Protein AF-0000000078686717 (afdb_homodimer)

Structure (mmCIF, N/CA/C/O backbone):
data_AF-0000000078686717-model_v1
#
loop_
_entity.id
_entity.type
_entity.pdbx_description
1 polymer 'Potassium channel, subfamily K, member 5b'
#
loop_
_atom_site.group_PDB
_atom_site.id
_atom_site.type_symbol
_atom_site.label_atom_id
_atom_site.label_alt_id
_atom_site.label_comp_id
_atom_site.label_asym_id
_atom_site.label_entity_id
_atom_site.label_seq_id
_atom_site.pdbx_PDB_ins_code
_atom_site.Cartn_x
_atom_site.Cartn_y
_atom_site.Cartn_z
_atom_site.occupancy
_atom_site.B_iso_or_equiv
_atom_site.auth_seq_id
_atom_site.auth_comp_id
_atom_site.auth_asym_id
_atom_site.auth_atom_id
_atom_site.pdbx_PDB_model_num
ATOM 1 N N . MET A 1 1 ? 22.938 21.297 20.406 1 32.66 1 MET A N 1
ATOM 2 C CA . MET A 1 1 ? 21.609 20.781 20.031 1 32.66 1 MET A CA 1
ATOM 3 C C . MET A 1 1 ? 21.719 19.75 18.922 1 32.66 1 MET A C 1
ATOM 5 O O . MET A 1 1 ? 22.156 20.078 17.812 1 32.66 1 MET A O 1
ATOM 9 N N . ALA A 1 2 ? 22.172 18.688 19.188 1 45.38 2 ALA A N 1
ATOM 10 C CA . ALA A 1 2 ? 22.5 17.625 18.25 1 45.38 2 ALA A CA 1
ATOM 11 C C . ALA A 1 2 ? 21.438 17.5 17.156 1 45.38 2 ALA A C 1
ATOM 13 O O . ALA A 1 2 ? 20.234 17.625 17.438 1 45.38 2 ALA A O 1
ATOM 14 N N . GLU A 1 3 ? 21.734 17.578 15.773 1 66.31 3 GLU A N 1
ATOM 15 C CA . GLU A 1 3 ? 20.875 17.797 14.609 1 66.31 3 GLU A CA 1
ATOM 16 C C . GLU A 1 3 ? 19.844 16.688 14.461 1 66.31 3 GLU A C 1
ATOM 18 O O . GLU A 1 3 ? 20.172 15.508 14.5 1 66.31 3 GLU A O 1
ATOM 23 N N . LYS A 1 4 ? 18.562 16.828 14.938 1 78.38 4 LYS A N 1
ATOM 24 C CA . LYS A 1 4 ? 17.375 15.984 14.883 1 78.38 4 LYS A CA 1
ATOM 25 C C . LYS A 1 4 ? 17.359 15.133 13.617 1 78.38 4 LYS A C 1
ATOM 27 O O . LYS A 1 4 ? 17 13.961 13.656 1 78.38 4 LYS A O 1
ATOM 32 N N . GLY A 1 5 ? 18 15.609 12.555 1 81.19 5 GLY A N 1
ATOM 33 C CA . GLY A 1 5 ? 17.984 14.914 11.273 1 81.19 5 GLY A CA 1
ATOM 34 C C . GLY A 1 5 ? 18.844 13.664 11.258 1 81.19 5 GLY A C 1
ATOM 35 O O . GLY A 1 5 ? 18.328 12.562 11.062 1 81.19 5 GLY A O 1
ATOM 36 N N . PRO A 1 6 ? 20.031 13.82 11.562 1 86.56 6 PRO A N 1
ATOM 37 C CA . PRO A 1 6 ? 20.922 12.656 11.57 1 86.56 6 PRO A CA 1
ATOM 38 C C . PRO A 1 6 ? 20.531 11.633 12.633 1 86.56 6 PRO A C 1
ATOM 40 O O . PRO A 1 6 ? 20.703 10.43 12.422 1 86.56 6 PRO A O 1
ATOM 43 N N . PHE A 1 7 ? 20.078 12.086 13.719 1 89.88 7 PHE A N 1
ATOM 44 C CA . PHE A 1 7 ? 19.656 11.172 14.766 1 89.88 7 PHE A CA 1
ATOM 45 C C . PHE A 1 7 ? 18.469 10.336 14.297 1 89.88 7 PHE A C 1
ATOM 47 O O . PHE A 1 7 ? 18.453 9.109 14.453 1 89.88 7 PHE A O 1
ATOM 54 N N . LEU A 1 8 ? 17.453 11.016 13.742 1 91.56 8 LEU A N 1
ATOM 55 C CA . LEU A 1 8 ? 16.281 10.305 13.25 1 91.56 8 LEU A CA 1
ATOM 56 C C . LEU A 1 8 ? 16.656 9.328 12.141 1 91.56 8 LEU A C 1
ATOM 58 O O . LEU A 1 8 ? 16.094 8.234 12.047 1 91.56 8 LEU A O 1
ATOM 62 N N . THR A 1 9 ? 17.609 9.703 11.367 1 93.31 9 THR A N 1
ATOM 63 C CA . THR A 1 9 ? 18.078 8.82 10.305 1 93.31 9 THR A CA 1
ATOM 64 C C . THR A 1 9 ? 18.734 7.574 10.898 1 93.31 9 THR A C 1
ATOM 66 O O . THR A 1 9 ? 18.484 6.457 10.438 1 93.31 9 THR A O 1
ATOM 69 N N . SER A 1 10 ? 19.562 7.766 11.898 1 94.12 10 SER A N 1
ATOM 70 C CA . SER A 1 10 ? 20.188 6.629 12.562 1 94.12 10 SER A CA 1
ATOM 71 C C . SER A 1 10 ? 19.141 5.73 13.219 1 94.12 10 SER A C 1
ATOM 73 O O . SER A 1 10 ? 19.281 4.504 13.203 1 94.12 10 SER A O 1
ATOM 75 N N . CYS A 1 11 ? 18.125 6.316 13.758 1 94.19 11 CYS A N 1
ATOM 76 C CA . CYS A 1 11 ? 17.047 5.566 14.391 1 94.19 11 CYS A CA 1
ATOM 77 C C . CYS A 1 11 ? 16.297 4.719 13.359 1 94.19 11 CYS A C 1
ATOM 79 O O . CYS A 1 11 ? 15.992 3.553 13.625 1 94.19 11 CYS A O 1
ATOM 81 N N . ILE A 1 12 ? 16.078 5.281 12.242 1 95.19 12 ILE A N 1
ATOM 82 C CA . ILE A 1 12 ? 15.352 4.559 11.203 1 95.19 12 ILE A CA 1
ATOM 83 C C . ILE A 1 12 ? 16.203 3.4 10.688 1 95.19 12 ILE A C 1
ATOM 85 O O . ILE A 1 12 ? 15.695 2.301 10.461 1 95.19 12 ILE A O 1
ATOM 89 N N . ILE A 1 13 ? 17.484 3.641 10.5 1 95.94 13 ILE A N 1
ATOM 90 C CA . ILE A 1 13 ? 18.375 2.59 10.023 1 95.94 13 ILE A CA 1
ATOM 91 C C . ILE A 1 13 ? 18.422 1.447 11.039 1 95.94 13 ILE A C 1
ATOM 93 O O . ILE A 1 13 ? 18.328 0.275 10.664 1 95.94 13 ILE A O 1
ATOM 97 N N . PHE A 1 14 ? 18.5 1.791 12.266 1 97 14 PHE A N 1
ATOM 98 C CA . PHE A 1 14 ? 18.5 0.792 13.328 1 97 14 PHE A CA 1
ATOM 99 C C . PHE A 1 14 ? 17.172 0.047 13.367 1 97 14 PHE A C 1
ATOM 101 O O . PHE A 1 14 ? 17.141 -1.18 13.477 1 97 14 PHE A O 1
ATOM 108 N N . TYR A 1 15 ? 16.109 0.783 13.281 1 97.88 15 TYR A N 1
ATOM 109 C CA . TYR A 1 15 ? 14.773 0.196 13.312 1 97.88 15 TYR A CA 1
ATOM 110 C C . TYR A 1 15 ? 14.57 -0.755 12.141 1 97.88 15 TYR A C 1
ATOM 112 O O . TYR A 1 15 ? 14.008 -1.839 12.305 1 97.88 15 TYR A O 1
ATOM 120 N N . LEU A 1 16 ? 15.062 -0.366 10.969 1 98 16 LEU A N 1
ATOM 121 C CA . LEU A 1 16 ? 14.977 -1.223 9.789 1 98 16 LEU A CA 1
ATOM 122 C C . LEU A 1 16 ? 15.797 -2.494 9.984 1 98 16 LEU A C 1
ATOM 124 O O . LEU A 1 16 ? 15.367 -3.58 9.586 1 98 16 LEU A O 1
ATOM 128 N N . SER A 1 17 ? 16.938 -2.365 10.586 1 98.06 17 SER A N 1
ATOM 129 C CA . SER A 1 17 ? 17.797 -3.518 10.82 1 98.06 17 SER A CA 1
ATOM 130 C C . SER A 1 17 ? 17.156 -4.508 11.789 1 98.06 17 SER A C 1
ATOM 132 O O . SER A 1 17 ? 17.219 -5.719 11.57 1 98.06 17 SER A O 1
ATOM 134 N N . ILE A 1 18 ? 16.5 -3.988 12.75 1 98.25 18 ILE A N 1
ATOM 135 C CA . ILE A 1 18 ? 15.812 -4.848 13.711 1 98.25 18 ILE A CA 1
ATOM 136 C C . ILE A 1 18 ? 14.656 -5.566 13.016 1 98.25 18 ILE A C 1
ATOM 138 O O . ILE A 1 18 ? 14.469 -6.77 13.203 1 98.25 18 ILE A O 1
ATOM 142 N N . GLY A 1 19 ? 13.883 -4.812 12.258 1 98.56 19 GLY A N 1
ATOM 143 C CA . GLY A 1 19 ? 12.789 -5.426 11.523 1 98.56 19 GLY A CA 1
ATOM 144 C C . GLY A 1 19 ? 13.242 -6.52 10.578 1 98.56 19 GLY A C 1
ATOM 145 O O . GLY A 1 19 ? 12.664 -7.605 10.547 1 98.56 19 GLY A O 1
ATOM 146 N N . ALA A 1 20 ? 14.328 -6.211 9.852 1 98.31 20 ALA A N 1
ATOM 147 C CA . ALA A 1 20 ? 14.859 -7.184 8.898 1 98.31 20 ALA A CA 1
ATOM 148 C C . ALA A 1 20 ? 15.297 -8.461 9.609 1 98.31 20 ALA A C 1
ATOM 150 O O . ALA A 1 20 ? 15 -9.57 9.156 1 98.31 20 ALA A O 1
ATOM 151 N N . ALA A 1 21 ? 15.953 -8.312 10.727 1 98.38 21 ALA A N 1
ATOM 152 C CA . ALA A 1 21 ? 16.469 -9.461 11.477 1 98.38 21 ALA A CA 1
ATOM 153 C C . ALA A 1 21 ? 15.32 -10.32 12.008 1 98.38 21 ALA A C 1
ATOM 155 O O . ALA A 1 21 ? 15.344 -11.547 11.859 1 98.38 21 ALA A O 1
ATOM 156 N N . ILE A 1 22 ? 14.32 -9.711 12.539 1 98.56 22 ILE A N 1
ATOM 157 C CA . ILE A 1 22 ? 13.234 -10.453 13.172 1 98.56 22 ILE A CA 1
ATOM 158 C C . ILE A 1 22 ? 12.367 -11.109 12.102 1 98.56 22 ILE A C 1
ATOM 160 O O . ILE A 1 22 ? 11.945 -12.258 12.258 1 98.56 22 ILE A O 1
ATOM 164 N N . PHE A 1 23 ? 12.102 -10.453 11.008 1 98.38 23 PHE A N 1
ATOM 165 C CA . PHE A 1 23 ? 11.32 -11.055 9.938 1 98.38 23 PHE A CA 1
ATOM 166 C C . PHE A 1 23 ? 12.078 -12.227 9.312 1 98.38 23 PHE A C 1
ATOM 168 O O . PHE A 1 23 ? 11.469 -13.234 8.938 1 98.38 23 PHE A O 1
ATOM 175 N N . GLN A 1 24 ? 13.414 -12.008 9.195 1 97.81 24 GLN A N 1
ATOM 176 C CA . GLN A 1 24 ? 14.211 -13.117 8.688 1 97.81 24 GLN A CA 1
ATOM 177 C C . GLN A 1 24 ? 14.094 -14.336 9.602 1 97.81 24 GLN A C 1
ATOM 179 O O . GLN A 1 24 ? 13.938 -15.461 9.133 1 97.81 24 GLN A O 1
ATOM 184 N N . ILE A 1 25 ? 14.133 -14.172 10.875 1 97.31 25 ILE A N 1
ATOM 185 C CA . ILE A 1 25 ? 14.07 -15.242 11.859 1 97.31 25 ILE A CA 1
ATOM 186 C C . ILE A 1 25 ? 12.703 -15.93 11.789 1 97.31 25 ILE A C 1
ATOM 188 O O . ILE A 1 25 ? 12.617 -17.156 11.805 1 97.31 25 ILE A O 1
ATOM 192 N N . PHE A 1 26 ? 11.602 -15.195 11.617 1 97.62 26 PHE A N 1
ATOM 193 C CA . PHE A 1 26 ? 10.258 -15.742 11.656 1 97.62 26 PHE A CA 1
ATOM 194 C C . PHE A 1 26 ? 9.914 -16.422 10.336 1 97.62 26 PHE A C 1
ATOM 196 O O . PHE A 1 26 ? 9.203 -17.438 10.32 1 97.62 26 PHE A O 1
ATOM 203 N N . GLU A 1 27 ? 10.438 -15.859 9.188 1 97.88 27 GLU A N 1
ATOM 204 C CA . GLU A 1 27 ? 9.82 -16.234 7.922 1 97.88 27 GLU A CA 1
ATOM 205 C C . GLU A 1 27 ? 10.773 -17.047 7.059 1 97.88 27 GLU A C 1
ATOM 207 O O . GLU A 1 27 ? 10.336 -17.781 6.164 1 97.88 27 GLU A O 1
ATOM 212 N N . GLN A 1 28 ? 12.062 -17.016 7.297 1 96.38 28 GLN A N 1
ATOM 213 C CA . GLN A 1 28 ? 13.016 -17.656 6.406 1 96.38 28 GLN A CA 1
ATOM 214 C C . GLN A 1 28 ? 12.898 -19.172 6.48 1 96.38 28 GLN A C 1
ATOM 216 O O . GLN A 1 28 ? 12.812 -19.844 5.453 1 96.38 28 GLN A O 1
ATOM 221 N N . GLN A 1 29 ? 12.891 -19.719 7.699 1 96.06 29 GLN A N 1
ATOM 222 C CA . GLN A 1 29 ? 12.867 -21.172 7.867 1 96.06 29 GLN A CA 1
ATOM 223 C C . GLN A 1 29 ? 11.562 -21.766 7.348 1 96.06 29 GLN A C 1
ATOM 225 O O . GLN A 1 29 ? 11.578 -22.734 6.582 1 96.06 29 GLN A O 1
ATOM 230 N N . PRO A 1 30 ? 10.43 -21.188 7.711 1 96.12 30 PRO A N 1
ATOM 231 C CA . PRO A 1 30 ? 9.18 -21.719 7.156 1 96.12 30 PRO A CA 1
ATOM 232 C C . PRO A 1 30 ? 9.141 -21.656 5.629 1 96.12 30 PRO A C 1
ATOM 234 O O . PRO A 1 30 ? 8.594 -22.562 4.988 1 96.12 30 PRO A O 1
ATOM 237 N N . TRP A 1 31 ? 9.633 -20.625 5.066 1 94.81 31 TRP A N 1
ATOM 238 C CA . TRP A 1 31 ? 9.688 -20.531 3.609 1 94.81 31 TRP A CA 1
ATOM 239 C C . TRP A 1 31 ? 10.57 -21.625 3.023 1 94.81 31 TRP A C 1
ATOM 241 O O . TRP A 1 31 ? 10.211 -22.25 2.021 1 94.81 31 TRP A O 1
ATOM 251 N N . GLN A 1 32 ? 11.727 -21.891 3.646 1 94.56 32 GLN A N 1
ATOM 252 C CA . GLN A 1 32 ? 12.625 -22.953 3.189 1 94.56 32 GLN A CA 1
ATOM 253 C C . GLN A 1 32 ? 11.953 -24.312 3.283 1 94.56 32 GLN A C 1
ATOM 255 O O . GLN A 1 32 ? 12.117 -25.156 2.393 1 94.56 32 GLN A O 1
ATOM 260 N N . THR A 1 33 ? 11.234 -24.5 4.336 1 95.69 33 THR A N 1
ATOM 261 C CA . THR A 1 33 ? 10.508 -25.766 4.504 1 95.69 33 THR A CA 1
ATOM 262 C C . THR A 1 33 ? 9.445 -25.922 3.422 1 95.69 33 THR A C 1
ATOM 264 O O . THR A 1 33 ? 9.281 -27.016 2.873 1 95.69 33 THR A O 1
ATOM 267 N N . ALA A 1 34 ? 8.758 -24.844 3.135 1 94.88 34 ALA A N 1
ATOM 268 C CA . ALA A 1 34 ? 7.746 -24.875 2.08 1 94.88 34 ALA A CA 1
ATOM 269 C C . ALA A 1 34 ? 8.383 -25.156 0.721 1 94.88 34 ALA A C 1
ATOM 271 O O . ALA A 1 34 ? 7.812 -25.875 -0.1 1 94.88 34 ALA A O 1
ATOM 272 N N . ARG A 1 35 ? 9.484 -24.609 0.48 1 93.62 35 ARG A N 1
ATOM 273 C CA . ARG A 1 35 ? 10.203 -24.828 -0.771 1 93.62 35 ARG A CA 1
ATOM 274 C C . ARG A 1 35 ? 10.633 -26.281 -0.913 1 93.62 35 ARG A C 1
ATOM 276 O O . ARG A 1 35 ? 10.477 -26.875 -1.982 1 93.62 35 ARG A O 1
ATOM 283 N N . GLU A 1 36 ? 11.172 -26.844 0.152 1 94.44 36 GLU A N 1
ATOM 284 C CA . GLU A 1 36 ? 11.578 -28.25 0.134 1 94.44 36 GLU A CA 1
ATOM 285 C C . GLU A 1 36 ? 10.375 -29.156 -0.088 1 94.44 36 GLU A C 1
ATOM 287 O O . GLU A 1 36 ? 10.469 -30.141 -0.826 1 94.44 36 GLU A O 1
ATOM 292 N N . LYS A 1 37 ? 9.336 -28.812 0.58 1 95.75 37 LYS A N 1
ATOM 293 C CA . LYS A 1 37 ? 8.109 -29.578 0.377 1 95.75 37 LYS A CA 1
ATOM 294 C C . LYS A 1 37 ? 7.664 -29.531 -1.082 1 95.75 37 LYS A C 1
ATOM 296 O O . LYS A 1 37 ? 7.266 -30.547 -1.65 1 95.75 37 LYS A O 1
ATOM 301 N N . TYR A 1 38 ? 7.719 -28.375 -1.714 1 94.88 38 TYR A N 1
ATOM 302 C CA . TYR A 1 38 ? 7.336 -28.203 -3.109 1 94.88 38 TYR A CA 1
ATOM 303 C C . TYR A 1 38 ? 8.234 -29.016 -4.027 1 94.88 38 TYR A C 1
ATOM 305 O O . TYR A 1 38 ? 7.762 -29.656 -4.969 1 94.88 38 TYR A O 1
ATOM 313 N N . ASP A 1 39 ? 9.531 -29.031 -3.768 1 93.44 39 ASP A N 1
ATOM 314 C CA . ASP A 1 39 ? 10.477 -29.828 -4.551 1 93.44 39 ASP A CA 1
ATOM 315 C C . ASP A 1 39 ? 10.18 -31.312 -4.441 1 93.44 39 ASP A C 1
ATOM 317 O O . ASP A 1 39 ? 10.227 -32.031 -5.441 1 93.44 39 ASP A O 1
ATOM 321 N N . THR A 1 40 ? 9.875 -31.703 -3.236 1 95.69 40 THR A N 1
ATOM 322 C CA . THR A 1 40 ? 9.531 -33.125 -3.021 1 95.69 40 THR A CA 1
ATOM 323 C C . THR A 1 40 ? 8.242 -33.469 -3.752 1 95.69 40 THR A C 1
ATOM 325 O O . THR A 1 40 ? 8.133 -34.562 -4.328 1 95.69 40 THR A O 1
ATOM 328 N N . GLN A 1 41 ? 7.309 -32.562 -3.705 1 95.75 41 GLN A N 1
ATOM 329 C CA . GLN A 1 41 ? 6.043 -32.812 -4.395 1 95.75 41 GLN A CA 1
ATOM 330 C C . GLN A 1 41 ? 6.25 -32.906 -5.906 1 95.75 41 GLN A C 1
ATOM 332 O O . GLN A 1 41 ? 5.617 -33.719 -6.578 1 95.75 41 GLN A O 1
ATOM 337 N N . LYS A 1 42 ? 7.098 -32.062 -6.445 1 94.5 42 LYS A N 1
ATOM 338 C CA . LYS A 1 42 ? 7.422 -32.125 -7.871 1 94.5 42 LYS A CA 1
ATOM 339 C C . LYS A 1 42 ? 7.996 -33.5 -8.242 1 94.5 42 LYS A C 1
ATOM 341 O O . LYS A 1 42 ? 7.621 -34.062 -9.258 1 94.5 42 LYS A O 1
ATOM 346 N N . GLU A 1 43 ? 8.891 -33.938 -7.379 1 94.75 43 GLU A N 1
ATOM 347 C CA . GLU A 1 43 ? 9.492 -35.25 -7.609 1 94.75 43 GLU A CA 1
ATOM 348 C C . GLU A 1 43 ? 8.438 -36.375 -7.535 1 94.75 43 GLU A C 1
ATOM 350 O O . GLU A 1 43 ? 8.461 -37.312 -8.336 1 94.75 43 GLU A O 1
ATOM 355 N N . ASN A 1 44 ? 7.531 -36.25 -6.582 1 95.69 44 ASN A N 1
ATOM 356 C CA . ASN A 1 44 ? 6.473 -37.25 -6.426 1 95.69 44 ASN A CA 1
ATOM 357 C C . ASN A 1 44 ? 5.531 -37.25 -7.629 1 95.69 44 ASN A C 1
ATOM 359 O O . ASN A 1 44 ? 5.02 -38.281 -8.016 1 95.69 44 ASN A O 1
ATOM 363 N N . ILE A 1 45 ? 5.273 -36.094 -8.18 1 95.12 45 ILE A N 1
ATOM 364 C CA . ILE A 1 45 ? 4.398 -35.969 -9.344 1 95.12 45 ILE A CA 1
ATOM 365 C C . ILE A 1 45 ? 5.027 -36.688 -10.531 1 95.12 45 ILE A C 1
ATOM 367 O O . ILE A 1 45 ? 4.352 -37.469 -11.242 1 95.12 45 ILE A O 1
ATOM 371 N N . VAL A 1 46 ? 6.289 -36.5 -10.766 1 94.31 46 VAL A N 1
ATOM 372 C CA . VAL A 1 46 ? 6.984 -37.125 -11.875 1 94.31 46 VAL A CA 1
ATOM 373 C C . VAL A 1 46 ? 7.008 -38.656 -11.672 1 94.31 46 VAL A C 1
ATOM 375 O O . VAL A 1 46 ? 6.902 -39.406 -12.625 1 94.31 46 VAL A O 1
ATOM 378 N N . LYS A 1 47 ? 7.098 -39.094 -10.422 1 94.44 47 LYS A N 1
ATOM 379 C CA . LYS A 1 47 ? 7.098 -40.531 -10.102 1 94.44 47 LYS A CA 1
ATOM 380 C C . LYS A 1 47 ? 5.711 -41.125 -10.289 1 94.44 47 LYS A C 1
ATOM 382 O O . LYS A 1 47 ? 5.578 -42.281 -10.727 1 94.44 47 LYS A O 1
ATOM 387 N N . LYS A 1 48 ? 4.746 -40.344 -9.922 1 93.44 48 LYS A N 1
ATOM 388 C CA . LYS A 1 48 ? 3.369 -40.812 -9.992 1 93.44 48 LYS A CA 1
ATOM 389 C C . LYS A 1 48 ? 2.893 -40.906 -11.438 1 93.44 48 LYS A C 1
ATOM 391 O O . LYS A 1 48 ? 2.203 -41.844 -11.82 1 93.44 48 LYS A O 1
ATOM 396 N N . PHE A 1 49 ? 3.254 -39.875 -12.195 1 93.44 49 PHE A N 1
ATOM 397 C CA . PHE A 1 49 ? 2.867 -39.844 -13.602 1 93.44 49 PHE A CA 1
ATOM 398 C C . PHE A 1 49 ? 4.07 -40.094 -14.5 1 93.44 49 PHE A C 1
ATOM 400 O O . PHE A 1 49 ? 4.727 -39.188 -14.961 1 93.44 49 PHE A O 1
ATOM 407 N N . LYS A 1 50 ? 4.297 -41.312 -14.938 1 88.81 50 LYS A N 1
ATOM 408 C CA . LYS A 1 50 ? 5.504 -41.781 -15.609 1 88.81 50 LYS A CA 1
ATOM 409 C C . LYS A 1 50 ? 5.621 -41.219 -17.016 1 88.81 50 LYS A C 1
ATOM 411 O O . LYS A 1 50 ? 6.715 -41.156 -17.578 1 88.81 50 LYS A O 1
ATOM 416 N N . CYS A 1 51 ? 4.52 -40.719 -17.5 1 90.38 51 CYS A N 1
ATOM 417 C CA . CYS A 1 51 ? 4.559 -40.156 -18.828 1 90.38 51 CYS A CA 1
ATOM 418 C C . CYS A 1 51 ? 5.148 -38.75 -18.797 1 90.38 51 CYS A C 1
ATOM 420 O O . CYS A 1 51 ? 5.492 -38.188 -19.844 1 90.38 51 CYS A O 1
ATOM 422 N N . LEU A 1 52 ? 5.234 -38.219 -17.594 1 92.12 52 LEU A N 1
ATOM 423 C CA . LEU A 1 52 ? 5.746 -36.875 -17.438 1 92.12 52 LEU A CA 1
ATOM 424 C C . LEU A 1 52 ? 7.227 -36.875 -17.078 1 92.12 52 LEU A C 1
ATOM 426 O O . LEU A 1 52 ? 7.625 -37.531 -16.094 1 92.12 52 LEU A O 1
ATOM 430 N N . THR A 1 53 ? 8.008 -36.281 -17.906 1 92.81 53 THR A N 1
ATOM 431 C CA . THR A 1 53 ? 9.391 -36.031 -17.531 1 92.81 53 THR A CA 1
ATOM 432 C C . THR A 1 53 ? 9.516 -34.719 -16.719 1 92.81 53 THR A C 1
ATOM 434 O O . THR A 1 53 ? 8.547 -33.969 -16.609 1 92.81 53 THR A O 1
ATOM 437 N N . LYS A 1 54 ? 10.703 -34.5 -16.188 1 93.12 54 LYS A N 1
ATOM 438 C CA . LYS A 1 54 ? 10.953 -33.281 -15.453 1 93.12 54 LYS A CA 1
ATOM 439 C C . LYS A 1 54 ? 10.773 -32.062 -16.359 1 93.12 54 LYS A C 1
ATOM 441 O O . LYS A 1 54 ? 10.234 -31.031 -15.93 1 93.12 54 LYS A O 1
ATOM 446 N N . GLU A 1 55 ? 11.188 -32.156 -17.562 1 93.44 55 GLU A N 1
ATOM 447 C CA . GLU A 1 55 ? 11.047 -31.078 -18.531 1 93.44 55 GLU A CA 1
ATOM 448 C C . GLU A 1 55 ? 9.586 -30.828 -18.875 1 93.44 55 GLU A C 1
ATOM 450 O O . GLU A 1 55 ? 9.18 -29.688 -19.078 1 93.44 55 GLU A O 1
ATOM 455 N N . ASP A 1 56 ? 8.828 -31.906 -18.938 1 94.25 56 ASP A N 1
ATOM 456 C CA . ASP A 1 56 ? 7.402 -31.781 -19.234 1 94.25 56 ASP A CA 1
ATOM 457 C C . ASP A 1 56 ? 6.676 -31.062 -18.094 1 94.25 56 ASP A C 1
ATOM 459 O O . ASP A 1 56 ? 5.82 -30.203 -18.344 1 94.25 56 ASP A O 1
ATOM 463 N N . LEU A 1 57 ? 7.02 -31.469 -16.875 1 94.5 57 LEU A N 1
ATOM 464 C CA . LEU A 1 57 ? 6.43 -30.797 -15.719 1 94.5 57 LEU A CA 1
ATOM 465 C C . LEU A 1 57 ? 6.781 -29.312 -15.711 1 94.5 57 LEU A C 1
ATOM 467 O O . LEU A 1 57 ? 5.926 -28.469 -15.43 1 94.5 57 LEU A O 1
ATOM 471 N N . ASP A 1 58 ? 8.031 -28.969 -16.031 1 93.44 58 ASP A N 1
ATOM 472 C CA . ASP A 1 58 ? 8.453 -27.578 -16.109 1 93.44 58 ASP A CA 1
ATOM 473 C C . ASP A 1 58 ? 7.641 -26.812 -17.141 1 93.44 58 ASP A C 1
ATOM 475 O O . ASP A 1 58 ? 7.336 -25.625 -16.953 1 93.44 58 ASP A O 1
ATOM 479 N N . GLU A 1 59 ? 7.32 -27.422 -18.203 1 93.69 59 GLU A N 1
ATOM 480 C CA . GLU A 1 59 ? 6.5 -26.781 -19.234 1 93.69 59 GLU A CA 1
ATOM 481 C C . GLU A 1 59 ? 5.102 -26.469 -18.719 1 93.69 59 GLU A C 1
ATOM 483 O O . GLU A 1 59 ? 4.547 -25.406 -19 1 93.69 59 GLU A O 1
ATOM 488 N N . ILE A 1 60 ? 4.555 -27.438 -18.016 1 94.56 60 ILE A N 1
ATOM 489 C CA . ILE A 1 60 ? 3.242 -27.234 -17.406 1 94.56 60 ILE A CA 1
ATOM 490 C C . ILE A 1 60 ? 3.307 -26.078 -16.422 1 94.56 60 ILE A C 1
ATOM 492 O O . ILE A 1 60 ? 2.449 -25.188 -16.438 1 94.56 60 ILE A O 1
ATOM 496 N N . LEU A 1 61 ? 4.379 -26.062 -15.609 1 94.81 61 LEU A N 1
ATOM 497 C CA . LEU A 1 61 ? 4.543 -25.016 -14.602 1 94.81 61 LEU A CA 1
ATOM 498 C C . LEU A 1 61 ? 4.746 -23.656 -15.258 1 94.81 61 LEU A C 1
ATOM 500 O O . LEU A 1 61 ? 4.285 -22.641 -14.734 1 94.81 61 LEU A O 1
ATOM 504 N N . GLU A 1 62 ? 5.402 -23.562 -16.344 1 94.12 62 GLU A N 1
ATOM 505 C CA . GLU A 1 62 ? 5.598 -22.328 -17.078 1 94.12 62 GLU A CA 1
ATOM 506 C C . GLU A 1 62 ? 4.27 -21.781 -17.609 1 94.12 62 GLU A C 1
ATOM 508 O O . GLU A 1 62 ? 4.035 -20.578 -17.594 1 94.12 62 GLU A O 1
ATOM 513 N N . THR A 1 63 ? 3.408 -22.688 -18.094 1 94.69 63 THR A N 1
ATOM 514 C CA . THR A 1 63 ? 2.084 -22.297 -18.562 1 94.69 63 THR A CA 1
ATOM 515 C C . THR A 1 63 ? 1.264 -21.703 -17.438 1 94.69 63 THR A C 1
ATOM 517 O O . THR A 1 63 ? 0.602 -20.672 -17.625 1 94.69 63 THR A O 1
ATOM 520 N N . VAL A 1 64 ? 1.418 -22.328 -16.234 1 94.44 64 VAL A N 1
ATOM 521 C CA . VAL A 1 64 ? 0.699 -21.844 -15.062 1 94.44 64 VAL A CA 1
ATOM 522 C C . VAL A 1 64 ? 1.26 -20.484 -14.633 1 94.44 64 VAL A C 1
ATOM 524 O O . VAL A 1 64 ? 0.503 -19.578 -14.297 1 94.44 64 VAL A O 1
ATOM 527 N N . TRP A 1 65 ? 2.537 -20.344 -14.664 1 93.06 65 TRP A N 1
ATOM 528 C CA . TRP A 1 65 ? 3.201 -19.094 -14.289 1 93.06 65 TRP A CA 1
ATOM 529 C C . TRP A 1 65 ? 2.77 -17.953 -15.203 1 93.06 65 TRP A C 1
ATOM 531 O O . TRP A 1 65 ? 2.512 -16.844 -14.727 1 93.06 65 TRP A O 1
ATOM 541 N N . GLU A 1 66 ? 2.658 -18.188 -16.484 1 93.12 66 GLU A N 1
ATOM 542 C CA . GLU A 1 66 ? 2.25 -17.172 -17.438 1 93.12 66 GLU A CA 1
ATOM 543 C C . GLU A 1 66 ? 0.806 -16.734 -17.203 1 93.12 66 GLU A C 1
ATOM 545 O O . GLU A 1 66 ? 0.499 -15.547 -17.234 1 93.12 66 GLU A O 1
ATOM 550 N N . ALA A 1 67 ? -0.054 -17.719 -16.984 1 93.06 67 ALA A N 1
ATOM 551 C CA . ALA A 1 67 ? -1.454 -17.406 -16.703 1 93.06 67 ALA A CA 1
ATOM 552 C C . ALA A 1 67 ? -1.599 -16.609 -15.414 1 93.06 67 ALA A C 1
ATOM 554 O O . ALA A 1 67 ? -2.338 -15.617 -15.359 1 93.06 67 ALA A O 1
ATOM 555 N N . ALA A 1 68 ? -0.859 -17.047 -14.406 1 91.19 68 ALA A N 1
ATOM 556 C CA . ALA A 1 68 ? -0.881 -16.328 -13.125 1 91.19 68 ALA A CA 1
ATOM 557 C C . ALA A 1 68 ? -0.387 -14.898 -13.281 1 91.19 68 ALA A C 1
ATOM 559 O O . ALA A 1 68 ? -0.9 -13.984 -12.625 1 91.19 68 ALA A O 1
ATOM 560 N N . GLY A 1 69 ? 0.572 -14.68 -14.117 1 89.94 69 GLY A N 1
ATOM 561 C CA . GLY A 1 69 ? 1.107 -13.352 -14.375 1 89.94 69 GLY A CA 1
ATOM 562 C C . GLY A 1 69 ? 0.089 -12.406 -14.992 1 89.94 69 GLY A C 1
ATOM 563 O O . GLY A 1 69 ? 0.191 -11.188 -14.828 1 89.94 69 GLY A O 1
ATOM 564 N N . GLN A 1 70 ? -0.931 -13.008 -15.641 1 90.81 70 GLN A N 1
ATOM 565 C CA . GLN A 1 70 ? -1.984 -12.195 -16.25 1 90.81 70 GLN A CA 1
ATOM 566 C C . GLN A 1 70 ? -3.168 -12.039 -15.297 1 90.81 70 GLN A C 1
ATOM 568 O O . GLN A 1 70 ? -4.199 -11.469 -15.672 1 90.81 70 GLN A O 1
ATOM 573 N N . GLY A 1 71 ? -2.994 -12.57 -14.133 1 88.69 71 GLY A N 1
ATOM 574 C CA . GLY A 1 71 ? -4.031 -12.414 -13.125 1 88.69 71 GLY A CA 1
ATOM 575 C C . GLY A 1 71 ? -5.055 -13.531 -13.148 1 88.69 71 GLY A C 1
ATOM 576 O O . GLY A 1 71 ? -6.102 -13.438 -12.5 1 88.69 71 GLY A O 1
ATOM 577 N N . VAL A 1 72 ? -4.84 -14.531 -13.93 1 91.06 72 VAL A N 1
ATOM 578 C CA . VAL A 1 72 ? -5.754 -15.672 -13.992 1 91.06 72 VAL A CA 1
ATOM 579 C C . VAL A 1 72 ? -5.465 -16.625 -12.836 1 91.06 72 VAL A C 1
ATOM 581 O O . VAL A 1 72 ? -4.312 -16.984 -12.594 1 91.06 72 VAL A O 1
ATOM 584 N N . PRO A 1 73 ? -6.488 -16.938 -12.055 1 88.75 73 PRO A N 1
ATOM 585 C CA . PRO A 1 73 ? -6.266 -17.875 -10.953 1 88.75 73 PRO A CA 1
ATOM 586 C C . PRO A 1 73 ? -5.746 -19.234 -11.43 1 88.75 73 PRO A C 1
ATOM 588 O O . PRO A 1 73 ? -6.129 -19.703 -12.508 1 88.75 73 PRO A O 1
ATOM 591 N N . ILE A 1 74 ? -4.918 -19.797 -10.57 1 88 74 ILE A N 1
ATOM 592 C CA . ILE A 1 74 ? -4.285 -21.062 -10.906 1 88 74 ILE A CA 1
ATOM 593 C C . ILE A 1 74 ? -5.336 -22.172 -10.922 1 88 74 ILE A C 1
ATOM 595 O O . ILE A 1 74 ? -5.391 -22.984 -11.859 1 88 74 ILE A O 1
ATOM 599 N N . THR A 1 75 ? -6.051 -22.125 -9.727 1 84.44 75 THR A N 1
ATOM 600 C CA . THR A 1 75 ? -7.066 -23.172 -9.602 1 84.44 75 THR A CA 1
ATOM 601 C C . THR A 1 75 ? -8.469 -22.562 -9.664 1 84.44 75 THR A C 1
ATOM 603 O O . THR A 1 75 ? -8.641 -21.359 -9.477 1 84.44 75 THR A O 1
ATOM 606 N N . GLY A 1 76 ? -9.461 -23.422 -9.922 1 69.94 76 GLY A N 1
ATOM 607 C CA . GLY A 1 76 ? -10.859 -23.062 -9.734 1 69.94 76 GLY A CA 1
ATOM 608 C C . GLY A 1 76 ? -11.602 -22.859 -11.047 1 69.94 76 GLY A C 1
ATOM 609 O O . GLY A 1 76 ? -10.992 -22.516 -12.062 1 69.94 76 GLY A O 1
ATOM 610 N N . ASP A 1 77 ? -12.617 -23.562 -11.148 1 60.97 77 ASP A N 1
ATOM 611 C CA . ASP A 1 77 ? -13.539 -23.438 -12.266 1 60.97 77 ASP A CA 1
ATOM 612 C C . ASP A 1 77 ? -14.352 -22.141 -12.156 1 60.97 77 ASP A C 1
ATOM 614 O O . ASP A 1 77 ? -15.18 -21.844 -13.023 1 60.97 77 ASP A O 1
ATOM 618 N N . THR A 1 78 ? -13.984 -21.5 -10.938 1 61.5 78 THR A N 1
ATOM 619 C CA . THR A 1 78 ? -14.945 -20.406 -10.773 1 61.5 78 THR A CA 1
ATOM 620 C C . THR A 1 78 ? -14.539 -19.188 -11.609 1 61.5 78 THR A C 1
ATOM 622 O O . THR A 1 78 ? -13.352 -18.906 -11.758 1 61.5 78 THR A O 1
ATOM 625 N N . HIS A 1 79 ? -15.375 -18.797 -12.531 1 63.81 79 HIS A N 1
ATOM 626 C CA . HIS A 1 79 ? -15.312 -17.781 -13.578 1 63.81 79 HIS A CA 1
ATOM 627 C C . HIS A 1 79 ? -15.578 -16.391 -13.023 1 63.81 79 HIS A C 1
ATOM 629 O O . HIS A 1 79 ? -16.125 -15.523 -13.719 1 63.81 79 HIS A O 1
ATOM 635 N N . ARG A 1 80 ? -15.188 -16.266 -11.789 1 80.06 80 ARG A N 1
ATOM 636 C CA . ARG A 1 80 ? -15.516 -14.914 -11.352 1 80.06 80 ARG A CA 1
ATOM 637 C C . ARG A 1 80 ? -14.5 -13.906 -11.875 1 80.06 80 ARG A C 1
ATOM 639 O O . ARG A 1 80 ? -13.289 -14.141 -11.789 1 80.06 80 ARG A O 1
ATOM 646 N N . ASP A 1 81 ? -15.039 -12.93 -12.414 1 89.12 81 ASP A N 1
ATOM 647 C CA . ASP A 1 81 ? -14.32 -11.859 -13.102 1 89.12 81 ASP A CA 1
ATOM 648 C C . ASP A 1 81 ? -13.781 -10.836 -12.109 1 89.12 81 ASP A C 1
ATOM 650 O O . ASP A 1 81 ? -14.547 -10.18 -11.398 1 89.12 81 ASP A O 1
ATOM 654 N N . PRO A 1 82 ? -12.422 -10.781 -12.023 1 92.12 82 PRO A N 1
ATOM 655 C CA . PRO A 1 82 ? -11.844 -9.797 -11.094 1 92.12 82 PRO A CA 1
ATOM 656 C C . PRO A 1 82 ? -12.086 -8.359 -11.539 1 92.12 82 PRO A C 1
ATOM 658 O O . PRO A 1 82 ? -11.836 -7.418 -10.781 1 92.12 82 PRO A O 1
ATOM 661 N N . TRP A 1 83 ? -12.617 -8.219 -12.781 1 94.81 83 TRP A N 1
ATOM 662 C CA . TRP A 1 83 ? -12.812 -6.875 -13.305 1 94.81 83 TRP A CA 1
ATOM 663 C C . TRP A 1 83 ? -14.289 -6.598 -13.555 1 94.81 83 TRP A C 1
ATOM 665 O O . TRP A 1 83 ? -14.641 -5.734 -14.359 1 94.81 83 TRP A O 1
ATOM 675 N N . ASP A 1 84 ? -15.109 -7.355 -12.82 1 93.62 84 ASP A N 1
ATOM 676 C CA . ASP A 1 84 ? -16.516 -6.957 -12.867 1 93.62 84 ASP A CA 1
ATOM 677 C C . ASP A 1 84 ? -16.719 -5.605 -12.188 1 93.62 84 ASP A C 1
ATOM 679 O O . ASP A 1 84 ? -15.773 -5.023 -11.648 1 93.62 84 ASP A O 1
ATOM 683 N N . TRP A 1 85 ? -17.922 -5.098 -12.227 1 94.25 85 TRP A N 1
ATOM 684 C CA . TRP A 1 85 ? -18.188 -3.736 -11.773 1 94.25 85 TRP A CA 1
ATOM 685 C C . TRP A 1 85 ? -17.797 -3.566 -10.312 1 94.25 85 TRP A C 1
ATOM 687 O O . TRP A 1 85 ? -17.047 -2.66 -9.969 1 94.25 85 TRP A O 1
ATOM 697 N N . ALA A 1 86 ? -18.266 -4.438 -9.398 1 93.62 86 ALA A N 1
ATOM 698 C CA . ALA A 1 86 ? -18.016 -4.328 -7.965 1 93.62 86 ALA A CA 1
ATOM 699 C C . ALA A 1 86 ? -16.516 -4.414 -7.664 1 93.62 86 ALA A C 1
ATOM 701 O O . ALA A 1 86 ? -15.992 -3.625 -6.875 1 93.62 86 ALA A O 1
ATOM 702 N N . ASN A 1 87 ? -15.859 -5.32 -8.352 1 94.81 87 ASN A N 1
ATOM 703 C CA . ASN A 1 87 ? -14.422 -5.488 -8.141 1 94.81 87 ASN A CA 1
ATOM 704 C C . ASN A 1 87 ? -13.633 -4.312 -8.703 1 94.81 87 ASN A C 1
ATOM 706 O O . ASN A 1 87 ? -12.602 -3.924 -8.141 1 94.81 87 ASN A O 1
ATOM 710 N N . SER A 1 88 ? -14.109 -3.76 -9.82 1 96.94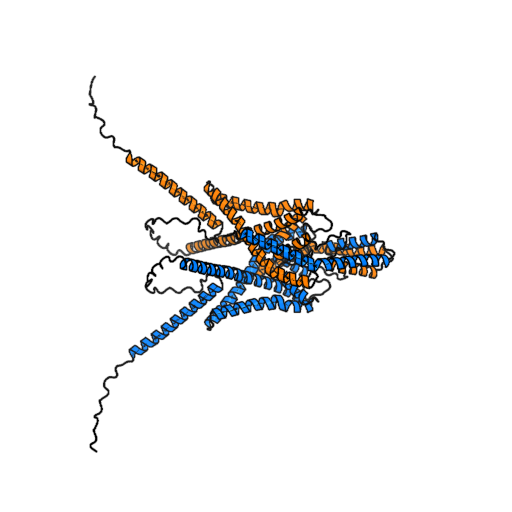 88 SER A N 1
ATOM 711 C CA . SER A 1 88 ? -13.445 -2.6 -10.406 1 96.94 88 SER A CA 1
ATOM 712 C C . SER A 1 88 ? -13.562 -1.381 -9.5 1 96.94 88 SER A C 1
ATOM 714 O O . SER A 1 88 ? -12.641 -0.562 -9.43 1 96.94 88 SER A O 1
ATOM 716 N N . VAL A 1 89 ? -14.672 -1.282 -8.828 1 96.56 89 VAL A N 1
ATOM 717 C CA . VAL A 1 89 ? -14.844 -0.185 -7.879 1 96.56 89 VAL A CA 1
ATOM 718 C C . VAL A 1 89 ? -13.875 -0.349 -6.711 1 96.56 89 VAL A C 1
ATOM 720 O O . VAL A 1 89 ? -13.25 0.621 -6.273 1 96.56 89 VAL A O 1
ATOM 723 N N . VAL A 1 90 ? -13.781 -1.557 -6.215 1 95.75 90 VAL A N 1
ATOM 724 C CA . VAL A 1 90 ? -12.852 -1.839 -5.133 1 95.75 90 VAL A CA 1
ATOM 725 C C . VAL A 1 90 ? -11.43 -1.502 -5.578 1 95.75 90 VAL A C 1
ATOM 727 O O . VAL A 1 90 ? -10.672 -0.869 -4.836 1 95.75 90 VAL A O 1
ATOM 730 N N . PHE A 1 91 ? -11.109 -1.845 -6.844 1 97.5 91 PHE A N 1
ATOM 731 C CA . PHE A 1 91 ? -9.781 -1.569 -7.387 1 97.5 91 PHE A CA 1
ATOM 732 C C . PHE A 1 91 ? -9.539 -0.069 -7.473 1 97.5 91 PHE A C 1
ATOM 734 O O . PHE A 1 91 ? -8.484 0.417 -7.059 1 97.5 91 PHE A O 1
ATOM 741 N N . ALA A 1 92 ? -10.453 0.607 -7.949 1 98.31 92 ALA A N 1
ATOM 742 C CA . ALA A 1 92 ? -10.344 2.061 -8.047 1 98.31 92 ALA A CA 1
ATOM 743 C C . ALA A 1 92 ? -10.164 2.691 -6.672 1 98.31 92 ALA A C 1
ATOM 745 O O . ALA A 1 92 ? -9.367 3.619 -6.508 1 98.31 92 ALA A O 1
ATOM 746 N N . SER A 1 93 ? -10.844 2.17 -5.727 1 97.75 93 SER A N 1
ATOM 747 C CA . SER A 1 93 ? -10.766 2.674 -4.359 1 97.75 93 SER A CA 1
ATOM 748 C C . SER A 1 93 ? -9.383 2.455 -3.768 1 97.75 93 SER A C 1
ATOM 750 O O . SER A 1 93 ? -8.875 3.303 -3.029 1 97.75 93 SER A O 1
ATOM 752 N N . THR A 1 94 ? -8.719 1.361 -4.059 1 97.44 94 THR A N 1
ATOM 753 C CA . THR A 1 94 ? -7.41 1.07 -3.484 1 97.44 94 THR A CA 1
ATOM 754 C C . THR A 1 94 ? -6.352 2.025 -4.031 1 97.44 94 THR A C 1
ATOM 756 O O . THR A 1 94 ? -5.355 2.305 -3.361 1 97.44 94 THR A O 1
ATOM 759 N N . ILE A 1 95 ? -6.598 2.586 -5.223 1 98.38 95 ILE A N 1
ATOM 760 C CA . ILE A 1 95 ? -5.668 3.543 -5.812 1 98.38 95 ILE A CA 1
ATOM 761 C C . ILE A 1 95 ? -5.77 4.879 -5.082 1 98.38 95 ILE A C 1
ATOM 763 O O . ILE A 1 95 ? -4.762 5.414 -4.613 1 98.38 95 ILE A O 1
ATOM 767 N N . VAL A 1 96 ? -6.984 5.355 -4.926 1 97.81 96 VAL A N 1
ATOM 768 C CA . VAL A 1 96 ? -7.152 6.711 -4.41 1 97.81 96 VAL A CA 1
ATOM 769 C C . VAL A 1 96 ? -6.852 6.734 -2.912 1 97.81 96 VAL A C 1
ATOM 771 O O . VAL A 1 96 ? -6.43 7.758 -2.371 1 97.81 96 VAL A O 1
ATOM 774 N N . THR A 1 97 ? -7.008 5.562 -2.205 1 97.56 97 THR A N 1
ATOM 775 C CA . THR A 1 97 ? -6.699 5.473 -0.783 1 97.56 97 THR A CA 1
ATOM 776 C C . THR A 1 97 ? -5.238 5.086 -0.57 1 97.56 97 THR A C 1
ATOM 778 O O . THR A 1 97 ? -4.766 5.031 0.567 1 97.56 97 THR A O 1
ATOM 781 N N . THR A 1 98 ? -4.496 4.746 -1.634 1 97.62 98 THR A N 1
ATOM 782 C CA . THR A 1 98 ? -3.098 4.336 -1.669 1 97.62 98 THR A CA 1
ATOM 783 C C . THR A 1 98 ? -2.891 3.051 -0.875 1 97.62 98 THR A C 1
ATOM 785 O O . THR A 1 98 ? -1.793 2.795 -0.374 1 97.62 98 THR A O 1
ATOM 788 N N . ILE A 1 99 ? -3.969 2.268 -0.616 1 98 99 ILE A N 1
ATOM 789 C CA . ILE A 1 99 ? -3.84 0.96 0.017 1 98 99 ILE A CA 1
ATOM 790 C C . ILE A 1 99 ? -3.119 -0.001 -0.926 1 98 99 ILE A C 1
ATOM 792 O O . ILE A 1 99 ? -2.18 -0.69 -0.521 1 98 99 ILE A O 1
ATOM 796 N N . GLY A 1 100 ? -3.578 -0.081 -2.209 1 97.62 100 GLY A N 1
ATOM 797 C CA . GLY A 1 100 ? -2.871 -0.817 -3.244 1 97.62 100 GLY A CA 1
ATOM 798 C C . GLY A 1 100 ? -2.691 -2.287 -2.916 1 97.62 100 GLY A C 1
ATOM 799 O O . GLY A 1 100 ? -1.574 -2.805 -2.955 1 97.62 100 GLY A O 1
ATOM 800 N N . PHE A 1 101 ? -3.688 -3.068 -2.719 1 96.19 101 PHE A N 1
ATOM 801 C CA . PHE A 1 101 ? -3.6 -4.465 -2.318 1 96.19 101 PHE A CA 1
ATOM 802 C C . PHE A 1 101 ? -2.711 -5.25 -3.277 1 96.19 101 PHE A C 1
ATOM 804 O O . PHE A 1 101 ? -1.96 -6.133 -2.857 1 96.19 101 PHE A O 1
ATOM 811 N N . GLY A 1 102 ? -2.867 -5.016 -4.609 1 94 102 GLY A N 1
ATOM 812 C CA . GLY A 1 102 ? -2.014 -5.668 -5.594 1 94 102 GLY A CA 1
ATOM 813 C C . GLY A 1 102 ? -2.504 -7.047 -5.988 1 94 102 GLY A C 1
ATOM 814 O O . GLY A 1 102 ? -1.844 -7.75 -6.758 1 94 102 GLY A O 1
ATOM 815 N N . ASN A 1 103 ? -3.639 -7.523 -5.363 1 91.44 103 ASN A N 1
ATOM 816 C CA . ASN A 1 103 ? -4.238 -8.773 -5.816 1 91.44 103 ASN A CA 1
ATOM 817 C C . ASN A 1 103 ? -4.66 -8.695 -7.281 1 91.44 103 ASN A C 1
ATOM 819 O O . ASN A 1 103 ? -4.695 -9.711 -7.977 1 91.44 103 ASN A O 1
ATOM 823 N N . VAL A 1 104 ? -5.027 -7.566 -7.68 1 92.5 104 VAL A N 1
ATOM 824 C CA . VAL A 1 104 ? -5.266 -7.238 -9.086 1 92.5 104 VAL A CA 1
ATOM 825 C C . VAL A 1 104 ? -4.48 -5.984 -9.461 1 92.5 104 VAL A C 1
ATOM 827 O O . VAL A 1 104 ? -4.273 -5.098 -8.625 1 92.5 104 VAL A O 1
ATOM 830 N N . ALA A 1 105 ? -3.951 -5.992 -10.625 1 96.06 105 ALA A N 1
ATOM 831 C CA . ALA A 1 105 ? -3.213 -4.84 -11.141 1 96.06 105 ALA A CA 1
ATOM 832 C C . ALA A 1 105 ? -3.389 -4.711 -12.656 1 96.06 105 ALA A C 1
ATOM 834 O O . ALA A 1 105 ? -3.672 -5.695 -13.336 1 96.06 105 ALA A O 1
ATOM 835 N N . PRO A 1 106 ? -3.268 -3.514 -13.156 1 97 106 PRO A N 1
ATOM 836 C CA . PRO A 1 106 ? -3.377 -3.346 -14.609 1 97 106 PRO A CA 1
ATOM 837 C C . PRO A 1 106 ? -2.283 -4.09 -15.375 1 97 106 PRO A C 1
ATOM 839 O O . PRO A 1 106 ? -1.109 -4.027 -15 1 97 106 PRO A O 1
ATOM 842 N N . LYS A 1 107 ? -2.758 -4.777 -16.406 1 96.38 107 LYS A N 1
ATOM 843 C CA . LYS A 1 107 ? -1.814 -5.543 -17.219 1 96.38 107 LYS A CA 1
ATOM 844 C C . LYS A 1 107 ? -1.666 -4.938 -18.609 1 96.38 107 LYS A C 1
ATOM 846 O O . LYS A 1 107 ? -0.679 -5.195 -19.297 1 96.38 107 LYS A O 1
ATOM 851 N N . THR A 1 108 ? -2.602 -4.086 -19 1 97.12 108 THR A N 1
ATOM 852 C CA . THR A 1 108 ? -2.578 -3.451 -20.312 1 97.12 108 THR A CA 1
ATOM 853 C C . THR A 1 108 ? -1.828 -2.123 -20.25 1 97.12 108 THR A C 1
ATOM 855 O O . THR A 1 108 ? -1.727 -1.503 -19.188 1 97.12 108 THR A O 1
ATOM 858 N N . GLU A 1 109 ? -1.255 -1.69 -21.422 1 97.38 109 GLU A N 1
ATOM 859 C CA . GLU A 1 109 ? -0.579 -0.399 -21.5 1 97.38 109 GLU A CA 1
ATOM 860 C C . GLU A 1 109 ? -1.541 0.746 -21.203 1 97.38 109 GLU A C 1
ATOM 862 O O . GLU A 1 109 ? -1.195 1.68 -20.469 1 97.38 109 GLU A O 1
ATOM 867 N N . GLY A 1 110 ? -2.717 0.601 -21.781 1 97.75 110 GLY A N 1
ATOM 868 C CA . GLY A 1 110 ? -3.727 1.615 -21.516 1 97.75 110 GLY A CA 1
ATOM 869 C C . GLY A 1 110 ? -4.137 1.687 -20.047 1 97.75 110 GLY A C 1
ATOM 870 O O . GLY A 1 110 ? -4.305 2.775 -19.5 1 97.75 110 GLY A O 1
ATOM 871 N N . GLY A 1 111 ? -4.309 0.51 -19.422 1 98.25 111 GLY A N 1
ATOM 872 C CA . GLY A 1 111 ? -4.648 0.471 -18.016 1 98.25 111 GLY A CA 1
ATOM 873 C C . GLY A 1 111 ? -3.586 1.091 -17.125 1 98.25 111 GLY A C 1
ATOM 874 O O . GLY A 1 111 ? -3.904 1.795 -16.172 1 98.25 111 GLY A O 1
ATOM 875 N N . ARG A 1 112 ? -2.299 0.892 -17.438 1 98.38 112 ARG A N 1
ATOM 876 C CA . ARG A 1 112 ? -1.193 1.431 -16.656 1 98.38 112 ARG A CA 1
ATOM 877 C C . ARG A 1 112 ? -1.106 2.947 -16.797 1 98.38 112 ARG A C 1
ATOM 879 O O . ARG A 1 112 ? -0.892 3.658 -15.812 1 98.38 112 ARG A O 1
ATOM 886 N N . VAL A 1 113 ? -1.278 3.449 -18.031 1 98.38 113 VAL A N 1
ATOM 887 C CA . VAL A 1 113 ? -1.262 4.891 -18.25 1 98.38 113 VAL A CA 1
ATOM 888 C C . VAL A 1 113 ? -2.434 5.543 -17.516 1 98.38 113 VAL A C 1
ATOM 890 O O . VAL A 1 113 ? -2.262 6.555 -16.844 1 98.38 113 VAL A O 1
ATOM 893 N N . PHE A 1 114 ? -3.578 4.922 -17.688 1 98.56 114 PHE A N 1
ATOM 894 C CA . PHE A 1 114 ? -4.75 5.465 -17.016 1 98.56 114 PHE A CA 1
ATOM 895 C C . PHE A 1 114 ? -4.574 5.43 -15.5 1 98.56 114 PHE A C 1
ATOM 897 O O . PHE A 1 114 ? -5.02 6.336 -14.797 1 98.56 114 PHE A O 1
ATOM 904 N N . CYS A 1 115 ? -3.984 4.367 -14.953 1 98.56 115 CYS A N 1
ATOM 905 C CA . CYS A 1 115 ? -3.738 4.242 -13.523 1 98.56 115 CYS A CA 1
ATOM 906 C C . CYS A 1 115 ? -2.91 5.414 -13.008 1 98.56 115 CYS A C 1
ATOM 908 O O . CYS A 1 115 ? -3.203 5.969 -11.945 1 98.56 115 CYS A O 1
ATOM 910 N N . ILE A 1 116 ? -1.896 5.816 -13.766 1 97.88 116 ILE A N 1
ATOM 911 C CA . ILE A 1 116 ? -1.037 6.938 -13.398 1 97.88 116 ILE A CA 1
ATOM 912 C C . ILE A 1 116 ? -1.858 8.227 -13.359 1 97.88 116 ILE A C 1
ATOM 914 O O . ILE A 1 116 ? -1.837 8.953 -12.359 1 97.88 116 ILE A O 1
ATOM 918 N N . LEU A 1 117 ? -2.633 8.477 -14.391 1 98.06 117 LEU A N 1
ATOM 919 C CA . LEU A 1 117 ? -3.441 9.688 -14.477 1 98.06 117 LEU A CA 1
ATOM 920 C C . LEU A 1 117 ? -4.527 9.695 -13.406 1 98.06 117 LEU A C 1
ATOM 922 O O . LEU A 1 117 ? -4.781 10.727 -12.781 1 98.06 117 LEU A O 1
ATOM 926 N N . TYR A 1 118 ? -5.137 8.547 -13.281 1 98.25 118 TYR A N 1
ATOM 927 C CA . TYR A 1 118 ? -6.203 8.391 -12.297 1 98.25 118 TYR A CA 1
ATOM 928 C C . TYR A 1 118 ? -5.684 8.648 -10.883 1 98.25 118 TYR A C 1
ATOM 930 O O . TYR A 1 118 ? -6.34 9.32 -10.086 1 98.25 118 TYR A O 1
ATOM 938 N N . GLY A 1 119 ? -4.473 8.109 -10.555 1 97.69 119 GLY A N 1
ATOM 939 C CA . GLY A 1 119 ? -3.865 8.328 -9.25 1 97.69 119 GLY A CA 1
ATOM 940 C C . GLY A 1 119 ? -3.434 9.758 -9.023 1 97.69 119 GLY A C 1
ATOM 941 O O . GLY A 1 119 ? -3.572 10.289 -7.918 1 97.69 119 GLY A O 1
ATOM 942 N N . LEU A 1 120 ? -2.928 10.406 -10.047 1 94.94 120 LEU A N 1
ATOM 943 C CA . LEU A 1 120 ? -2.432 11.773 -9.953 1 94.94 120 LEU A CA 1
ATOM 944 C C . LEU A 1 120 ? -3.529 12.719 -9.484 1 94.94 120 LEU A C 1
ATOM 946 O O . LEU A 1 120 ? -3.277 13.617 -8.672 1 94.94 120 LEU A O 1
ATOM 950 N N . CYS A 1 121 ? -4.711 12.469 -9.875 1 94.5 121 CYS A N 1
ATOM 951 C CA . CYS A 1 121 ? -5.824 13.344 -9.531 1 94.5 121 CYS A CA 1
ATOM 952 C C . CYS A 1 121 ? -6.602 12.797 -8.344 1 94.5 121 CYS A C 1
ATOM 954 O O . CYS A 1 121 ? -7.035 13.555 -7.469 1 94.5 121 CYS A O 1
ATOM 956 N N . GLY A 1 122 ? -6.734 11.539 -8.328 1 97 122 GLY A N 1
ATOM 957 C CA . GLY A 1 122 ? -7.609 10.906 -7.352 1 97 122 GLY A CA 1
ATOM 958 C C . GLY A 1 122 ? -7.027 10.898 -5.953 1 97 122 GLY A C 1
ATOM 959 O O . GLY A 1 122 ? -7.754 11.062 -4.969 1 97 122 GLY A O 1
ATOM 960 N N . ILE A 1 123 ? -5.715 10.734 -5.789 1 95.25 123 ILE A N 1
ATOM 961 C CA . ILE A 1 123 ? -5.086 10.586 -4.48 1 95.25 123 ILE A CA 1
ATOM 962 C C . ILE A 1 123 ? -5.199 11.898 -3.709 1 95.25 123 ILE A C 1
ATOM 964 O O . ILE A 1 123 ? -5.699 11.922 -2.582 1 95.25 123 ILE A O 1
ATOM 968 N N . PRO A 1 124 ? -4.832 13.07 -4.312 1 91.62 124 PRO A N 1
ATOM 969 C CA . PRO A 1 124 ? -5.031 14.328 -3.586 1 91.62 124 PRO A CA 1
ATOM 970 C C . PRO A 1 124 ? -6.5 14.594 -3.26 1 91.62 124 PRO A C 1
ATOM 972 O O . PRO A 1 124 ? -6.812 15.094 -2.176 1 91.62 124 PRO A O 1
ATOM 975 N N . LEU A 1 125 ? -7.328 14.25 -4.172 1 92.62 125 LEU A N 1
ATOM 976 C CA . LEU A 1 125 ? -8.758 14.438 -3.945 1 92.62 125 LEU A CA 1
ATOM 977 C C . LEU A 1 125 ? -9.227 13.617 -2.748 1 92.62 125 LEU A C 1
ATOM 979 O O . LEU A 1 125 ? -9.977 14.117 -1.904 1 92.62 125 LEU A O 1
ATOM 983 N N . CYS A 1 126 ? -8.82 12.422 -2.695 1 94.44 126 CYS A N 1
ATOM 984 C CA . CYS A 1 126 ? -9.227 11.547 -1.602 1 94.44 126 CYS A CA 1
ATOM 985 C C . CYS A 1 126 ? -8.641 12.023 -0.275 1 94.44 126 CYS A C 1
ATOM 987 O O . CYS A 1 126 ? -9.312 11.953 0.759 1 94.44 126 CYS A O 1
ATOM 989 N N . LEU A 1 127 ? -7.457 12.5 -0.312 1 90.25 127 LEU A N 1
ATOM 990 C CA . LEU A 1 127 ? -6.82 12.992 0.903 1 90.25 127 LEU A CA 1
ATOM 991 C C . LEU A 1 127 ? -7.586 14.18 1.475 1 90.25 127 LEU A C 1
ATOM 993 O O . LEU A 1 127 ? -7.809 14.258 2.686 1 90.25 127 LEU A O 1
ATOM 997 N N . VAL A 1 128 ? -7.945 15.07 0.611 1 88.56 128 VAL A N 1
ATOM 998 C CA . VAL A 1 128 ? -8.727 16.219 1.041 1 88.56 128 VAL A CA 1
ATOM 999 C C . VAL A 1 128 ? -10.078 15.766 1.583 1 88.56 128 VAL A C 1
ATOM 1001 O O . VAL A 1 128 ? -10.531 16.25 2.621 1 88.56 128 VAL A O 1
ATOM 1004 N N . TRP A 1 129 ? -10.609 14.859 0.893 1 92.31 129 TRP A N 1
ATOM 1005 C CA . TRP A 1 129 ? -11.914 14.344 1.305 1 92.31 129 TRP A CA 1
ATOM 1006 C C . TRP A 1 129 ? -11.828 13.672 2.67 1 92.31 129 TRP A C 1
ATOM 1008 O O . TRP A 1 129 ? -12.68 13.898 3.535 1 92.31 129 TRP A O 1
ATOM 1018 N N . ILE A 1 130 ? -10.852 12.867 2.889 1 92.31 130 ILE A N 1
ATOM 1019 C CA . ILE A 1 130 ? -10.68 12.164 4.152 1 92.31 130 ILE A CA 1
ATOM 1020 C C . ILE A 1 130 ? -10.438 13.164 5.277 1 92.31 130 ILE A C 1
ATOM 1022 O O . ILE A 1 130 ? -10.953 13 6.387 1 92.31 130 ILE A O 1
ATOM 1026 N N . SER A 1 131 ? -9.688 14.148 4.984 1 84.38 131 SER A N 1
ATOM 1027 C CA . SER A 1 131 ? -9.438 15.195 5.969 1 84.38 131 SER A CA 1
ATOM 1028 C C . SER A 1 131 ? -10.719 15.93 6.344 1 84.38 131 SER A C 1
ATOM 1030 O O . SER A 1 131 ? -10.945 16.234 7.516 1 84.38 131 SER A O 1
ATOM 1032 N N . GLU A 1 132 ? -11.477 16.219 5.332 1 86.69 132 GLU A N 1
ATOM 1033 C CA . GLU A 1 132 ? -12.75 16.875 5.578 1 86.69 132 GLU A CA 1
ATOM 1034 C C . GLU A 1 132 ? -13.688 15.977 6.387 1 86.69 132 GLU A C 1
ATOM 1036 O O . GLU A 1 132 ? -14.422 16.453 7.246 1 86.69 132 GLU A O 1
ATOM 1041 N N . LEU A 1 133 ? -13.703 14.773 6.082 1 88.06 133 LEU A N 1
ATOM 1042 C CA . LEU A 1 133 ? -14.516 13.82 6.836 1 88.06 133 LEU A CA 1
ATOM 1043 C C . LEU A 1 133 ? -14.062 13.758 8.289 1 88.06 133 LEU A C 1
ATOM 1045 O O . LEU A 1 133 ? -14.898 13.695 9.203 1 88.06 133 LEU A O 1
ATOM 1049 N N . GLY A 1 134 ? -12.82 13.758 8.508 1 84 134 GLY A N 1
ATOM 1050 C CA . GLY A 1 134 ? -12.297 13.805 9.859 1 84 134 GLY A CA 1
ATOM 1051 C C . GLY A 1 134 ? -12.703 15.055 10.617 1 84 134 GLY A C 1
ATOM 1052 O O . GLY A 1 134 ? -13.109 14.977 11.773 1 84 134 GLY A O 1
ATOM 1053 N N . SER A 1 135 ? -12.625 16.156 9.945 1 80.38 135 SER A N 1
ATOM 1054 C CA . SER A 1 135 ? -13 17.422 10.555 1 80.38 135 SER A CA 1
ATOM 1055 C C . SER A 1 135 ? -14.484 17.469 10.898 1 80.38 135 SER A C 1
ATOM 1057 O O . SER A 1 135 ? -14.883 18.047 11.906 1 80.38 135 SER A O 1
ATOM 1059 N N . PHE A 1 136 ? -15.188 16.875 10.055 1 83.12 136 PHE A N 1
ATOM 1060 C CA . PHE A 1 136 ? -16.625 16.781 10.281 1 83.12 136 PHE A CA 1
ATOM 1061 C C . PHE A 1 136 ? -16.906 16.047 11.594 1 83.12 136 PHE A C 1
ATOM 1063 O O . PHE A 1 136 ? -17.703 16.516 12.414 1 83.12 136 PHE A O 1
ATOM 1070 N N . PHE A 1 137 ? -16.297 14.922 11.766 1 82.38 137 PHE A N 1
ATOM 1071 C CA . PHE A 1 137 ? -16.484 14.148 12.984 1 82.38 137 PHE A CA 1
ATOM 1072 C C . PHE A 1 137 ? -15.875 14.859 14.18 1 82.38 137 PHE A C 1
ATOM 1074 O O . PHE A 1 137 ? -16.406 14.797 15.289 1 82.38 137 PHE A O 1
ATOM 1081 N N . GLY A 1 138 ? -14.789 15.484 13.977 1 81.06 138 GLY A N 1
ATOM 1082 C CA . GLY A 1 138 ? -14.164 16.25 15.039 1 81.06 138 GLY A CA 1
ATOM 1083 C C . GLY A 1 138 ? -15.031 17.391 15.547 1 81.06 138 GLY A C 1
ATOM 1084 O O . GLY A 1 138 ? -15.141 17.594 16.75 1 81.06 138 GLY A O 1
ATOM 1085 N N . ASN A 1 139 ? -15.57 18.047 14.633 1 81.62 139 ASN A N 1
ATOM 1086 C CA . ASN A 1 139 ? -16.453 19.156 14.992 1 81.62 139 ASN A CA 1
ATOM 1087 C C . ASN A 1 139 ? -17.672 18.688 15.758 1 81.62 139 ASN A C 1
ATOM 1089 O O . ASN A 1 139 ? -18.125 19.359 16.688 1 81.62 139 ASN A O 1
ATOM 1093 N N . ARG A 1 140 ? -18.141 17.609 15.375 1 82.81 140 ARG A N 1
ATOM 1094 C CA . ARG A 1 140 ? -19.281 17.047 16.094 1 82.81 140 ARG A CA 1
ATOM 1095 C C . ARG A 1 140 ? -18.891 16.656 17.516 1 82.81 140 ARG A C 1
ATOM 1097 O O . ARG A 1 140 ? -19.688 16.828 18.438 1 82.81 140 ARG A O 1
ATOM 1104 N N . ALA A 1 141 ? -17.734 16.094 17.609 1 81.88 141 ALA A N 1
ATOM 1105 C CA . ALA A 1 141 ? -17.234 15.75 18.938 1 81.88 141 ALA A CA 1
ATOM 1106 C C . ALA A 1 141 ? -17.047 17 19.797 1 81.88 141 ALA A C 1
ATOM 1108 O O . ALA A 1 141 ? -17.328 16.969 21 1 81.88 141 ALA A O 1
ATOM 1109 N N . LYS A 1 142 ? -16.656 18.062 19.203 1 80.31 142 LYS A N 1
ATOM 1110 C CA . LYS A 1 142 ? -16.484 19.344 19.906 1 80.31 142 LYS A CA 1
ATOM 1111 C C . LYS A 1 142 ? -17.828 19.875 20.391 1 80.31 142 LYS A C 1
ATOM 1113 O O . LYS A 1 142 ? -17.938 20.375 21.516 1 80.31 142 LYS A O 1
ATOM 1118 N N . ARG A 1 143 ? -18.766 19.75 19.547 1 83.12 143 ARG A N 1
ATOM 1119 C CA . ARG A 1 143 ? -20.094 20.219 19.906 1 83.12 143 ARG A CA 1
ATOM 1120 C C . ARG A 1 143 ? -20.656 19.422 21.078 1 83.12 143 ARG A C 1
ATOM 1122 O O . ARG A 1 143 ? -21.266 20 21.984 1 83.12 143 ARG A O 1
ATOM 1129 N N . LEU A 1 144 ? -20.516 18.188 20.984 1 83.94 144 LEU A N 1
ATOM 1130 C CA . LEU A 1 144 ? -20.984 17.328 22.078 1 83.94 144 LEU A CA 1
ATOM 1131 C C . LEU A 1 144 ? -20.25 17.656 23.375 1 83.94 144 LEU A C 1
ATOM 1133 O O . LEU A 1 144 ? -20.859 17.656 24.438 1 83.94 144 LEU A O 1
ATOM 1137 N N . SER A 1 145 ? -18.984 17.922 23.25 1 83.88 145 SER A N 1
ATOM 1138 C CA . SER A 1 145 ? -18.188 18.281 24.422 1 83.88 145 SER A CA 1
ATOM 1139 C C . SER A 1 145 ? -18.672 19.594 25.031 1 83.88 145 SER A C 1
ATOM 1141 O O . SER A 1 145 ? -18.734 19.719 26.266 1 83.88 145 SER A O 1
ATOM 1143 N N . ALA A 1 146 ? -19.031 20.469 24.156 1 81.56 146 ALA A N 1
ATOM 1144 C CA . ALA A 1 146 ? -19.547 21.766 24.609 1 81.56 146 ALA A CA 1
ATOM 1145 C C . ALA A 1 146 ? -20.859 21.594 25.375 1 81.56 146 ALA A C 1
ATOM 1147 O O . ALA A 1 146 ? -21.078 22.25 26.406 1 81.56 146 ALA A O 1
ATOM 1148 N N . VAL A 1 147 ? -21.641 20.719 24.906 1 84.81 147 VAL A N 1
ATOM 1149 C CA . VAL A 1 147 ? -22.922 20.453 25.547 1 84.81 147 VAL A CA 1
ATOM 1150 C C . VAL A 1 147 ? -22.688 19.812 26.906 1 84.81 147 VAL A C 1
ATOM 1152 O O . VAL A 1 147 ? -23.375 20.156 27.891 1 84.81 147 VAL A O 1
ATOM 1155 N N . LEU A 1 148 ? -21.719 18.969 27.031 1 85.06 148 LEU A N 1
ATOM 1156 C CA . LEU A 1 148 ? -21.422 18.281 28.281 1 85.06 148 LEU A CA 1
ATOM 1157 C C . LEU A 1 148 ? -20.844 19.234 29.312 1 85.06 148 LEU A C 1
ATOM 1159 O O . LEU A 1 148 ? -21.125 19.141 30.5 1 85.06 148 LEU A O 1
ATOM 1163 N N . ILE A 1 149 ? -20.078 20.172 28.828 1 83.38 149 ILE A N 1
ATOM 1164 C CA . ILE A 1 149 ? -19.5 21.188 29.703 1 83.38 149 ILE A CA 1
ATOM 1165 C C . ILE A 1 149 ? -20.594 22.125 30.203 1 83.38 149 ILE A C 1
ATOM 1167 O O . ILE A 1 149 ? -20.609 22.516 31.375 1 83.38 149 ILE A O 1
ATOM 1171 N N . ARG A 1 150 ? -21.484 22.375 29.359 1 84.56 150 ARG A N 1
ATOM 1172 C CA . ARG A 1 150 ? -22.609 23.25 29.734 1 84.56 150 ARG A CA 1
ATOM 1173 C C . ARG A 1 150 ? -23.5 22.562 30.766 1 84.56 150 ARG A C 1
ATOM 1175 O O . ARG A 1 150 ? -24.141 23.234 31.578 1 84.56 150 ARG A O 1
ATOM 1182 N N . LYS A 1 151 ? -23.453 21.25 30.766 1 87.5 151 LYS A N 1
ATOM 1183 C CA . LYS A 1 151 ? -24.266 20.484 31.703 1 87.5 151 LYS A CA 1
ATOM 1184 C C . LYS A 1 151 ? -23.547 20.312 33.031 1 87.5 151 LYS A C 1
ATOM 1186 O O . LYS A 1 151 ? -24.047 19.656 33.938 1 87.5 151 LYS A O 1
ATOM 1191 N N . GLY A 1 152 ? -22.328 20.75 33.094 1 82.62 152 GLY A N 1
ATOM 1192 C CA . GLY A 1 152 ? -21.703 20.828 34.406 1 82.62 152 GLY A CA 1
ATOM 1193 C C . GLY A 1 152 ? -20.5 19.922 34.562 1 82.62 152 GLY A C 1
ATOM 1194 O O . GLY A 1 152 ? -19.922 19.812 35.625 1 82.62 152 GLY A O 1
ATOM 1195 N N . LEU A 1 153 ? -20.156 19.266 33.594 1 84.69 153 LEU A N 1
ATOM 1196 C CA . LEU A 1 153 ? -19 18.391 33.688 1 84.69 153 LEU A CA 1
ATOM 1197 C C . LEU A 1 153 ? -17.703 19.203 33.5 1 84.69 153 LEU A C 1
ATOM 1199 O O . LEU A 1 153 ? -17.688 20.203 32.781 1 84.69 153 LEU A O 1
ATOM 1203 N N . SER A 1 154 ? -16.719 18.875 34.219 1 82.69 154 SER A N 1
ATOM 1204 C CA . SER A 1 154 ? -15.445 19.562 34.125 1 82.69 154 SER A CA 1
ATOM 1205 C C . SER A 1 154 ? -14.781 19.344 32.781 1 82.69 154 SER A C 1
ATOM 1207 O O . SER A 1 154 ? -15.016 18.328 32.125 1 82.69 154 SER A O 1
ATOM 1209 N N . VAL A 1 155 ? -14.008 20.297 32.344 1 80.12 155 VAL A N 1
ATOM 1210 C CA . VAL A 1 155 ? -13.32 20.266 31.047 1 80.12 155 VAL A CA 1
ATOM 1211 C C . VAL A 1 155 ? -12.398 19.047 30.984 1 80.12 155 VAL A C 1
ATOM 1213 O O . VAL A 1 155 ? -12.367 18.344 29.969 1 80.12 155 VAL A O 1
ATOM 1216 N N . LYS A 1 156 ? -11.758 18.734 32.094 1 81.88 156 LYS A N 1
ATOM 1217 C CA . LYS A 1 156 ? -10.828 17.609 32.125 1 81.88 156 LYS A CA 1
ATOM 1218 C C . LYS A 1 156 ? -11.555 16.281 31.969 1 81.88 156 LYS A C 1
ATOM 1220 O O . LYS A 1 156 ? -11.094 15.398 31.234 1 81.88 156 LYS A O 1
ATOM 1225 N N . LYS A 1 157 ? -12.656 16.219 32.625 1 84.81 157 LYS A N 1
ATOM 1226 C CA . LYS A 1 157 ? -13.438 14.984 32.531 1 84.81 157 LYS A CA 1
ATOM 1227 C C . LYS A 1 157 ? -14 14.781 31.125 1 84.81 157 LYS A C 1
ATOM 1229 O O . LYS A 1 157 ? -14.016 13.656 30.609 1 84.81 157 LYS A O 1
ATOM 1234 N N . VAL A 1 158 ? -14.43 15.844 30.516 1 84.25 158 VAL A N 1
ATOM 1235 C CA . VAL A 1 158 ? -15 15.773 29.172 1 84.25 158 VAL A CA 1
ATOM 1236 C C . VAL A 1 158 ? -13.906 15.406 28.172 1 84.25 158 VAL A C 1
ATOM 1238 O O . VAL A 1 158 ? -14.125 14.57 27.297 1 84.25 158 VAL A O 1
ATOM 1241 N N . GLN A 1 159 ? -12.766 15.984 28.312 1 80.88 159 GLN A N 1
ATOM 1242 C CA . GLN A 1 159 ? -11.641 15.68 27.422 1 80.88 159 GLN A CA 1
ATOM 1243 C C . GLN A 1 159 ? -11.227 14.219 27.531 1 80.88 159 GLN A C 1
ATOM 1245 O O . GLN A 1 159 ? -11 13.547 26.531 1 80.88 159 GLN A O 1
ATOM 1250 N N . LEU A 1 160 ? -11.156 13.758 28.734 1 84.38 160 LEU A N 1
ATOM 1251 C CA . LEU A 1 160 ? -10.758 12.375 28.969 1 84.38 160 LEU A CA 1
ATOM 1252 C C . LEU A 1 160 ? -11.797 11.406 28.422 1 84.38 160 LEU A C 1
ATOM 1254 O O . LEU A 1 160 ? -11.445 10.398 27.797 1 84.38 160 LEU A O 1
ATOM 1258 N N . THR A 1 161 ? -13 11.766 28.656 1 85.62 161 THR A N 1
ATOM 1259 C CA . THR A 1 161 ? -14.07 10.891 28.219 1 85.62 161 THR A CA 1
ATOM 1260 C C . THR A 1 161 ? -14.156 10.852 26.688 1 85.62 161 THR A C 1
ATOM 1262 O O . THR A 1 161 ? -14.305 9.781 26.094 1 85.62 161 THR A O 1
ATOM 1265 N N . CYS A 1 162 ? -14.031 11.992 26.047 1 83.25 162 CYS A N 1
ATOM 1266 C CA . CYS A 1 162 ? -14.109 12.062 24.594 1 83.25 162 CYS A CA 1
ATOM 1267 C C . CYS A 1 162 ? -12.93 11.344 23.953 1 83.25 162 CYS A C 1
ATOM 1269 O O . CYS A 1 162 ? -13.094 10.641 22.953 1 83.25 162 CYS A O 1
ATOM 1271 N N . THR A 1 163 ? -11.75 11.516 24.547 1 84.12 163 THR A 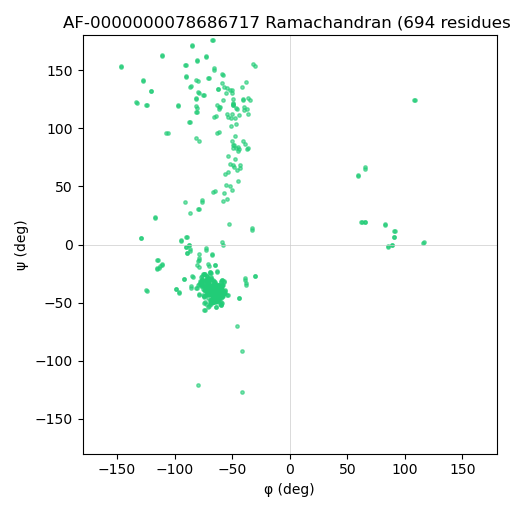N 1
ATOM 1272 C CA . THR A 1 163 ? -10.57 10.836 24.031 1 84.12 163 THR A CA 1
ATOM 1273 C C . THR A 1 163 ? -10.703 9.32 24.188 1 84.12 163 THR A C 1
ATOM 1275 O O . THR A 1 163 ? -10.391 8.562 23.266 1 84.12 163 THR A O 1
ATOM 1278 N N . ALA A 1 164 ? -11.219 8.969 25.328 1 87.88 164 ALA A N 1
ATOM 1279 C CA . ALA A 1 164 ? -11.398 7.547 25.594 1 87.88 164 ALA A CA 1
ATOM 1280 C C . ALA A 1 164 ? -12.414 6.934 24.641 1 87.88 164 ALA A C 1
ATOM 1282 O O . ALA A 1 164 ? -12.195 5.844 24.109 1 87.88 164 ALA A O 1
ATOM 1283 N N . LEU A 1 165 ? -13.484 7.652 24.406 1 88.31 165 LEU A N 1
ATOM 1284 C CA . LEU A 1 165 ? -14.523 7.168 23.5 1 88.31 165 LEU A CA 1
ATOM 1285 C C . LEU A 1 165 ? -14 7.094 22.078 1 88.31 165 LEU A C 1
ATOM 1287 O O . LEU A 1 165 ? -14.32 6.16 21.328 1 88.31 165 LEU A O 1
ATOM 1291 N N . PHE A 1 166 ? -13.219 8.094 21.672 1 88.25 166 PHE A N 1
ATOM 1292 C CA . PHE A 1 166 ? -12.609 8.125 20.344 1 88.25 166 PHE A CA 1
ATOM 1293 C C . PHE A 1 166 ? -11.68 6.934 20.156 1 88.25 166 PHE A C 1
ATOM 1295 O O . PHE A 1 166 ? -11.75 6.246 19.141 1 88.25 166 PHE A O 1
ATOM 1302 N N . LEU A 1 167 ? -10.828 6.648 21.109 1 89.56 167 LEU A N 1
ATOM 1303 C CA . LEU A 1 167 ? -9.875 5.547 21.016 1 89.56 167 LEU A CA 1
ATOM 1304 C C . LEU A 1 167 ? -10.594 4.203 21.062 1 89.56 167 LEU A C 1
ATOM 1306 O O . LEU A 1 167 ? -10.211 3.266 20.359 1 89.56 167 LEU A O 1
ATOM 1310 N N . LEU A 1 168 ? -11.648 4.148 21.891 1 92.38 168 LEU A N 1
ATOM 1311 C CA . LEU A 1 168 ? -12.422 2.918 22 1 92.38 168 LEU A CA 1
ATOM 1312 C C . LEU A 1 168 ? -13.148 2.611 20.703 1 92.38 168 LEU A C 1
ATOM 1314 O O . LEU A 1 168 ? -13.234 1.451 20.297 1 92.38 168 LEU A O 1
ATOM 1318 N N . TRP A 1 169 ? -13.648 3.615 20.047 1 90.94 169 TRP A N 1
ATOM 1319 C CA . TRP A 1 169 ? -14.289 3.443 18.734 1 90.94 169 TRP A CA 1
ATOM 1320 C C . TRP A 1 169 ? -13.305 2.869 17.719 1 90.94 169 TRP A C 1
ATOM 1322 O O . TRP A 1 169 ? -13.617 1.895 17.031 1 90.94 169 TRP A O 1
ATOM 1332 N N . GLY A 1 170 ? -12.125 3.52 17.625 1 92.56 170 GLY A N 1
ATOM 1333 C CA . GLY A 1 170 ? -11.109 3.02 16.719 1 92.56 170 GLY A CA 1
ATOM 1334 C C . GLY A 1 170 ? -10.695 1.589 17 1 92.56 170 GLY A C 1
ATOM 1335 O O . GLY A 1 170 ? -10.594 0.771 16.078 1 92.56 170 GLY A O 1
ATOM 1336 N N . LEU A 1 171 ? -10.539 1.309 18.203 1 93.56 171 LEU A N 1
ATOM 1337 C CA . LEU A 1 171 ? -10.086 -0.02 18.609 1 93.56 171 LEU A CA 1
ATOM 1338 C C . LEU A 1 171 ? -11.172 -1.062 18.344 1 93.56 171 LEU A C 1
ATOM 1340 O O . LEU A 1 171 ? -10.906 -2.088 17.703 1 93.56 171 LEU A O 1
ATOM 1344 N N . LEU A 1 172 ? -12.406 -0.835 18.719 1 96.06 172 LEU A N 1
ATOM 1345 C CA . LEU A 1 172 ? -13.484 -1.821 18.641 1 96.06 172 LEU A CA 1
ATOM 1346 C C . LEU A 1 172 ? -14.016 -1.921 17.219 1 96.06 172 LEU A C 1
ATOM 1348 O O . LEU A 1 172 ? -14.148 -3.02 16.672 1 96.06 172 LEU A O 1
ATOM 1352 N N . VAL A 1 173 ? -14.195 -0.786 16.594 1 95.75 173 VAL A N 1
ATOM 1353 C CA . VAL A 1 173 ? -14.898 -0.766 15.305 1 95.75 173 VAL A CA 1
ATOM 1354 C C . VAL A 1 173 ? -13.922 -1.078 14.18 1 95.75 173 VAL A C 1
ATOM 1356 O O . VAL A 1 173 ? -14.305 -1.67 13.164 1 95.75 173 VAL A O 1
ATOM 1359 N N . HIS A 1 174 ? -12.688 -0.774 14.367 1 96.06 174 HIS A N 1
ATOM 1360 C CA . HIS A 1 174 ? -11.797 -0.919 13.227 1 96.06 174 HIS A CA 1
ATOM 1361 C C . HIS A 1 174 ? -10.758 -2.006 13.469 1 96.06 174 HIS A C 1
ATOM 1363 O O . HIS A 1 174 ? -10.109 -2.475 12.523 1 96.06 174 HIS A O 1
ATOM 1369 N N . LEU A 1 175 ? -10.602 -2.463 14.695 1 95.94 175 LEU A N 1
ATOM 1370 C CA . LEU A 1 175 ? -9.539 -3.441 14.891 1 95.94 175 LEU A CA 1
ATOM 1371 C C . LEU A 1 175 ? -10.086 -4.719 15.516 1 95.94 175 LEU A C 1
ATOM 1373 O O . LEU A 1 175 ? -9.797 -5.824 15.047 1 95.94 175 LEU A O 1
ATOM 1377 N N . VAL A 1 176 ? -11 -4.648 16.469 1 97.31 176 VAL A N 1
ATOM 1378 C CA . VAL A 1 176 ? -11.344 -5.82 17.266 1 97.31 176 VAL A CA 1
ATOM 1379 C C . VAL A 1 176 ? -12.586 -6.5 16.688 1 97.31 176 VAL A C 1
ATOM 1381 O O . VAL A 1 176 ? -12.633 -7.727 16.578 1 97.31 176 VAL A O 1
ATOM 1384 N N . LEU A 1 177 ? -13.594 -5.805 16.266 1 97.94 177 LEU A N 1
ATOM 1385 C CA . LEU A 1 177 ? -14.852 -6.383 15.82 1 97.94 177 LEU A CA 1
ATOM 1386 C C . LEU A 1 177 ? -14.75 -6.879 14.383 1 97.94 177 LEU A C 1
ATOM 1388 O O . LEU A 1 177 ? -15.258 -7.957 14.055 1 97.94 177 LEU A O 1
ATOM 1392 N N . PRO A 1 178 ? -14.047 -6.203 13.508 1 98 178 PRO A N 1
ATOM 1393 C CA . PRO A 1 178 ? -14.023 -6.625 12.102 1 98 178 PRO A CA 1
ATOM 1394 C C . PRO A 1 178 ? -13.477 -8.039 11.914 1 98 178 PRO A C 1
ATOM 1396 O O . PRO A 1 178 ? -14.016 -8.812 11.125 1 98 178 PRO A O 1
ATOM 1399 N N . PRO A 1 179 ? -12.469 -8.492 12.672 1 98.19 179 PRO A N 1
ATOM 1400 C CA . PRO A 1 179 ? -11.969 -9.852 12.5 1 98.19 179 PRO A CA 1
ATOM 1401 C C . PRO A 1 179 ? -13.047 -10.914 12.719 1 98.19 179 PRO A C 1
ATOM 1403 O O . PRO A 1 179 ? -13.008 -11.977 12.094 1 98.19 179 PRO A O 1
ATOM 1406 N N . VAL A 1 180 ? -13.992 -10.617 13.57 1 98.25 180 VAL A N 1
ATOM 1407 C CA . VAL A 1 180 ? -15.102 -11.539 13.797 1 98.25 180 VAL A CA 1
ATOM 1408 C C . VAL A 1 180 ? -15.961 -11.625 12.531 1 98.25 180 VAL A C 1
ATOM 1410 O O . VAL A 1 180 ? -16.359 -12.719 12.125 1 98.25 180 VAL A O 1
ATOM 1413 N N . VAL A 1 181 ? -16.203 -10.523 11.898 1 97.88 181 VAL A N 1
ATOM 1414 C CA . VAL A 1 181 ? -16.969 -10.492 10.656 1 97.88 181 VAL A CA 1
ATOM 1415 C C . VAL A 1 181 ? -16.219 -11.242 9.562 1 97.88 181 VAL A C 1
ATOM 1417 O O . VAL A 1 181 ? -16.797 -12.039 8.82 1 97.88 181 VAL A O 1
ATOM 1420 N N . PHE A 1 182 ? -14.891 -11.062 9.492 1 98.06 182 PHE A N 1
ATOM 1421 C CA . PHE A 1 182 ? -14.086 -11.695 8.445 1 98.06 182 PHE A CA 1
ATOM 1422 C C . PHE A 1 182 ? -14 -13.203 8.672 1 98.06 182 PHE A C 1
ATOM 1424 O O . PHE A 1 182 ? -13.898 -13.977 7.715 1 98.06 182 PHE A O 1
ATOM 1431 N N . MET A 1 183 ? -14.031 -13.641 9.961 1 97.88 183 MET A N 1
ATOM 1432 C CA . MET A 1 183 ? -14.062 -15.07 10.25 1 97.88 183 MET A CA 1
ATOM 1433 C C . MET A 1 183 ? -15.297 -15.719 9.625 1 97.88 183 MET A C 1
ATOM 1435 O O . MET A 1 183 ? -15.195 -16.797 9.031 1 97.88 183 MET A O 1
ATOM 1439 N N . TYR A 1 184 ? -16.406 -15.016 9.648 1 96.69 184 TYR A N 1
ATOM 1440 C CA . TYR A 1 184 ? -17.672 -15.578 9.172 1 96.69 184 TYR A CA 1
ATOM 1441 C C . TYR A 1 184 ? -17.812 -15.398 7.668 1 96.69 184 TYR A C 1
ATOM 1443 O O . TYR A 1 184 ? -18.297 -16.297 6.973 1 96.69 184 TYR A O 1
ATOM 1451 N N . MET A 1 185 ? -17.359 -14.289 7.121 1 97.19 185 MET A N 1
ATOM 1452 C CA . MET A 1 185 ? -17.625 -13.969 5.723 1 97.19 185 MET A CA 1
ATOM 1453 C C . MET A 1 185 ? -16.516 -14.492 4.824 1 97.19 185 MET A C 1
ATOM 1455 O O . MET A 1 185 ? -16.75 -14.844 3.666 1 97.19 185 MET A O 1
ATOM 1459 N N . GLU A 1 186 ? -15.25 -14.594 5.332 1 97.12 186 GLU A N 1
ATOM 1460 C CA . GLU A 1 186 ? -14.102 -14.898 4.492 1 97.12 186 GLU A CA 1
ATOM 1461 C C . GLU A 1 186 ? -13.484 -16.25 4.875 1 97.12 186 GLU A C 1
ATOM 1463 O O . GLU A 1 186 ? -12.688 -16.812 4.113 1 97.12 186 GLU A O 1
ATOM 1468 N N . GLY A 1 187 ? -13.766 -16.734 6.133 1 97.06 187 GLY A N 1
ATOM 1469 C CA . GLY A 1 187 ? -13.164 -17.969 6.598 1 97.06 187 GLY A CA 1
ATOM 1470 C C . GLY A 1 187 ? -11.766 -17.781 7.145 1 97.06 187 GLY A C 1
ATOM 1471 O O . GLY A 1 187 ? -10.977 -18.734 7.176 1 97.06 187 GLY A O 1
ATOM 1472 N N . TRP A 1 188 ? -11.406 -16.547 7.457 1 97.62 188 TRP A N 1
ATOM 1473 C CA . TRP A 1 188 ? -10.094 -16.25 8.023 1 97.62 188 TRP A CA 1
ATOM 1474 C C . TRP A 1 188 ? -10.062 -16.547 9.516 1 97.62 188 TRP A C 1
ATOM 1476 O O . TRP A 1 188 ? -11.109 -16.641 10.156 1 97.62 188 TRP A O 1
ATOM 1486 N N . SER A 1 189 ? -8.883 -16.75 10.086 1 98 189 SER A N 1
ATOM 1487 C CA . SER A 1 189 ? -8.734 -16.766 11.531 1 98 189 SER A CA 1
ATOM 1488 C C . SER A 1 189 ? -8.852 -15.352 12.109 1 98 189 SER A C 1
ATOM 1490 O O . SER A 1 189 ? -8.789 -14.367 11.375 1 98 189 SER A O 1
ATOM 1492 N N . TYR A 1 190 ? -9.109 -15.258 13.406 1 98.19 190 TYR A N 1
ATOM 1493 C CA . TYR A 1 190 ? -9.219 -13.961 14.055 1 98.19 190 TYR A CA 1
ATOM 1494 C C . TYR A 1 190 ? -7.945 -13.141 13.844 1 98.19 190 TYR A C 1
ATOM 1496 O O . TYR A 1 190 ? -8.008 -11.945 13.539 1 98.19 190 TYR A O 1
ATOM 1504 N N . LEU A 1 191 ? -6.773 -13.781 13.938 1 98.12 191 LEU A N 1
ATOM 1505 C CA . LEU A 1 191 ? -5.508 -13.086 13.766 1 98.12 191 LEU A CA 1
ATOM 1506 C C . LEU A 1 191 ? -5.352 -12.586 12.336 1 98.12 191 LEU A C 1
ATOM 1508 O O . LEU A 1 191 ? -4.879 -11.461 12.109 1 98.12 191 LEU A O 1
ATOM 1512 N N . GLU A 1 192 ? -5.754 -13.422 11.391 1 98 192 GLU A N 1
ATOM 1513 C CA . GLU A 1 192 ? -5.68 -13.016 9.992 1 98 192 GLU A CA 1
ATOM 1514 C C . GLU A 1 192 ? -6.562 -11.805 9.719 1 98 192 GLU A C 1
ATOM 1516 O O . GLU A 1 192 ? -6.172 -10.898 8.984 1 98 192 GLU A O 1
ATOM 1521 N N . GLY A 1 193 ? -7.742 -11.852 10.32 1 98.44 193 GLY A N 1
ATOM 1522 C CA . GLY A 1 193 ? -8.617 -10.703 10.195 1 98.44 193 GLY A CA 1
ATOM 1523 C C . GLY A 1 193 ? -8.055 -9.445 10.836 1 98.44 193 GLY A C 1
ATOM 1524 O O . GLY A 1 193 ? -8.172 -8.352 10.281 1 98.44 193 GLY A O 1
ATOM 1525 N N . PHE A 1 194 ? -7.492 -9.617 12.047 1 98.44 194 PHE A N 1
ATOM 1526 C CA . PHE A 1 194 ? -6.863 -8.508 12.75 1 98.44 194 PHE A CA 1
ATOM 1527 C C . PHE A 1 194 ? -5.688 -7.953 11.961 1 98.44 194 PHE A C 1
ATOM 1529 O O . PHE A 1 194 ? -5.531 -6.738 11.836 1 98.44 194 PHE A O 1
ATOM 1536 N N . TYR A 1 195 ? -4.895 -8.883 11.438 1 98.25 195 TYR A N 1
ATOM 1537 C CA . TYR A 1 195 ? -3.762 -8.547 10.586 1 98.25 195 TYR A CA 1
ATOM 1538 C C . TYR A 1 195 ? -4.219 -7.785 9.344 1 98.25 195 TYR A C 1
ATOM 1540 O O . TYR A 1 195 ? -3.693 -6.711 9.047 1 98.25 195 TYR A O 1
ATOM 1548 N N . TYR A 1 196 ? -5.277 -8.203 8.727 1 98.38 196 TYR A N 1
ATOM 1549 C CA . TYR A 1 196 ? -5.855 -7.543 7.559 1 98.38 196 TYR A CA 1
ATOM 1550 C C . TYR A 1 196 ? -6.312 -6.133 7.902 1 98.38 196 TYR A C 1
ATOM 1552 O O . TYR A 1 196 ? -6.07 -5.191 7.145 1 98.38 196 TYR A O 1
ATOM 1560 N N . SER A 1 197 ? -7 -6.004 8.977 1 98.38 197 SER A N 1
ATOM 1561 C CA . SER A 1 197 ? -7.527 -4.707 9.383 1 98.38 197 SER A CA 1
ATOM 1562 C C . SER A 1 197 ? -6.406 -3.695 9.602 1 98.38 197 SER A C 1
ATOM 1564 O O . SER A 1 197 ? -6.477 -2.566 9.117 1 98.38 197 SER A O 1
ATOM 1566 N N . PHE A 1 198 ? -5.387 -4.148 10.289 1 97.69 198 PHE A N 1
ATOM 1567 C CA . PHE A 1 198 ? -4.262 -3.256 10.555 1 97.69 198 PHE A CA 1
ATOM 1568 C C . PHE A 1 198 ? -3.572 -2.855 9.258 1 97.69 198 PHE A C 1
ATOM 1570 O O . PHE A 1 198 ? -3.328 -1.671 9.016 1 97.69 198 PHE A O 1
ATOM 1577 N N . ILE A 1 199 ? -3.268 -3.801 8.391 1 98.31 199 ILE A N 1
ATOM 1578 C CA . ILE A 1 199 ? -2.545 -3.594 7.141 1 98.31 199 ILE A CA 1
ATOM 1579 C C . ILE A 1 199 ? -3.361 -2.693 6.215 1 98.31 199 ILE A C 1
ATOM 1581 O O . ILE A 1 199 ? -2.805 -1.834 5.527 1 98.31 199 ILE A O 1
ATOM 1585 N N . THR A 1 200 ? -4.645 -2.855 6.242 1 98.06 200 THR A N 1
ATOM 1586 C CA . THR A 1 200 ? -5.527 -2.08 5.375 1 98.06 200 THR A CA 1
ATOM 1587 C C . THR A 1 200 ? -5.656 -0.646 5.879 1 98.06 200 THR A C 1
ATOM 1589 O O . THR A 1 200 ? -5.504 0.304 5.109 1 98.06 200 THR A O 1
ATOM 1592 N N . LEU A 1 201 ? -5.828 -0.468 7.156 1 96.94 201 LEU A N 1
ATOM 1593 C CA . LEU A 1 201 ? -6.102 0.857 7.703 1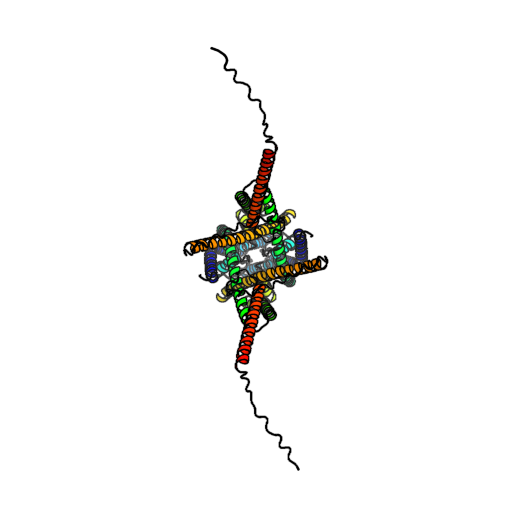 96.94 201 LEU A CA 1
ATOM 1594 C C . LEU A 1 201 ? -4.836 1.707 7.73 1 96.94 201 LEU A C 1
ATOM 1596 O O . LEU A 1 201 ? -4.906 2.936 7.648 1 96.94 201 LEU A O 1
ATOM 1600 N N . THR A 1 202 ? -3.668 1.086 7.789 1 96.38 202 THR A N 1
ATOM 1601 C CA . THR A 1 202 ? -2.414 1.829 7.746 1 96.38 202 THR A CA 1
ATOM 1602 C C . THR A 1 202 ? -1.958 2.043 6.305 1 96.38 202 THR A C 1
ATOM 1604 O O . THR A 1 202 ? -0.877 2.584 6.066 1 96.38 202 THR A O 1
ATOM 1607 N N . THR A 1 203 ? -2.701 1.548 5.312 1 97.19 203 THR A N 1
ATOM 1608 C CA . THR A 1 203 ? -2.512 1.677 3.871 1 97.19 203 THR A CA 1
ATOM 1609 C C . THR A 1 203 ? -1.231 0.975 3.428 1 97.19 203 THR A C 1
ATOM 1611 O O . THR A 1 203 ? -0.646 1.328 2.402 1 97.19 203 THR A O 1
ATOM 1614 N N . VAL A 1 204 ? -0.699 0.028 4.273 1 97.75 204 VAL A N 1
ATOM 1615 C CA . VAL A 1 204 ? 0.403 -0.822 3.834 1 97.75 204 VAL A CA 1
ATOM 1616 C C . VAL A 1 204 ? -0.056 -1.708 2.678 1 97.75 204 VAL A C 1
ATOM 1618 O O . VAL A 1 204 ? 0.573 -1.73 1.617 1 97.75 204 VAL A O 1
ATOM 1621 N N . GLY A 1 205 ? -1.144 -2.449 2.84 1 97.62 205 GLY A N 1
ATOM 1622 C CA . GLY A 1 205 ? -1.868 -3.088 1.752 1 97.62 205 GLY A CA 1
ATOM 1623 C C . GLY A 1 205 ? -1.064 -4.168 1.053 1 97.62 205 GLY A C 1
ATOM 1624 O O . GLY A 1 205 ? -0.876 -4.117 -0.165 1 97.62 205 GLY A O 1
ATOM 1625 N N . PHE A 1 206 ? -0.702 -5.27 1.661 1 97 206 PHE A N 1
ATOM 1626 C CA . PHE A 1 206 ? 0.074 -6.348 1.059 1 97 206 PHE A CA 1
ATOM 1627 C C . PHE A 1 206 ? -0.746 -7.078 0.004 1 97 206 PHE A C 1
ATOM 1629 O O . PHE A 1 206 ? -0.192 -7.633 -0.948 1 97 206 PHE A O 1
ATOM 1636 N N . GLY A 1 207 ? -2.043 -7.18 0.253 1 95.94 207 GLY A N 1
ATOM 1637 C CA . GLY A 1 207 ? -2.926 -7.805 -0.718 1 95.94 207 GLY A CA 1
ATOM 1638 C C . GLY A 1 207 ? -3.043 -9.305 -0.535 1 95.94 207 GLY A C 1
ATOM 1639 O O . GLY A 1 207 ? -3.713 -9.984 -1.318 1 95.94 207 GLY A O 1
ATOM 1640 N N . ASP A 1 208 ? -2.322 -9.914 0.477 1 94.94 208 ASP A N 1
ATOM 1641 C CA . ASP A 1 208 ? -2.455 -11.344 0.742 1 94.94 208 ASP A CA 1
ATOM 1642 C C . ASP A 1 208 ? -3.834 -11.672 1.309 1 94.94 208 ASP A C 1
ATOM 1644 O O . ASP A 1 208 ? -4.344 -12.781 1.119 1 94.94 208 ASP A O 1
ATOM 1648 N N . TYR A 1 209 ? -4.461 -10.727 1.999 1 96.25 209 TYR A N 1
ATOM 1649 C CA . TYR A 1 209 ? -5.855 -10.781 2.424 1 96.25 209 TYR A CA 1
ATOM 1650 C C . TYR A 1 209 ? -6.625 -9.562 1.928 1 96.25 209 TYR A C 1
ATOM 1652 O O . TYR A 1 209 ? -6.219 -8.422 2.166 1 96.25 209 TYR A O 1
ATOM 1660 N N . VAL A 1 210 ? -7.617 -9.82 1.155 1 95.94 210 VAL A N 1
ATOM 1661 C CA . VAL A 1 210 ? -8.484 -8.758 0.665 1 95.94 210 VAL A CA 1
ATOM 1662 C C . VAL A 1 210 ? -9.945 -9.172 0.829 1 95.94 210 VAL A C 1
ATOM 1664 O O . VAL A 1 210 ? -10.367 -10.203 0.31 1 95.94 210 VAL A O 1
ATOM 1667 N N . ALA A 1 211 ? -10.695 -8.414 1.521 1 97 211 ALA A N 1
ATOM 1668 C CA . ALA A 1 211 ? -12.078 -8.75 1.841 1 97 211 ALA A CA 1
ATOM 1669 C C . ALA A 1 211 ? -12.984 -8.547 0.631 1 97 211 ALA A C 1
ATOM 1671 O O . ALA A 1 211 ? -12.922 -7.512 -0.036 1 97 211 ALA A O 1
ATOM 1672 N N . GLY A 1 212 ? -13.789 -9.57 0.279 1 94.25 212 GLY A N 1
ATOM 1673 C CA . GLY A 1 212 ? -14.883 -9.414 -0.661 1 94.25 212 GLY A CA 1
ATOM 1674 C C . GLY A 1 212 ? -14.484 -9.68 -2.1 1 94.25 212 GLY A C 1
ATOM 1675 O O . GLY A 1 212 ? -15.227 -9.359 -3.027 1 94.25 212 GLY A O 1
ATOM 1676 N N . VAL A 1 213 ? -13.281 -10.242 -2.301 1 90.69 213 VAL A N 1
ATOM 1677 C CA . VAL A 1 213 ? -12.859 -10.398 -3.689 1 90.69 213 VAL A CA 1
ATOM 1678 C C . VAL A 1 213 ? -12.414 -11.836 -3.938 1 90.69 213 VAL A C 1
ATOM 1680 O O . VAL A 1 213 ? -11.844 -12.148 -4.984 1 90.69 213 VAL A O 1
ATOM 1683 N N . ASN A 1 214 ? -12.57 -12.711 -2.957 1 88.62 214 ASN A N 1
ATOM 1684 C CA . ASN A 1 214 ? -12.258 -14.125 -3.166 1 88.62 214 ASN A CA 1
ATOM 1685 C C . ASN A 1 214 ? -13.125 -14.734 -4.262 1 88.62 214 ASN A C 1
ATOM 1687 O O . ASN A 1 214 ? -14.352 -14.727 -4.16 1 88.62 214 ASN A O 1
ATOM 1691 N N . PRO A 1 215 ? -12.531 -15.195 -5.297 1 84.19 215 PRO A N 1
ATOM 1692 C CA . PRO A 1 215 ? -13.305 -15.719 -6.426 1 84.19 215 PRO A CA 1
ATOM 1693 C C . PRO A 1 215 ? -14.109 -16.969 -6.062 1 84.19 215 PRO A C 1
ATOM 1695 O O . PRO A 1 215 ? -15.047 -17.328 -6.777 1 84.19 215 PRO A O 1
ATOM 1698 N N . ASN A 1 216 ? -13.773 -17.625 -4.973 1 83.88 216 ASN A N 1
ATOM 1699 C CA . ASN A 1 216 ? -14.445 -18.875 -4.598 1 83.88 216 ASN A CA 1
ATOM 1700 C C . ASN A 1 216 ? -15.656 -18.609 -3.707 1 83.88 216 ASN A C 1
ATOM 1702 O O . ASN A 1 216 ? -16.375 -19.531 -3.348 1 83.88 216 ASN A O 1
ATOM 1706 N N . ILE A 1 217 ? -15.875 -17.359 -3.393 1 88.88 217 ILE A N 1
ATOM 1707 C CA . ILE A 1 217 ? -16.984 -17.016 -2.508 1 88.88 217 ILE A CA 1
ATOM 1708 C C . ILE A 1 217 ? -17.953 -16.062 -3.229 1 88.88 217 ILE A C 1
ATOM 1710 O O . ILE A 1 217 ? -17.516 -15.133 -3.908 1 88.88 217 ILE A O 1
ATOM 1714 N N . ASN A 1 218 ? -19.234 -16.359 -3.174 1 88.81 218 ASN A N 1
ATOM 1715 C CA . ASN A 1 218 ? -20.266 -15.453 -3.674 1 88.81 218 ASN A CA 1
ATOM 1716 C C . ASN A 1 218 ? -20.688 -14.453 -2.609 1 88.81 218 ASN A C 1
ATOM 1718 O O . ASN A 1 218 ? -21.469 -14.789 -1.71 1 88.81 218 ASN A O 1
ATOM 1722 N N . TYR A 1 219 ? -20.266 -13.289 -2.77 1 92.12 219 TYR A N 1
ATOM 1723 C CA . TYR A 1 219 ? -20.531 -12.266 -1.762 1 92.12 219 TYR A CA 1
ATOM 1724 C C . TYR A 1 219 ? -21.828 -11.531 -2.051 1 92.12 219 TYR A C 1
ATOM 1726 O O . TYR A 1 219 ? -22.188 -11.305 -3.213 1 92.12 219 TYR A O 1
ATOM 1734 N N . HIS A 1 220 ? -22.5 -11.188 -0.924 1 92.5 220 HIS A N 1
ATOM 1735 C CA . HIS A 1 220 ? -23.578 -10.219 -1.062 1 92.5 220 HIS A CA 1
ATOM 1736 C C . HIS A 1 220 ? -23.047 -8.828 -1.369 1 92.5 220 HIS A C 1
ATOM 1738 O O . HIS A 1 220 ? -22.016 -8.414 -0.818 1 92.5 220 HIS A O 1
ATOM 1744 N N . ARG A 1 221 ? -23.75 -8.109 -2.184 1 91.69 221 ARG A N 1
ATOM 1745 C CA . ARG A 1 221 ? -23.344 -6.766 -2.58 1 91.69 221 ARG A CA 1
ATOM 1746 C C . ARG A 1 221 ? -23.188 -5.859 -1.363 1 91.69 221 ARG A C 1
ATOM 1748 O O . ARG A 1 221 ? -22.281 -5.023 -1.318 1 91.69 221 ARG A O 1
ATOM 1755 N N . LEU A 1 222 ? -24.016 -6.066 -0.407 1 94.88 222 LEU A N 1
ATOM 1756 C CA . LEU A 1 222 ? -24 -5.242 0.797 1 94.88 222 LEU A CA 1
ATOM 1757 C C . LEU A 1 222 ? -22.688 -5.41 1.556 1 94.88 222 LEU A C 1
ATOM 1759 O O . LEU A 1 222 ? -22.172 -4.449 2.119 1 94.88 222 LEU A O 1
ATOM 1763 N N . TYR A 1 223 ? -22.141 -6.637 1.559 1 96.69 223 TYR A N 1
ATOM 1764 C CA . TYR A 1 223 ? -20.875 -6.902 2.242 1 96.69 223 TYR A CA 1
ATOM 1765 C C . TYR A 1 223 ? -19.734 -6.109 1.611 1 96.69 223 TYR A C 1
ATOM 1767 O O . TYR A 1 223 ? -18.922 -5.516 2.318 1 96.69 223 TYR A O 1
ATOM 1775 N N . LYS A 1 224 ? -19.719 -6.039 0.311 1 95.12 224 LYS A N 1
ATOM 1776 C CA . LYS A 1 224 ? -18.656 -5.312 -0.399 1 95.12 224 LYS A CA 1
ATOM 1777 C C . LYS A 1 224 ? -18.766 -3.812 -0.144 1 95.12 224 LYS A C 1
ATOM 1779 O O . LYS A 1 224 ? -17.75 -3.146 0.08 1 95.12 224 LYS A O 1
ATOM 1784 N N . VAL A 1 225 ? -19.938 -3.326 -0.136 1 95.12 225 VAL A N 1
ATOM 1785 C CA . VAL A 1 225 ? -20.172 -1.901 0.095 1 95.12 225 VAL A CA 1
ATOM 1786 C C . VAL A 1 225 ? -19.781 -1.546 1.531 1 95.12 225 VAL A C 1
ATOM 1788 O O . VAL A 1 225 ? -19.109 -0.543 1.771 1 95.12 225 VAL A O 1
ATOM 1791 N N . LEU A 1 226 ? -20.172 -2.363 2.473 1 96.56 226 LEU A N 1
ATOM 1792 C CA . LEU A 1 226 ? -19.875 -2.107 3.879 1 96.56 226 LEU A CA 1
ATOM 1793 C C . LEU A 1 226 ? -18.375 -2.188 4.152 1 96.56 226 LEU A C 1
ATOM 1795 O O . LEU A 1 226 ? -17.859 -1.445 4.988 1 96.56 226 LEU A O 1
ATOM 1799 N N . ALA A 1 227 ? -17.734 -3.123 3.463 1 97.06 227 ALA A N 1
ATOM 1800 C CA . ALA A 1 227 ? -16.297 -3.227 3.613 1 97.06 227 ALA A CA 1
ATOM 1801 C C . ALA A 1 227 ? -15.602 -1.951 3.141 1 97.06 227 ALA A C 1
ATOM 1803 O O . ALA A 1 227 ? -14.68 -1.459 3.795 1 97.06 227 ALA A O 1
ATOM 1804 N N . GLN A 1 228 ? -16.062 -1.389 2.051 1 96.62 228 GLN A N 1
ATOM 1805 C CA . GLN A 1 228 ? -15.477 -0.151 1.537 1 96.62 228 GLN A CA 1
ATOM 1806 C C . GLN A 1 228 ? -15.773 1.021 2.471 1 96.62 228 GLN A C 1
ATOM 1808 O O . GLN A 1 228 ? -14.898 1.847 2.732 1 96.62 228 GLN A O 1
ATOM 1813 N N . LEU A 1 229 ? -16.938 1.085 2.949 1 96.06 229 LEU A N 1
ATOM 1814 C CA . LEU A 1 229 ? -17.297 2.139 3.891 1 96.06 229 LEU A CA 1
ATOM 1815 C C . LEU A 1 229 ? -16.469 2.037 5.164 1 96.06 229 LEU A C 1
ATOM 1817 O O . LEU A 1 229 ? -16.031 3.053 5.707 1 96.06 229 LEU A O 1
ATOM 1821 N N . TRP A 1 230 ? -16.328 0.811 5.645 1 97.56 230 TRP A N 1
ATOM 1822 C CA . TRP A 1 230 ? -15.492 0.559 6.82 1 97.56 230 TRP A CA 1
ATOM 1823 C C . TRP A 1 230 ? -14.07 1.076 6.602 1 97.56 230 TRP A C 1
ATOM 1825 O O . TRP A 1 230 ? -13.484 1.683 7.5 1 97.56 230 TRP A O 1
ATOM 1835 N N . ILE A 1 231 ? -13.539 0.898 5.41 1 97.56 231 ILE A N 1
ATOM 1836 C CA . ILE A 1 231 ? -12.188 1.338 5.078 1 97.56 231 ILE A CA 1
ATOM 1837 C C . ILE A 1 231 ? -12.117 2.863 5.113 1 97.56 231 ILE A C 1
ATOM 1839 O O . ILE A 1 231 ? -11.234 3.436 5.754 1 97.56 231 ILE A O 1
ATOM 1843 N N . TYR A 1 232 ? -13.062 3.525 4.445 1 95.81 232 TYR A N 1
ATOM 1844 C CA . TYR A 1 232 ? -13.055 4.984 4.395 1 95.81 232 TYR A CA 1
ATOM 1845 C C . TYR A 1 232 ? -13.227 5.578 5.789 1 95.81 232 TYR A C 1
ATOM 1847 O O . TYR A 1 232 ? -12.555 6.555 6.141 1 95.81 232 TYR A O 1
ATOM 1855 N N . MET A 1 233 ? -14.07 4.992 6.594 1 94.62 233 MET A N 1
ATOM 1856 C CA . MET A 1 233 ? -14.273 5.465 7.961 1 94.62 233 MET A CA 1
ATOM 1857 C C . MET A 1 233 ? -13.016 5.266 8.797 1 94.62 233 MET A C 1
ATOM 1859 O O . MET A 1 233 ? -12.695 6.098 9.648 1 94.62 233 MET A O 1
ATOM 1863 N N . GLY A 1 234 ? -12.422 4.148 8.594 1 96.38 234 GLY A N 1
ATOM 1864 C CA . GLY A 1 234 ? -11.172 3.9 9.305 1 96.38 234 GLY A CA 1
ATOM 1865 C C . GLY A 1 234 ? -10.078 4.883 8.945 1 96.38 234 GLY A C 1
ATOM 1866 O O . GLY A 1 234 ? -9.352 5.355 9.82 1 96.38 234 GLY A O 1
ATOM 1867 N N . LEU A 1 235 ? -9.961 5.207 7.684 1 95.56 235 LEU A N 1
ATOM 1868 C CA . LEU A 1 235 ? -8.961 6.172 7.238 1 95.56 235 LEU A CA 1
ATOM 1869 C C . LEU A 1 235 ? -9.266 7.562 7.789 1 95.56 235 LEU A C 1
ATOM 1871 O O . LEU A 1 235 ? -8.352 8.305 8.156 1 95.56 235 LEU A O 1
ATOM 1875 N N . ALA A 1 236 ? -10.516 7.891 7.809 1 92.75 236 ALA A N 1
ATOM 1876 C CA . ALA A 1 236 ? -10.922 9.164 8.406 1 92.75 236 ALA A CA 1
ATOM 1877 C C . ALA A 1 236 ? -10.586 9.203 9.891 1 92.75 236 ALA A C 1
ATOM 1879 O O . ALA A 1 236 ? -10.102 10.219 10.398 1 92.75 236 ALA A O 1
ATOM 1880 N N . TRP A 1 237 ? -10.891 8.125 10.555 1 92.75 237 TRP A N 1
ATOM 1881 C CA . TRP A 1 237 ? -10.57 8.016 11.969 1 92.75 237 TRP A CA 1
ATOM 1882 C C . TRP A 1 237 ? -9.07 8.172 12.203 1 92.75 237 TRP A C 1
ATOM 1884 O O . TRP A 1 237 ? -8.648 8.875 13.125 1 92.75 237 TRP A O 1
ATOM 1894 N N . LEU A 1 238 ? -8.273 7.52 11.391 1 90.56 238 LEU A N 1
ATOM 1895 C CA . LEU A 1 238 ? -6.824 7.602 11.531 1 90.56 238 LEU A CA 1
ATOM 1896 C C . LEU A 1 238 ? -6.332 9.016 11.25 1 90.56 238 LEU A C 1
ATOM 1898 O O . LEU A 1 238 ? -5.406 9.492 11.906 1 90.56 238 LEU A O 1
ATOM 1902 N N . SER A 1 239 ? -6.895 9.617 10.273 1 84.75 239 SER A N 1
ATOM 1903 C CA . SER A 1 239 ? -6.539 11 9.961 1 84.75 239 SER A CA 1
ATOM 1904 C C . SER A 1 239 ? -6.812 11.922 11.141 1 84.75 239 SER A C 1
ATOM 1906 O O . SER A 1 239 ? -6 12.797 11.453 1 84.75 239 SER A O 1
ATOM 1908 N N . LEU A 1 240 ? -7.922 11.727 11.773 1 84.62 240 LEU A N 1
ATOM 1909 C CA . LEU A 1 240 ? -8.273 12.508 12.953 1 84.62 240 LEU A CA 1
ATOM 1910 C C . LEU A 1 240 ? -7.316 12.211 14.102 1 84.62 240 LEU A C 1
ATOM 1912 O O . LEU A 1 240 ? -6.926 13.117 14.844 1 84.62 240 LEU A O 1
ATOM 1916 N N . PHE A 1 241 ? -7 10.984 14.188 1 84.31 241 PHE A N 1
ATOM 1917 C CA . PHE A 1 241 ? -6.074 10.555 15.227 1 84.31 241 PHE A CA 1
ATOM 1918 C C . PHE A 1 241 ? -4.73 11.266 15.078 1 84.31 241 PHE A C 1
ATOM 1920 O O . PHE A 1 241 ? -4.18 11.773 16.047 1 84.31 241 PHE A O 1
ATOM 1927 N N . PHE A 1 242 ? -4.203 11.391 13.922 1 76.88 242 PHE A N 1
ATOM 1928 C CA . PHE A 1 242 ? -2.92 12.039 13.68 1 76.88 242 PHE A CA 1
ATOM 1929 C C . PHE A 1 242 ? -3.035 13.555 13.836 1 76.88 242 PHE A C 1
ATOM 1931 O O . PHE A 1 242 ? -2.109 14.203 14.32 1 76.88 242 PHE A O 1
ATOM 1938 N N . SER A 1 243 ?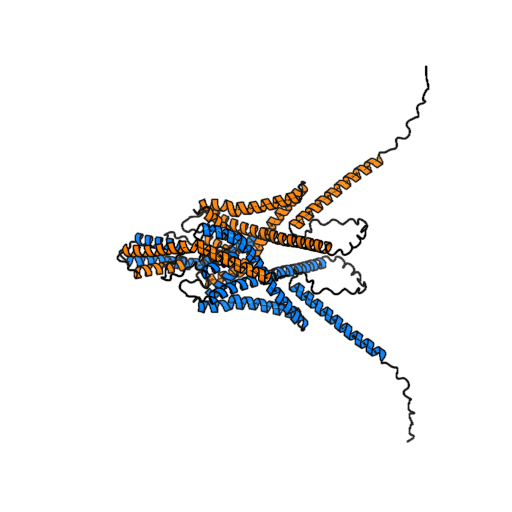 -4.133 14.031 13.391 1 71.62 243 SER A N 1
ATOM 1939 C CA . SER A 1 243 ? -4.34 15.469 13.539 1 71.62 243 SER A CA 1
ATOM 1940 C C . SER A 1 243 ? -4.371 15.875 15.008 1 71.62 243 SER A C 1
ATOM 1942 O O . SER A 1 243 ? -3.836 16.922 15.375 1 71.62 243 SER A O 1
ATOM 1944 N N . TRP A 1 244 ? -4.969 14.984 15.789 1 70.5 244 TRP A N 1
ATOM 1945 C CA . TRP A 1 244 ? -5.074 15.242 17.219 1 70.5 244 TRP A CA 1
ATOM 1946 C C . TRP A 1 244 ? -3.732 15.039 17.906 1 70.5 244 TRP A C 1
ATOM 1948 O O . TRP A 1 244 ? -3.344 15.828 18.781 1 70.5 244 TRP A O 1
ATOM 1958 N N . ASN A 1 245 ? -3.004 13.945 17.562 1 62.5 245 ASN A N 1
ATOM 1959 C CA . ASN A 1 245 ? -1.744 13.625 18.234 1 62.5 245 ASN A CA 1
ATOM 1960 C C . ASN A 1 245 ? -0.636 14.594 17.828 1 62.5 245 ASN A C 1
ATOM 1962 O O . ASN A 1 245 ? 0.233 14.922 18.641 1 62.5 245 ASN A O 1
ATOM 1966 N N . VAL A 1 246 ? -0.572 14.922 16.562 1 54.72 246 VAL A N 1
ATOM 1967 C CA . VAL A 1 246 ? 0.435 15.906 16.172 1 54.72 246 VAL A CA 1
ATOM 1968 C C . VAL A 1 246 ? 0.231 17.188 16.953 1 54.72 246 VAL A C 1
ATOM 1970 O O . VAL A 1 246 ? 1.196 17.797 17.422 1 54.72 246 VAL A O 1
ATOM 1973 N N . ASN A 1 247 ? -0.951 17.469 17.266 1 47.69 247 ASN A N 1
ATOM 1974 C CA . ASN A 1 247 ? -1.226 18.672 18.031 1 47.69 247 ASN A CA 1
ATOM 1975 C C . ASN A 1 247 ? -0.888 18.469 19.516 1 47.69 247 ASN A C 1
ATOM 1977 O O . ASN A 1 247 ? -0.382 19.391 20.156 1 47.69 247 ASN A O 1
ATOM 1981 N N . MET A 1 248 ? -1.049 17.297 19.938 1 48.59 248 MET A N 1
ATOM 1982 C CA . MET A 1 248 ? -0.72 17 21.328 1 48.59 248 MET A CA 1
ATOM 1983 C C . MET A 1 248 ? 0.79 17.016 21.547 1 48.59 248 MET A C 1
ATOM 1985 O O . MET A 1 248 ? 1.268 17.531 22.562 1 48.59 248 MET A O 1
ATOM 1989 N N . VAL A 1 249 ? 1.479 16.469 20.594 1 51.25 249 VAL A N 1
ATOM 1990 C CA . VAL A 1 249 ? 2.934 16.453 20.703 1 51.25 249 VAL A CA 1
ATOM 1991 C C . VAL A 1 249 ? 3.477 17.875 20.625 1 51.25 249 VAL A C 1
ATOM 1993 O O . VAL A 1 249 ? 4.379 18.266 21.375 1 51.25 249 VAL A O 1
ATOM 1996 N N . VAL A 1 250 ? 2.912 18.656 19.766 1 50.91 250 VAL A N 1
ATOM 1997 C CA . VAL A 1 250 ? 3.34 20.047 19.625 1 50.91 250 VAL A CA 1
ATOM 1998 C C . VAL A 1 250 ? 3.012 20.812 20.891 1 50.91 250 VAL A C 1
ATOM 2000 O O . VAL A 1 250 ? 3.834 21.594 21.391 1 50.91 250 VAL A O 1
ATOM 2003 N N . GLU A 1 251 ? 1.929 20.547 21.453 1 51.31 251 GLU A N 1
ATOM 2004 C CA . GLU A 1 251 ? 1.537 21.219 22.688 1 51.31 251 GLU A CA 1
ATOM 2005 C C . GLU A 1 251 ? 2.371 20.75 23.875 1 51.31 251 GLU A C 1
ATOM 2007 O O . GLU A 1 251 ? 2.777 21.547 24.719 1 51.31 251 GLU A O 1
ATOM 2012 N N . ALA A 1 252 ? 2.635 19.469 23.875 1 51.47 252 ALA A N 1
ATOM 2013 C CA . ALA A 1 252 ? 3.48 18.922 24.938 1 51.47 252 ALA A CA 1
ATOM 2014 C C . ALA A 1 252 ? 4.898 19.484 24.844 1 51.47 252 ALA A C 1
ATOM 2016 O O . ALA A 1 252 ? 5.52 19.781 25.859 1 51.47 252 ALA A O 1
ATOM 2017 N N . HIS A 1 253 ? 5.375 19.641 23.688 1 50.69 253 HIS A N 1
ATOM 2018 C CA . HIS A 1 253 ? 6.688 20.234 23.469 1 50.69 253 HIS A CA 1
ATOM 2019 C C . HIS A 1 253 ? 6.707 21.703 23.875 1 50.69 253 HIS A C 1
ATOM 2021 O O . HIS A 1 253 ? 7.688 22.172 24.453 1 50.69 253 HIS A O 1
ATOM 2027 N N . LYS A 1 254 ? 5.637 22.422 23.625 1 51.97 254 LYS A N 1
ATOM 2028 C CA . LYS A 1 254 ? 5.527 23.812 24.031 1 51.97 254 LYS A CA 1
ATOM 2029 C C . LYS A 1 254 ? 5.516 23.938 25.562 1 51.97 254 LYS A C 1
ATOM 2031 O O . LYS A 1 254 ? 6.164 24.828 26.125 1 51.97 254 LYS A O 1
ATOM 2036 N N . VAL A 1 255 ? 4.867 23.031 26.125 1 53.91 255 VAL A N 1
ATOM 2037 C CA . VAL A 1 255 ? 4.785 23.047 27.578 1 53.91 255 VAL A CA 1
ATOM 2038 C C . VAL A 1 255 ? 6.141 22.672 28.188 1 53.91 255 VAL A C 1
ATOM 2040 O O . VAL A 1 255 ? 6.578 23.281 29.156 1 53.91 255 VAL A O 1
ATOM 2043 N N . LEU A 1 256 ? 6.703 21.688 27.578 1 52.97 256 LEU A N 1
ATOM 2044 C CA . LEU A 1 256 ? 8.016 21.281 28.062 1 52.97 256 LEU A CA 1
ATOM 2045 C C . LEU A 1 256 ? 9.047 22.375 27.844 1 52.97 256 LEU A C 1
ATOM 2047 O O . LEU A 1 256 ? 9.906 22.609 28.703 1 52.97 256 LEU A O 1
ATOM 2051 N N . LYS A 1 257 ? 8.969 23.016 26.719 1 54.91 257 LYS A N 1
ATOM 2052 C CA . LYS A 1 257 ? 9.844 24.156 26.453 1 54.91 257 LYS A CA 1
ATOM 2053 C C . LYS A 1 257 ? 9.578 25.297 27.438 1 54.91 257 LYS A C 1
ATOM 2055 O O . LYS A 1 257 ? 10.516 25.938 27.922 1 54.91 257 LYS A O 1
ATOM 2060 N N . LYS A 1 258 ? 8.367 25.562 27.672 1 55.94 258 LYS A N 1
ATOM 2061 C CA . LYS A 1 258 ? 8 26.594 28.641 1 55.94 258 LYS A CA 1
ATOM 2062 C C . LYS A 1 258 ? 8.5 26.234 30.047 1 55.94 258 LYS A C 1
ATOM 2064 O O . LYS A 1 258 ? 9.008 27.094 30.766 1 55.94 258 LYS A O 1
ATOM 2069 N N . ARG A 1 259 ? 8.352 24.969 30.281 1 55.38 259 ARG A N 1
ATOM 2070 C CA . ARG A 1 259 ? 8.836 24.516 31.594 1 55.38 259 ARG A CA 1
ATOM 2071 C C . ARG A 1 259 ? 10.359 24.609 31.672 1 55.38 259 ARG A C 1
ATOM 2073 O O . ARG A 1 259 ? 10.906 24.938 32.719 1 55.38 259 ARG A O 1
ATOM 2080 N N . ARG A 1 260 ? 10.969 24.312 30.609 1 55.28 260 ARG A N 1
ATOM 2081 C CA . ARG A 1 260 ? 12.422 24.406 30.562 1 55.28 260 ARG A CA 1
ATOM 2082 C C . ARG A 1 260 ? 12.883 25.859 30.625 1 55.28 260 ARG A C 1
ATOM 2084 O O . ARG A 1 260 ? 13.867 26.188 31.297 1 55.28 260 ARG A O 1
ATOM 2091 N N . ARG A 1 261 ? 12.172 26.703 29.906 1 58.16 261 ARG A N 1
ATOM 2092 C CA . ARG A 1 261 ? 12.469 28.125 29.969 1 58.16 261 ARG A CA 1
ATOM 2093 C C . ARG A 1 261 ? 12.219 28.672 31.375 1 58.16 261 ARG A C 1
ATOM 2095 O O . ARG A 1 261 ? 12.984 29.516 31.859 1 58.16 261 ARG A O 1
ATOM 2102 N N . GLN A 1 262 ? 11.156 28.172 31.906 1 58.31 262 GLN A N 1
ATOM 2103 C CA . GLN A 1 262 ? 10.867 28.594 33.281 1 58.31 262 GLN A CA 1
ATOM 2104 C C . GLN A 1 262 ? 11.922 28.062 34.25 1 58.31 262 GLN A C 1
ATOM 2106 O O . GLN A 1 262 ? 12.328 28.781 35.156 1 58.31 262 GLN A O 1
ATOM 2111 N N . ARG A 1 263 ? 12.297 26.906 33.906 1 55.22 263 ARG A N 1
ATOM 2112 C CA . ARG A 1 263 ? 13.344 26.344 34.75 1 55.22 263 ARG A CA 1
ATOM 2113 C C . ARG A 1 263 ? 14.664 27.078 34.531 1 55.22 263 ARG A C 1
ATOM 2115 O O . ARG A 1 263 ? 15.406 27.312 35.5 1 55.22 263 ARG A O 1
ATOM 2122 N N . TYR A 1 264 ? 14.906 27.391 33.312 1 56.62 264 TYR A N 1
ATOM 2123 C CA . TYR A 1 264 ? 16.109 28.172 33 1 56.62 264 TYR A CA 1
ATOM 2124 C C . TYR A 1 264 ? 15.984 29.578 33.562 1 56.62 264 TYR A C 1
ATOM 2126 O O . TYR A 1 264 ? 16.953 30.141 34.094 1 56.62 264 TYR A O 1
ATOM 2134 N N . ARG A 1 265 ? 14.789 30.234 33.312 1 54.03 265 ARG A N 1
ATOM 2135 C CA . ARG A 1 265 ? 14.562 31.547 33.938 1 54.03 265 ARG A CA 1
ATOM 2136 C C . ARG A 1 265 ? 14.688 31.469 35.438 1 54.03 265 ARG A C 1
ATOM 2138 O O . ARG A 1 265 ? 15.219 32.406 36.062 1 54.03 265 ARG A O 1
ATOM 2145 N N . ASP A 1 266 ? 14.125 30.391 35.906 1 54.03 266 ASP A N 1
ATOM 2146 C CA . ASP A 1 266 ? 14.258 30.234 37.375 1 54.03 266 ASP A CA 1
ATOM 2147 C C . ASP A 1 266 ? 15.719 30.031 37.75 1 54.03 266 ASP A C 1
ATOM 2149 O O . ASP A 1 266 ? 16.141 30.453 38.844 1 54.03 266 ASP A O 1
ATOM 2153 N N . PHE A 1 267 ? 16.484 29.391 36.938 1 51.66 267 PHE A N 1
ATOM 2154 C CA . PHE A 1 267 ? 17.891 29.219 37.219 1 51.66 267 PHE A CA 1
ATOM 2155 C C . PHE A 1 267 ? 18.641 30.547 37.094 1 51.66 267 PHE A C 1
ATOM 2157 O O . PHE A 1 267 ? 19.516 30.859 37.906 1 51.66 267 PHE A O 1
ATOM 2164 N N . TYR A 1 268 ? 18.531 31.297 35.938 1 48.22 268 TYR A N 1
ATOM 2165 C CA . TYR A 1 268 ? 19.141 32.625 35.875 1 48.22 268 TYR A CA 1
ATOM 2166 C C . TYR A 1 268 ? 18.234 33.656 36.531 1 48.22 268 TYR A C 1
ATOM 2168 O O . TYR A 1 268 ? 17.047 33.75 36.219 1 48.22 268 TYR A O 1
ATOM 2176 N N . GLN A 1 269 ? 18.375 33.938 37.812 1 44.69 269 GLN A N 1
ATOM 2177 C CA . GLN A 1 269 ? 17.812 34.875 38.781 1 44.69 269 GLN A CA 1
ATOM 2178 C C . GLN A 1 269 ? 17.453 36.188 38.156 1 44.69 269 GLN A C 1
ATOM 2180 O O . GLN A 1 269 ? 17.781 37.25 38.688 1 44.69 269 GLN A O 1
ATOM 2185 N N . VAL A 1 270 ? 17.406 36.375 36.781 1 44.62 270 VAL A N 1
ATOM 2186 C CA . VAL A 1 270 ? 17.109 37.781 36.438 1 44.62 270 VAL A CA 1
ATOM 2187 C C . VAL A 1 270 ? 15.805 38.188 37.125 1 44.62 270 VAL A C 1
ATOM 2189 O O . VAL A 1 270 ? 14.883 37.406 37.281 1 44.62 270 VAL A O 1
ATOM 2192 N N . GLU A 1 271 ? 15.773 39.438 37.906 1 39.97 271 GLU A N 1
ATOM 2193 C CA . GLU A 1 271 ? 14.773 40.156 38.688 1 39.97 271 GLU A CA 1
ATOM 2194 C C . GLU A 1 271 ? 13.391 40.062 38.062 1 39.97 271 GLU A C 1
ATOM 2196 O O . GLU A 1 271 ? 13.258 40.156 36.812 1 39.97 271 GLU A O 1
ATOM 2201 N N . PRO A 1 272 ? 12.406 39.469 38.688 1 39.75 272 PRO A N 1
ATOM 2202 C CA . PRO A 1 272 ? 11.016 39.469 38.219 1 39.75 272 PRO A CA 1
ATOM 2203 C C . PRO A 1 272 ? 10.57 40.812 37.656 1 39.75 272 PRO A C 1
ATOM 2205 O O . PRO A 1 272 ? 10.836 41.844 38.281 1 39.75 272 PRO A O 1
ATOM 2208 N N . GLU A 1 273 ? 10.711 41.125 36.438 1 39.97 273 GLU A N 1
ATOM 2209 C CA . GLU A 1 273 ? 10.156 42.406 36 1 39.97 273 GLU A CA 1
ATOM 2210 C C . GLU A 1 273 ? 8.875 42.75 36.75 1 39.97 273 GLU A C 1
ATOM 2212 O O . GLU A 1 273 ? 8.102 41.844 37.094 1 39.97 273 GLU A O 1
ATOM 2217 N N . PRO A 1 274 ? 8.828 43.938 37.406 1 35.94 274 PRO A N 1
ATOM 2218 C CA . PRO A 1 274 ? 7.688 44.406 38.188 1 35.94 274 PRO A CA 1
ATOM 2219 C C . PRO A 1 274 ? 6.352 44.188 37.5 1 35.94 274 PRO A C 1
ATOM 2221 O O . PRO A 1 274 ? 6.27 44.281 36.281 1 35.94 274 PRO A O 1
ATOM 2224 N N . VAL A 1 275 ? 5.543 43.344 37.969 1 37.59 275 VAL A N 1
ATOM 2225 C CA . VAL A 1 275 ? 4.145 43.156 37.594 1 37.59 275 VAL A CA 1
ATOM 2226 C C . VAL A 1 275 ? 3.463 44.531 37.469 1 37.59 275 VAL A C 1
ATOM 2228 O O . VAL A 1 275 ? 3.338 45.25 38.438 1 37.59 275 VAL A O 1
ATOM 2231 N N . GLU A 1 276 ? 3.797 45.406 36.531 1 33.91 276 GLU A N 1
ATOM 2232 C CA . GLU A 1 276 ? 2.951 46.594 36.312 1 33.91 276 GLU A CA 1
ATOM 2233 C C . GLU A 1 276 ? 1.477 46.25 36.5 1 33.91 276 GLU A C 1
ATOM 2235 O O . GLU A 1 276 ? 1.006 45.219 36 1 33.91 276 GLU A O 1
ATOM 2240 N N . ASP A 1 277 ? 0.845 46.781 37.531 1 31.7 277 ASP A N 1
ATOM 2241 C CA . ASP A 1 277 ? -0.534 46.812 38.031 1 31.7 277 ASP A CA 1
ATOM 2242 C C . ASP A 1 277 ? -1.494 47.188 36.906 1 31.7 277 ASP A C 1
ATOM 2244 O O . ASP A 1 277 ? -1.497 48.312 36.438 1 31.7 277 ASP A O 1
ATOM 2248 N N . LYS A 1 278 ? -1.714 46.375 35.906 1 35.91 278 LYS A N 1
ATOM 2249 C CA . LYS A 1 278 ? -2.768 46.562 34.906 1 35.91 278 LYS A CA 1
ATOM 2250 C C . LYS A 1 278 ? -4.113 46.812 35.594 1 35.91 278 LYS A C 1
ATOM 2252 O O . LYS A 1 278 ? -4.84 45.875 35.906 1 35.91 278 LYS A O 1
ATOM 2257 N N . ASP A 1 279 ? -4.242 47.688 36.594 1 30.48 279 ASP A N 1
ATOM 2258 C CA . ASP A 1 279 ? -5.59 48.031 37.031 1 30.48 279 ASP A CA 1
ATOM 2259 C C . ASP A 1 279 ? -6.402 48.625 35.875 1 30.48 279 ASP A C 1
ATOM 2261 O O . ASP A 1 279 ? -7.246 49.5 36.062 1 30.48 279 ASP A O 1
ATOM 2265 N N . LYS A 1 280 ? -5.941 48.75 34.656 1 34.19 280 LYS A N 1
ATOM 2266 C CA . LYS A 1 280 ? -6.867 49.531 33.844 1 34.19 280 LYS A CA 1
ATOM 2267 C C . LYS A 1 280 ? -8.25 48.906 33.812 1 34.19 280 LYS A C 1
ATOM 2269 O O . LYS A 1 280 ? -8.383 47.688 33.938 1 34.19 280 LYS A O 1
ATOM 2274 N N . GLN A 1 281 ? -9.344 49.719 33.969 1 30.92 281 GLN A N 1
ATOM 2275 C CA . GLN A 1 281 ? -10.805 49.781 33.969 1 30.92 281 GLN A CA 1
ATOM 2276 C C . GLN A 1 281 ? -11.391 48.875 32.875 1 30.92 281 GLN A C 1
ATOM 2278 O O . GLN A 1 281 ? -10.797 48.719 31.812 1 30.92 281 GLN A O 1
ATOM 2283 N N . GLY A 1 282 ? -12.508 48.188 33.25 1 30.78 282 GLY A N 1
ATOM 2284 C CA . GLY A 1 282 ? -13.391 47.125 32.75 1 30.78 282 GLY A CA 1
ATOM 2285 C C . GLY A 1 282 ? -14 47.469 31.406 1 30.78 282 GLY A C 1
ATOM 2286 O O . GLY A 1 282 ? -15.094 48.031 31.328 1 30.78 282 GLY A O 1
ATOM 2287 N N . GLU A 1 283 ? -13.32 48.125 30.438 1 30.42 283 GLU A N 1
ATOM 2288 C CA . GLU A 1 283 ? -14.164 48.312 29.266 1 30.42 283 GLU A CA 1
ATOM 2289 C C . GLU A 1 283 ? -14.836 47 28.875 1 30.42 283 GLU A C 1
ATOM 2291 O O . GLU A 1 283 ? -14.211 45.938 28.938 1 30.42 283 GLU A O 1
ATOM 2296 N N . LYS A 1 284 ? -16.172 47.031 28.875 1 36.09 284 LYS A N 1
ATOM 2297 C CA . LYS A 1 284 ? -17.156 46 28.578 1 36.09 284 LYS A CA 1
ATOM 2298 C C . LYS A 1 284 ? -16.797 45.25 27.281 1 36.09 284 LYS A C 1
ATOM 2300 O O . LYS A 1 284 ? -16.672 45.875 26.219 1 36.09 284 LYS A O 1
ATOM 2305 N N . PRO A 1 285 ? -15.938 44.312 27.516 1 31.14 285 PRO A N 1
ATOM 2306 C CA . PRO A 1 285 ? -15.664 43.656 26.219 1 31.14 285 PRO A CA 1
ATOM 2307 C C . PRO A 1 285 ? -16.938 43.25 25.484 1 31.14 285 PRO A C 1
ATOM 2309 O O . PRO A 1 285 ? -17.953 42.938 26.125 1 31.14 285 PRO A O 1
ATOM 2312 N N . ASN A 1 286 ? -17.25 43.969 24.359 1 28.11 286 ASN A N 1
ATOM 2313 C CA . ASN A 1 286 ? -18.266 43.625 23.375 1 28.11 286 ASN A CA 1
ATOM 2314 C C . ASN A 1 286 ? -18.453 42.125 23.25 1 28.11 286 ASN A C 1
ATOM 2316 O O . ASN A 1 286 ? -17.578 41.344 23.625 1 28.11 286 ASN A O 1
ATOM 2320 N N . VAL A 1 287 ? -19.734 41.75 22.812 1 31.09 287 VAL A N 1
ATOM 2321 C CA . VAL A 1 287 ? -20.344 40.469 22.547 1 31.09 287 VAL A CA 1
ATOM 2322 C C . VAL A 1 287 ? -19.375 39.594 21.75 1 31.09 287 VAL A C 1
ATOM 2324 O O . VAL A 1 287 ? -18.938 39.969 20.656 1 31.09 287 VAL A O 1
ATOM 2327 N N . VAL A 1 288 ? -18.5 39.031 22.438 1 30.36 288 VAL A N 1
ATOM 2328 C CA . VAL A 1 288 ? -17.578 38.094 21.812 1 30.36 288 VAL A CA 1
ATOM 2329 C C . VAL A 1 288 ? -18.359 37.094 20.953 1 30.36 288 VAL A C 1
ATOM 2331 O O . VAL A 1 288 ? -19.25 36.406 21.469 1 30.36 288 VAL A O 1
ATOM 2334 N N . ASP A 1 289 ? -18.578 37.594 19.688 1 28.16 289 ASP A N 1
ATOM 2335 C CA . ASP A 1 289 ? -19.078 36.656 18.688 1 28.16 289 ASP A CA 1
ATOM 2336 C C . ASP A 1 289 ? -18.469 35.25 18.891 1 28.16 289 ASP A C 1
ATOM 2338 O O . ASP A 1 289 ? -17.25 35.094 18.781 1 28.16 289 ASP A O 1
ATOM 2342 N N . ILE A 1 290 ? -19.078 34.5 19.797 1 30.09 290 ILE A N 1
ATOM 2343 C CA . ILE A 1 290 ? -18.797 33.125 20.156 1 30.09 290 ILE A CA 1
ATOM 2344 C C . ILE A 1 290 ? -18.438 32.312 18.906 1 30.09 290 ILE A C 1
ATOM 2346 O O . ILE A 1 290 ? -17.906 31.219 18.984 1 30.09 290 ILE A O 1
ATOM 2350 N N . PHE A 1 291 ? -19.094 32.719 17.828 1 31.02 291 PHE A N 1
ATOM 2351 C CA . PHE A 1 291 ? -19.047 31.828 16.688 1 31.02 291 PHE A CA 1
ATOM 2352 C C . PHE A 1 291 ? -17.719 31.984 15.953 1 31.02 291 PHE A C 1
ATOM 2354 O O . PHE A 1 291 ? -17.5 31.344 14.914 1 31.02 291 PHE A O 1
ATOM 2361 N N . ASP A 1 292 ? -17.062 33.094 16.188 1 28.48 292 ASP A N 1
ATOM 2362 C CA . ASP A 1 292 ? -15.922 33.281 15.289 1 28.48 292 ASP A CA 1
ATOM 2363 C C . ASP A 1 292 ? -14.75 32.375 15.695 1 28.48 292 ASP A C 1
ATOM 2365 O O . ASP A 1 292 ? -13.797 32.844 16.328 1 28.48 292 ASP A O 1
ATOM 2369 N N . PHE A 1 293 ? -15.062 31.219 16.141 1 30.33 293 PHE A N 1
ATOM 2370 C CA . PHE A 1 293 ? -13.875 30.438 16.453 1 30.33 293 PHE A CA 1
ATOM 2371 C C . PHE A 1 293 ? -13.062 30.156 15.188 1 30.33 293 PHE A C 1
ATOM 2373 O O . PHE A 1 293 ? -13.617 29.75 14.164 1 30.33 293 PHE A O 1
ATOM 2380 N N . PRO A 1 294 ? -11.906 30.75 15.055 1 31.58 294 PRO A N 1
ATOM 2381 C CA . PRO A 1 294 ? -11.109 30.391 13.875 1 31.58 294 PRO A CA 1
ATOM 2382 C C . PRO A 1 294 ? -10.969 28.891 13.688 1 31.58 294 PRO A C 1
ATOM 2384 O O . PRO A 1 294 ? -10.875 28.141 14.672 1 31.58 294 PRO A O 1
ATOM 2387 N N . LYS A 1 295 ? -11.414 28.422 12.602 1 39.56 295 LYS A N 1
ATOM 2388 C CA . LYS A 1 295 ? -11.445 27.047 12.133 1 39.56 295 LYS A CA 1
ATOM 2389 C C . LYS A 1 295 ? -10.172 26.297 12.523 1 39.56 295 LYS A C 1
ATOM 2391 O O . LYS A 1 295 ? -10.141 25.062 12.539 1 39.56 295 LYS A O 1
ATOM 2396 N N . GLU A 1 296 ? -9.125 26.938 12.648 1 38.69 296 GLU A N 1
ATOM 2397 C CA . GLU A 1 296 ? -7.879 26.188 12.742 1 38.69 296 GLU A CA 1
ATOM 2398 C C . GLU A 1 296 ? -7.543 25.844 14.188 1 38.69 296 GLU A C 1
ATOM 2400 O O . GLU A 1 296 ? -6.434 25.406 14.492 1 38.69 296 GLU A O 1
ATOM 2405 N N . ASP A 1 297 ? -8.508 26.141 15.234 1 42.72 297 ASP A N 1
ATOM 2406 C CA . ASP A 1 297 ? -8.008 25.953 16.594 1 42.72 297 ASP A CA 1
ATOM 2407 C C . ASP A 1 297 ? -8.172 24.5 17.047 1 42.72 297 ASP A C 1
ATOM 2409 O O . ASP A 1 297 ? -9.117 23.812 16.641 1 42.72 297 ASP A O 1
ATOM 2413 N N . ASP A 1 298 ? -7.16 23.938 17.688 1 46.03 298 ASP A N 1
ATOM 2414 C CA . ASP A 1 298 ? -6.98 22.625 18.312 1 46.03 298 ASP A CA 1
ATOM 2415 C C . ASP A 1 298 ? -8.117 22.328 19.281 1 46.03 298 ASP A C 1
ATOM 2417 O O . ASP A 1 298 ? -8.695 23.234 19.875 1 46.03 298 ASP A O 1
ATOM 2421 N N . TYR A 1 299 ? -8.617 21.188 19.172 1 48.22 299 TYR A N 1
ATOM 2422 C CA . TYR A 1 299 ? -9.711 20.719 20.016 1 48.22 299 TYR A CA 1
ATOM 2423 C C . TYR A 1 299 ? -9.469 21.094 21.469 1 48.22 299 TYR A C 1
ATOM 2425 O O . TYR A 1 299 ? -10.375 21.594 22.156 1 48.22 299 TYR A O 1
ATOM 2433 N N . SER A 1 300 ? -8.289 20.844 21.859 1 51.47 300 SER A N 1
ATOM 2434 C CA . SER A 1 300 ? -8.008 21.094 23.281 1 51.47 300 SER A CA 1
ATOM 2435 C C . SER A 1 300 ? -8.125 22.562 23.609 1 51.47 300 SER A C 1
ATOM 2437 O O . SER A 1 300 ? -8.664 22.922 24.672 1 51.47 300 SER A O 1
ATOM 2439 N N . THR A 1 301 ? -7.578 23.344 22.688 1 52.28 301 THR A N 1
ATOM 2440 C CA . THR A 1 301 ? -7.648 24.797 22.906 1 52.28 301 THR A CA 1
ATOM 2441 C C . THR A 1 301 ? -9.094 25.266 22.875 1 52.28 301 THR A C 1
ATOM 2443 O O . THR A 1 301 ? -9.5 26.094 23.703 1 52.28 301 THR A O 1
ATOM 2446 N N . ILE A 1 302 ? -9.766 24.547 22.062 1 52.66 302 ILE A N 1
ATOM 2447 C CA . ILE A 1 302 ? -11.156 24.953 21.891 1 52.66 302 ILE A CA 1
ATOM 2448 C C . ILE A 1 302 ? -11.961 24.547 23.125 1 52.66 302 ILE A C 1
ATOM 2450 O O . ILE A 1 302 ? -12.766 25.328 23.641 1 52.66 302 ILE A O 1
ATOM 2454 N N . ILE A 1 303 ? -11.625 23.453 23.562 1 55.81 303 ILE A N 1
ATOM 2455 C CA . ILE A 1 303 ? -12.367 22.969 24.719 1 55.81 303 ILE A CA 1
ATOM 2456 C C . ILE A 1 303 ? -12.039 23.812 25.953 1 55.81 303 ILE A C 1
ATOM 2458 O O . ILE A 1 303 ? -12.922 24.125 26.75 1 55.81 303 ILE A O 1
ATOM 2462 N N . LYS A 1 304 ? -10.781 24.219 26.062 1 57.69 304 LYS A N 1
ATOM 2463 C CA . LYS A 1 304 ? -10.383 25.094 27.156 1 57.69 304 LYS A CA 1
ATOM 2464 C C . LYS A 1 304 ? -11.047 26.469 27.047 1 57.69 304 LYS A C 1
ATOM 2466 O O . LYS A 1 304 ? -11.477 27.031 28.047 1 57.69 304 LYS A O 1
ATOM 2471 N N . GLN A 1 305 ? -11.102 26.844 25.828 1 56.09 305 GLN A N 1
ATOM 2472 C CA . GLN A 1 305 ? -11.734 28.125 25.594 1 56.09 305 GLN A CA 1
ATOM 2473 C C . GLN A 1 305 ? -13.227 28.078 25.891 1 56.09 305 GLN A C 1
ATOM 2475 O O . GLN A 1 305 ? -13.789 29.016 26.469 1 56.09 305 GLN A O 1
ATOM 2480 N N . ILE A 1 306 ? -13.758 26.984 25.594 1 57.22 306 ILE A N 1
ATOM 2481 C CA . ILE A 1 306 ? -15.18 26.781 25.891 1 57.22 306 ILE A CA 1
ATOM 2482 C C . ILE A 1 306 ? -15.391 26.703 27.391 1 57.22 306 ILE A C 1
ATOM 2484 O O . ILE A 1 306 ? -16.328 27.297 27.922 1 57.22 306 ILE A O 1
ATOM 2488 N N . GLY A 1 307 ? -14.516 26 28 1 57.56 307 GLY A N 1
ATOM 2489 C CA . GLY A 1 307 ? -14.562 25.922 29.453 1 57.56 307 GLY A CA 1
ATOM 2490 C C . GLY A 1 307 ? -14.383 27.266 30.125 1 57.56 307 GLY A C 1
ATOM 2491 O O . GLY A 1 307 ? -15.094 27.594 31.078 1 57.56 307 GLY A O 1
ATOM 2492 N N . ALA A 1 308 ? -13.43 28.016 29.625 1 56.25 308 ALA A N 1
ATOM 2493 C CA . ALA A 1 308 ? -13.164 29.344 30.172 1 56.25 308 ALA A CA 1
ATOM 2494 C C . ALA A 1 308 ? -14.367 30.266 29.969 1 56.25 308 ALA A C 1
ATOM 2496 O O . ALA A 1 308 ? -14.727 31.031 30.875 1 56.25 308 ALA A O 1
ATOM 2497 N N . ARG A 1 309 ? -14.922 30.031 28.906 1 55.81 309 ARG A N 1
ATOM 2498 C CA . ARG A 1 309 ? -16.094 30.844 28.594 1 55.81 309 ARG A CA 1
ATOM 2499 C C . ARG A 1 309 ? -17.281 30.453 29.484 1 55.81 309 ARG A C 1
ATOM 2501 O O . ARG A 1 309 ? -18.031 31.312 29.938 1 55.81 309 ARG A O 1
ATOM 2508 N N . ALA A 1 310 ? -17.359 29.25 29.641 1 58.56 310 ALA A N 1
ATOM 2509 C CA . ALA A 1 310 ? -18.438 28.734 30.5 1 58.56 310 ALA A CA 1
ATOM 2510 C C . ALA A 1 310 ? -18.25 29.203 31.938 1 58.56 310 ALA A C 1
ATOM 2512 O O . ALA A 1 310 ? -19.219 29.547 32.625 1 58.56 310 ALA A O 1
ATOM 2513 N N . GLN A 1 311 ? -17.062 29.25 32.312 1 57.25 311 GLN A N 1
ATOM 2514 C CA . GLN A 1 311 ? -16.766 29.75 33.656 1 57.25 311 GLN A CA 1
ATOM 2515 C C . GLN A 1 311 ? -17.031 31.234 33.75 1 57.25 311 GLN A C 1
ATOM 2517 O O . GLN A 1 311 ? -17.5 31.719 34.781 1 57.25 311 GLN A O 1
ATOM 2522 N N . GLU A 1 312 ? -16.781 31.938 32.688 1 55.59 312 GLU A N 1
ATOM 2523 C CA . GLU A 1 312 ? -17.047 33.375 32.688 1 55.59 312 GLU A CA 1
ATOM 2524 C C . GLU A 1 312 ? -18.531 33.656 32.719 1 55.59 312 GLU A C 1
ATOM 2526 O O . GLU A 1 312 ? -18.969 34.562 33.406 1 55.59 312 GLU A O 1
ATOM 2531 N N . ILE A 1 313 ? -19.203 32.844 32.094 1 55.62 313 ILE A N 1
ATOM 2532 C CA . ILE A 1 313 ? -20.656 33.031 32.094 1 55.62 313 ILE A CA 1
ATOM 2533 C C . ILE A 1 313 ? -21.234 32.688 33.469 1 55.62 313 ILE A C 1
ATOM 2535 O O . ILE A 1 313 ? -22.078 33.406 33.969 1 55.62 313 ILE A O 1
ATOM 2539 N N . LYS A 1 314 ? -20.719 31.734 34.031 1 56.12 314 LYS A N 1
ATOM 2540 C CA . LYS A 1 314 ? -21.156 31.375 35.344 1 56.12 314 LYS A CA 1
ATOM 2541 C C . LYS A 1 314 ? -20.797 32.438 36.375 1 56.12 314 LYS A C 1
ATOM 2543 O O . LYS A 1 314 ? -21.578 32.75 37.281 1 56.12 314 LYS A O 1
ATOM 2548 N N . SER A 1 315 ? -19.641 32.938 36.219 1 54.34 315 SER A N 1
ATOM 2549 C CA . SER A 1 315 ? -19.203 34 37.125 1 54.34 315 SER A CA 1
ATOM 2550 C C . SER A 1 315 ? -20.047 35.25 36.938 1 54.34 315 SER A C 1
ATOM 2552 O O . SER A 1 315 ? -20.391 35.906 37.906 1 54.34 315 SER A O 1
ATOM 2554 N N . LYS A 1 316 ? -20.484 35.469 35.781 1 55.28 316 LYS A N 1
ATOM 2555 C CA . LYS A 1 316 ? -21.328 36.625 35.5 1 55.28 316 LYS A CA 1
ATOM 2556 C C . LYS A 1 316 ? -22.75 36.406 36 1 55.28 316 LYS A C 1
ATOM 2558 O O . LYS A 1 316 ? -23.391 37.312 36.531 1 55.28 316 LYS A O 1
ATOM 2563 N N . ASP A 1 317 ? -23.156 35.219 35.906 1 53.19 317 ASP A N 1
ATOM 2564 C CA . ASP A 1 317 ? -24.484 34.906 36.406 1 53.19 317 ASP A CA 1
ATOM 2565 C C . ASP A 1 317 ? -24.516 34.938 37.938 1 53.19 317 ASP A C 1
ATOM 2567 O O . ASP A 1 317 ? -25.516 35.375 38.531 1 53.19 317 ASP A O 1
ATOM 2571 N N . ASN A 1 318 ? -23.438 34.562 38.531 1 52.47 318 ASN A N 1
ATOM 2572 C CA . ASN A 1 318 ? -23.344 34.656 39.969 1 52.47 318 ASN A CA 1
ATOM 2573 C C . ASN A 1 318 ? -23.25 36.125 40.438 1 52.47 318 ASN A C 1
ATOM 2575 O O . ASN A 1 318 ? -23.766 36.5 41.469 1 52.47 318 ASN A O 1
ATOM 2579 N N . MET A 1 319 ? -22.672 36.906 39.562 1 47.97 319 MET A N 1
ATOM 2580 C CA . MET A 1 319 ? -22.594 38.344 39.875 1 47.97 319 MET A CA 1
ATOM 2581 C C . MET A 1 319 ? -23.938 39.031 39.688 1 47.97 319 MET A C 1
ATOM 2583 O O . MET A 1 319 ? -24.312 39.906 40.469 1 47.97 319 MET A O 1
ATOM 2587 N N . ASN A 1 320 ? -24.625 38.562 38.719 1 49.81 320 ASN A N 1
ATOM 2588 C CA . ASN A 1 320 ? -25.953 39.125 38.5 1 49.81 320 ASN A CA 1
ATOM 2589 C C . ASN A 1 320 ? -26.938 38.688 39.562 1 49.81 320 ASN A C 1
ATOM 2591 O O . ASN A 1 320 ? -27.859 39.406 39.906 1 49.81 320 ASN A O 1
ATOM 2595 N N . ARG A 1 321 ? -26.656 37.5 40.125 1 46.97 321 ARG A N 1
ATOM 2596 C CA . ARG A 1 321 ? -27.469 37.062 41.25 1 46.97 321 ARG A CA 1
ATOM 2597 C C . ARG A 1 321 ? -27.141 37.812 42.531 1 46.97 321 ARG A C 1
ATOM 2599 O O . ARG A 1 321 ? -28.016 38.062 43.344 1 46.97 321 ARG A O 1
ATOM 2606 N N . SER A 1 322 ? -25.875 38.188 42.625 1 47.84 322 SER A N 1
ATOM 2607 C CA . SER A 1 322 ? -25.484 38.906 43.844 1 47.84 322 SER A CA 1
ATOM 2608 C C . SER A 1 322 ? -25.953 40.344 43.781 1 47.84 322 SER A C 1
ATOM 2610 O O . SER A 1 322 ? -26.266 40.938 44.812 1 47.84 322 SER A O 1
ATOM 2612 N N . LYS A 1 323 ? -26.094 40.906 42.562 1 45.53 323 LYS A N 1
ATOM 2613 C CA . LYS A 1 323 ? -26.578 42.281 42.5 1 45.53 323 LYS A CA 1
ATOM 2614 C C . LYS A 1 323 ? -28.078 42.344 42.75 1 45.53 323 LYS A C 1
ATOM 2616 O O . LYS A 1 323 ? -28.594 43.344 43.25 1 45.53 323 LYS A O 1
ATOM 2621 N N . SER A 1 324 ? -28.781 41.25 42.375 1 44.53 324 SER A N 1
ATOM 2622 C CA . SER A 1 324 ? -30.219 41.312 42.594 1 44.53 324 SER A CA 1
ATOM 2623 C C . SER A 1 324 ? -30.547 41.219 44.094 1 44.53 324 SER A C 1
ATOM 2625 O O . SER A 1 324 ? -31.531 41.844 44.531 1 44.53 324 SER A O 1
ATOM 2627 N N . CYS A 1 325 ? -29.688 40.562 44.812 1 43.03 325 CYS A N 1
ATOM 2628 C CA . CYS A 1 325 ? -29.984 40.469 46.25 1 43.03 325 CYS A CA 1
ATOM 2629 C C . CYS A 1 325 ? -29.625 41.781 46.938 1 43.03 325 CYS A C 1
ATOM 2631 O O . CYS A 1 325 ? -30.219 42.125 47.969 1 43.03 325 CYS A O 1
ATOM 2633 N N . SER A 1 326 ? -28.578 42.438 46.438 1 40.38 326 SER A N 1
ATOM 2634 C CA . SER A 1 326 ? -28.203 43.656 47.156 1 40.38 326 SER A CA 1
ATOM 2635 C C . SER A 1 326 ? -29.203 44.781 46.906 1 40.38 326 SER A C 1
ATOM 2637 O O . SER A 1 326 ? -29.359 45.656 47.75 1 40.38 326 SER A O 1
ATOM 2639 N N . ASP A 1 327 ? -29.828 44.781 45.719 1 40.06 327 ASP A N 1
ATOM 2640 C CA . ASP A 1 327 ? -30.781 45.844 45.438 1 40.06 327 ASP A CA 1
ATOM 2641 C C . ASP A 1 327 ? -32.062 45.656 46.219 1 40.06 327 ASP A C 1
ATOM 2643 O O . ASP A 1 327 ? -32.812 46.594 46.5 1 40.06 327 ASP A O 1
ATOM 2647 N N . ILE A 1 328 ? -32.406 44.344 46.5 1 39.06 328 ILE A N 1
ATOM 2648 C CA . ILE A 1 328 ? -33.656 44.125 47.219 1 39.06 328 ILE A CA 1
ATOM 2649 C C . ILE A 1 328 ? -33.469 44.438 48.688 1 39.06 328 ILE A C 1
ATOM 2651 O O . ILE A 1 328 ? -34.406 44.906 49.375 1 39.06 328 ILE A O 1
ATOM 2655 N N . LEU A 1 329 ? -32.188 44.188 49.188 1 36.56 329 LEU A N 1
ATOM 2656 C CA . LEU A 1 329 ? -32.031 44.406 50.625 1 36.56 329 LEU A CA 1
ATOM 2657 C C . LEU A 1 329 ? -32.062 45.906 50.938 1 36.56 329 LEU A C 1
ATOM 2659 O O . LEU A 1 329 ? -32.469 46.281 52.031 1 36.56 329 LEU A O 1
ATOM 2663 N N . SER A 1 330 ? -31.609 46.719 49.969 1 37.81 330 SER A N 1
ATOM 2664 C CA . SER A 1 330 ? -31.5 48.125 50.375 1 37.81 330 SER A CA 1
ATOM 2665 C C . SER A 1 330 ? -32.875 48.75 50.531 1 37.81 330 SER A C 1
ATOM 2667 O O . SER A 1 330 ? -33.031 49.781 51.188 1 37.81 330 SER A O 1
ATOM 2669 N N . THR A 1 331 ? -33.844 48.25 49.75 1 33.72 331 THR A N 1
ATOM 2670 C CA . THR A 1 331 ? -35.062 49.062 49.781 1 33.72 331 THR A CA 1
ATOM 2671 C C . THR A 1 331 ? -35.781 48.875 51.125 1 33.72 331 THR A C 1
ATOM 2673 O O . THR A 1 331 ? -36.406 49.812 51.656 1 33.72 331 THR A O 1
ATOM 2676 N N . ASN A 1 332 ? -36 47.594 51.5 1 31.42 332 ASN A N 1
ATOM 2677 C CA . ASN A 1 332 ? -37.062 47.406 52.438 1 31.42 332 ASN A CA 1
ATOM 2678 C C . ASN A 1 332 ? -36.656 47.75 53.875 1 31.42 332 ASN A C 1
ATOM 2680 O O . ASN A 1 332 ? -37.312 47.375 54.844 1 31.42 332 ASN A O 1
ATOM 2684 N N . ILE A 1 333 ? -35.344 48 54.062 1 32 333 ILE A N 1
ATOM 2685 C CA . ILE A 1 333 ? -35.094 48.156 55.5 1 32 333 ILE A CA 1
ATOM 2686 C C . ILE A 1 333 ? -35.781 49.406 56.031 1 32 333 ILE A C 1
ATOM 2688 O O . ILE A 1 333 ? -35.312 50.531 55.781 1 32 333 ILE A O 1
ATOM 2692 N N . LEU A 1 334 ? -37.062 49.594 55.625 1 29.42 334 LEU A N 1
ATOM 2693 C CA . LEU A 1 334 ? -37.781 50.688 56.312 1 29.42 334 LEU A CA 1
ATOM 2694 C C . LEU A 1 334 ? -37.562 50.562 57.812 1 29.42 334 LEU A C 1
ATOM 2696 O O . LEU A 1 334 ? -37.719 49.5 58.406 1 29.42 334 LEU A O 1
ATOM 2700 N N . THR A 1 335 ? -36.781 51.469 58.406 1 27.98 335 THR A N 1
ATOM 2701 C CA . THR A 1 335 ? -36.438 51.719 59.812 1 27.98 335 THR A CA 1
ATOM 2702 C C . THR A 1 335 ? -37.656 51.656 60.688 1 27.98 335 THR A C 1
ATOM 2704 O O . THR A 1 335 ? -38.531 52.531 60.594 1 27.98 335 THR A O 1
ATOM 2707 N N . LEU A 1 336 ? -38.469 50.562 60.688 1 28.22 336 LEU A N 1
ATOM 2708 C CA . LEU A 1 336 ? -39.594 50.531 61.594 1 28.22 336 LEU A CA 1
ATOM 2709 C C . LEU A 1 336 ? -39.156 50.906 63 1 28.22 336 LEU A C 1
ATOM 2711 O O . LEU A 1 336 ? -38.344 50.219 63.625 1 28.22 336 LEU A O 1
ATOM 2715 N N . ASP A 1 337 ? -39.062 52.281 63.281 1 25.09 337 ASP A N 1
ATOM 2716 C CA . ASP A 1 337 ? -38.688 53.031 64.5 1 25.09 337 ASP A CA 1
ATOM 2717 C C . ASP A 1 337 ? -39.281 52.438 65.75 1 25.09 337 ASP A C 1
ATOM 2719 O O . ASP A 1 337 ? -38.594 52.156 66.688 1 25.09 337 ASP A O 1
ATOM 2723 N N . GLN A 1 338 ? -40.5 52.938 66.125 1 27.7 338 GLN A N 1
ATOM 2724 C CA . GLN A 1 338 ? -40.844 53.5 67.438 1 27.7 338 GLN A CA 1
ATOM 2725 C C . GLN A 1 338 ? -41.375 52.438 68.375 1 27.7 338 GLN A C 1
ATOM 2727 O O . GLN A 1 338 ? -42.562 52.125 68.375 1 27.7 338 GLN A O 1
ATOM 2732 N N . SER A 1 339 ? -40.969 51.219 68.438 1 27.25 339 SER A N 1
ATOM 2733 C CA . SER A 1 339 ? -41.781 50.375 69.312 1 27.25 339 SER A CA 1
ATOM 2734 C C . SER A 1 339 ? -41.781 50.844 70.75 1 27.25 339 SER A C 1
ATOM 2736 O O . SER A 1 339 ? -40.75 51.25 71.25 1 27.25 339 SER A O 1
ATOM 2738 N N . PRO A 1 340 ? -42.969 51.281 71.375 1 32.09 340 PRO A N 1
ATOM 2739 C CA . PRO A 1 340 ? -43.219 51.875 72.688 1 32.09 340 PRO A CA 1
ATOM 2740 C C . PRO A 1 340 ? -42.688 51.031 73.812 1 32.09 340 PRO A C 1
ATOM 2742 O O . PRO A 1 340 ? -42.656 49.781 73.688 1 32.09 340 PRO A O 1
ATOM 2745 N N . GLN A 1 341 ? -41.656 51.469 74.562 1 26.34 341 GLN A N 1
ATOM 2746 C CA . GLN A 1 341 ? -41 50.906 75.75 1 26.34 341 GLN A CA 1
ATOM 2747 C C . GLN A 1 341 ? -42 50.594 76.875 1 26.34 341 GLN A C 1
ATOM 2749 O O . GLN A 1 341 ? -42.719 51.469 77.312 1 26.34 341 GLN A O 1
ATOM 2754 N N . HIS A 1 342 ? -42.812 49.5 76.812 1 27.31 342 HIS A N 1
ATOM 2755 C CA . HIS A 1 342 ? -43.719 49.156 77.875 1 27.31 342 HIS A CA 1
ATOM 2756 C C . HIS A 1 342 ? -43.031 49.156 79.25 1 27.31 342 HIS A C 1
ATOM 2758 O O . HIS A 1 342 ? -41.875 48.75 79.312 1 27.31 342 HIS A O 1
ATOM 2764 N N . ARG A 1 343 ? -43.625 49.969 80.25 1 28.17 343 ARG A N 1
ATOM 2765 C CA . ARG A 1 343 ? -43.469 50.281 81.688 1 28.17 343 ARG A CA 1
ATOM 2766 C C . ARG A 1 343 ? -43.406 49.031 82.562 1 28.17 343 ARG A C 1
ATOM 2768 O O . ARG A 1 343 ? -44.219 48.125 82.375 1 28.17 343 ARG A O 1
ATOM 2775 N N . ARG A 1 344 ? -42.219 48.625 83 1 25.31 344 ARG A N 1
ATOM 2776 C CA . ARG A 1 344 ? -41.844 47.531 83.875 1 25.31 344 ARG A CA 1
ATOM 2777 C C . ARG A 1 344 ? -42.625 47.625 85.188 1 25.31 344 ARG A C 1
ATOM 2779 O O . ARG A 1 344 ? -42.438 48.531 86 1 25.31 344 ARG A O 1
ATOM 2786 N N . LEU A 1 345 ? -44.031 47.531 85.188 1 26.95 345 LEU A N 1
ATOM 2787 C CA . LEU A 1 345 ? -44.656 47.562 86.5 1 26.95 345 LEU A CA 1
ATOM 2788 C C . LEU A 1 345 ? -44 46.562 87.438 1 26.95 345 LEU A C 1
ATOM 2790 O O . LEU A 1 345 ? -43.906 45.375 87.125 1 26.95 345 LEU A O 1
ATOM 2794 N N . ILE A 1 346 ? -42.969 47.031 88.125 1 27.92 346 ILE A N 1
ATOM 2795 C CA . ILE A 1 346 ? -42.344 46.375 89.25 1 27.92 346 ILE A CA 1
ATOM 2796 C C . ILE A 1 346 ? -43.375 45.969 90.312 1 27.92 346 ILE A C 1
ATOM 2798 O O . ILE A 1 346 ? -44.062 46.844 90.875 1 27.92 346 ILE A O 1
ATOM 2802 N N . SER A 1 347 ? -44.281 44.938 90 1 25.05 347 SER A N 1
ATOM 2803 C CA . SER A 1 347 ? -45.25 44.469 91.062 1 25.05 347 SER A CA 1
ATOM 2804 C C . SER A 1 347 ? -44.531 44.188 92.375 1 25.05 347 SER A C 1
ATOM 2806 O O . SER A 1 347 ? -43.406 43.656 92.375 1 25.05 347 SER A O 1
ATOM 2808 N N . ILE A 1 348 ? -44.969 44.906 93.5 1 29.58 348 ILE A N 1
ATOM 2809 C CA . ILE A 1 348 ? -44.875 44.969 94.938 1 29.58 348 ILE A CA 1
ATOM 2810 C C . ILE A 1 348 ? -45.219 43.625 95.562 1 29.58 348 ILE A C 1
ATOM 2812 O O . ILE A 1 348 ? -45.062 43.375 96.75 1 29.58 348 ILE A O 1
ATOM 2816 N N . SER A 1 349 ? -45.25 42.375 94.938 1 24.94 349 SER A N 1
ATOM 2817 C CA . SER A 1 349 ? -45.469 41.438 96.062 1 24.94 349 SER A CA 1
ATOM 2818 C C . SER A 1 349 ? -44.188 41.25 96.812 1 24.94 349 SER A C 1
ATOM 2820 O O . SER A 1 349 ? -43.094 41.312 96.312 1 24.94 349 SER A O 1
ATOM 2822 N N . MET B 1 1 ? -24.109 28.359 1.779 1 32.81 1 MET B N 1
ATOM 2823 C CA . MET B 1 1 ? -22.766 27.812 1.624 1 32.81 1 MET B CA 1
ATOM 2824 C C . MET B 1 1 ? -22.797 26.281 1.56 1 32.81 1 MET B C 1
ATOM 2826 O O . MET B 1 1 ? -23.219 25.625 2.516 1 32.81 1 MET B O 1
ATOM 2830 N N . ALA B 1 2 ? -23.172 25.797 0.587 1 45.25 2 ALA B N 1
ATOM 2831 C CA . ALA B 1 2 ? -23.422 24.375 0.376 1 45.25 2 ALA B CA 1
ATOM 2832 C C . ALA B 1 2 ? -22.344 23.516 1.033 1 45.25 2 ALA B C 1
ATOM 2834 O O . ALA B 1 2 ? -21.156 23.875 1.008 1 45.25 2 ALA B O 1
ATOM 2835 N N . GLU B 1 3 ? -22.609 22.484 1.971 1 66.69 3 GLU B N 1
ATOM 2836 C CA . GLU B 1 3 ? -21.75 21.797 2.928 1 66.69 3 GLU B CA 1
ATOM 2837 C C . GLU B 1 3 ? -20.641 21.016 2.219 1 66.69 3 GLU B C 1
ATOM 2839 O O . GLU B 1 3 ? -20.922 20.266 1.282 1 66.69 3 GLU B O 1
ATOM 2844 N N . LYS B 1 4 ? -19.391 21.547 2.053 1 78.31 4 LYS B N 1
ATOM 2845 C CA . LYS B 1 4 ? -18.156 21.016 1.474 1 78.31 4 LYS B CA 1
ATOM 2846 C C . LYS B 1 4 ? -18.062 19.5 1.651 1 78.31 4 LYS B C 1
ATOM 2848 O O . LYS B 1 4 ? -17.641 18.781 0.739 1 78.31 4 LYS B O 1
ATOM 2853 N N . GLY B 1 5 ? -18.703 18.953 2.684 1 81.44 5 GLY B N 1
ATOM 2854 C CA . GLY B 1 5 ? -18.609 17.547 2.99 1 81.44 5 GLY B CA 1
ATOM 2855 C C . GLY B 1 5 ? -19.406 16.672 2.029 1 81.44 5 GLY B C 1
ATOM 2856 O O . GLY B 1 5 ? -18.828 15.836 1.328 1 81.44 5 GLY B O 1
ATOM 2857 N N . PRO B 1 6 ? -20.625 16.938 1.929 1 86.81 6 PRO B N 1
ATOM 2858 C CA . PRO B 1 6 ? -21.438 16.156 1.016 1 86.81 6 PRO B CA 1
ATOM 2859 C C . PRO B 1 6 ? -21.031 16.312 -0.446 1 86.81 6 PRO B C 1
ATOM 2861 O O . PRO B 1 6 ? -21.125 15.367 -1.229 1 86.81 6 PRO B O 1
ATOM 2864 N N . PHE B 1 7 ? -20.641 17.453 -0.797 1 90.06 7 PHE B N 1
ATOM 2865 C CA . PHE B 1 7 ? -20.188 17.688 -2.164 1 90.06 7 PHE B CA 1
ATOM 2866 C C . PHE B 1 7 ? -18.938 16.859 -2.465 1 90.06 7 PHE B C 1
ATOM 2868 O O . PHE B 1 7 ? -18.875 16.172 -3.496 1 90.06 7 PHE B O 1
ATOM 2875 N N . LEU B 1 8 ? -17.953 16.922 -1.556 1 91.69 8 LEU B N 1
ATOM 2876 C CA . LEU B 1 8 ? -16.734 16.141 -1.749 1 91.69 8 LEU B CA 1
ATOM 2877 C C . LEU B 1 8 ? -17.031 14.656 -1.782 1 91.69 8 LEU B C 1
ATOM 2879 O O . LEU B 1 8 ? -16.406 13.906 -2.537 1 91.69 8 LEU B O 1
ATOM 2883 N N . THR B 1 9 ? -17.969 14.258 -1.021 1 93.38 9 THR B N 1
ATOM 2884 C CA . THR B 1 9 ? -18.375 12.852 -1.018 1 93.38 9 THR B CA 1
ATOM 2885 C C . THR B 1 9 ? -18.969 12.453 -2.361 1 93.38 9 THR B C 1
ATOM 2887 O O . THR B 1 9 ? -18.656 11.398 -2.906 1 93.38 9 THR B O 1
ATOM 2890 N N . SER B 1 10 ? -19.844 13.297 -2.875 1 94.25 10 SER B N 1
ATOM 2891 C CA . SER B 1 10 ? -20.422 13.031 -4.188 1 94.25 10 SER B CA 1
ATOM 2892 C C . SER B 1 10 ? -19.344 13.008 -5.27 1 94.25 10 SER B C 1
ATOM 2894 O O . SER B 1 10 ? -19.406 12.188 -6.191 1 94.25 10 SER B O 1
ATOM 2896 N N . CYS B 1 11 ? -18.375 13.852 -5.152 1 94.19 11 CYS B N 1
ATOM 2897 C CA . CYS B 1 11 ? -17.281 13.898 -6.109 1 94.19 11 CYS B CA 1
ATOM 2898 C C . CYS B 1 11 ? -16.469 12.609 -6.07 1 94.19 11 CYS B C 1
ATOM 2900 O O . CYS B 1 11 ? -16.094 12.07 -7.113 1 94.19 11 CYS B O 1
ATOM 2902 N N . ILE B 1 12 ? -16.25 12.133 -4.902 1 95.25 12 ILE B N 1
ATOM 2903 C CA . ILE B 1 12 ? -15.453 10.914 -4.762 1 95.25 12 ILE B CA 1
ATOM 2904 C C . ILE B 1 12 ? -16.219 9.727 -5.328 1 95.25 12 ILE B C 1
ATOM 2906 O O . ILE B 1 12 ? -15.648 8.875 -6.004 1 95.25 12 ILE B O 1
ATOM 2910 N N . ILE B 1 13 ? -17.516 9.672 -5.062 1 96 13 ILE B N 1
ATOM 2911 C CA . ILE B 1 13 ? -18.328 8.578 -5.57 1 96 13 ILE B CA 1
ATOM 2912 C C . ILE B 1 13 ? -18.344 8.609 -7.098 1 96 13 ILE B C 1
ATOM 2914 O O . ILE B 1 13 ? -18.188 7.566 -7.746 1 96 13 ILE B O 1
ATOM 2918 N N . PHE B 1 14 ? -18.469 9.766 -7.637 1 97.06 14 PHE B N 1
ATOM 2919 C CA . PHE B 1 14 ? -18.438 9.922 -9.086 1 97.06 14 PHE B CA 1
ATOM 2920 C C . PHE B 1 14 ? -17.078 9.539 -9.641 1 97.06 14 PHE B C 1
ATOM 2922 O O . PHE B 1 14 ? -16.984 8.828 -10.648 1 97.06 14 PHE B O 1
ATOM 2929 N N . TYR B 1 15 ? -16.062 10.008 -9.016 1 97.88 15 TYR B N 1
ATOM 2930 C CA . TYR B 1 15 ? -14.695 9.727 -9.445 1 97.88 15 TYR B CA 1
ATOM 2931 C C . TYR B 1 15 ? -14.406 8.227 -9.398 1 97.88 15 TYR B C 1
ATOM 2933 O O . TYR B 1 15 ? -13.781 7.68 -10.312 1 97.88 15 TYR B O 1
ATOM 2941 N N . LEU B 1 16 ? -14.891 7.559 -8.352 1 98 16 LEU B N 1
ATOM 2942 C CA . LEU B 1 16 ? -14.727 6.113 -8.234 1 98 16 LEU B CA 1
ATOM 2943 C C . LEU B 1 16 ? -15.484 5.391 -9.344 1 98 16 LEU B C 1
ATOM 2945 O O . LEU B 1 16 ? -14.984 4.414 -9.906 1 98 16 LEU B O 1
ATOM 2949 N N . SER B 1 17 ? -16.641 5.875 -9.68 1 98.06 17 SER B N 1
ATOM 2950 C CA . SER B 1 17 ? -17.438 5.262 -10.727 1 98.06 17 SER B CA 1
ATOM 2951 C C . SER B 1 17 ? -16.766 5.387 -12.094 1 98.06 17 SER B C 1
ATOM 2953 O O . SER B 1 17 ? -16.75 4.434 -12.875 1 98.06 17 SER B O 1
ATOM 2955 N N . ILE B 1 18 ? -16.172 6.492 -12.305 1 98.25 18 ILE B N 1
ATOM 2956 C CA . ILE B 1 18 ? -15.453 6.699 -13.562 1 98.25 18 ILE B CA 1
ATOM 2957 C C . ILE B 1 18 ? -14.242 5.773 -13.633 1 98.25 18 ILE B C 1
ATOM 2959 O O . ILE B 1 18 ? -14 5.141 -14.664 1 98.25 18 ILE B O 1
ATOM 2963 N N . GLY B 1 19 ? -13.492 5.719 -12.539 1 98.56 19 GLY B N 1
ATOM 2964 C CA . GLY B 1 19 ? -12.352 4.82 -12.5 1 98.56 19 GLY B CA 1
ATOM 2965 C C . GLY B 1 19 ? -12.727 3.369 -12.727 1 98.56 19 GLY B C 1
ATOM 2966 O O . GLY B 1 19 ? -12.086 2.674 -13.523 1 98.56 19 GLY B O 1
ATOM 2967 N N . ALA B 1 20 ? -13.797 2.957 -12.055 1 98.31 20 ALA B N 1
ATOM 2968 C CA . ALA B 1 20 ? -14.25 1.576 -12.188 1 98.31 20 ALA B CA 1
ATOM 2969 C C . ALA B 1 20 ? -14.648 1.266 -13.633 1 98.31 20 ALA B C 1
ATOM 2971 O O . ALA B 1 20 ? -14.273 0.221 -14.172 1 98.31 20 ALA B O 1
ATOM 2972 N N . ALA B 1 21 ? -15.336 2.174 -14.258 1 98.38 21 ALA B N 1
ATOM 2973 C CA . ALA B 1 21 ? -15.797 1.971 -15.625 1 98.38 21 ALA B CA 1
ATOM 2974 C C . ALA B 1 21 ? -14.625 1.878 -16.594 1 98.38 21 ALA B C 1
ATOM 2976 O O . ALA B 1 21 ? -14.578 0.972 -17.438 1 98.38 21 ALA B O 1
ATOM 2977 N N . ILE B 1 22 ? -13.672 2.732 -16.453 1 98.56 22 ILE B N 1
ATOM 2978 C CA . ILE B 1 22 ? -12.562 2.791 -17.406 1 98.56 22 ILE B CA 1
ATOM 2979 C C . ILE B 1 22 ? -11.633 1.599 -17.188 1 98.56 22 ILE B C 1
ATOM 2981 O O . ILE B 1 22 ? -11.156 0.995 -18.156 1 98.56 22 ILE B O 1
ATOM 2985 N N . PHE B 1 23 ? -11.383 1.211 -15.969 1 98.38 23 PHE B N 1
ATOM 2986 C CA . PHE B 1 23 ? -10.547 0.043 -15.711 1 98.38 23 PHE B CA 1
ATOM 2987 C C . PHE B 1 23 ? -11.227 -1.227 -16.219 1 98.38 23 PHE B C 1
ATOM 2989 O O . PHE B 1 23 ? -10.555 -2.135 -16.719 1 98.38 23 PHE B O 1
ATOM 2996 N N . GLN B 1 24 ? -12.562 -1.247 -16.016 1 97.81 24 GLN B N 1
ATOM 2997 C CA . GLN B 1 24 ? -13.289 -2.391 -16.547 1 97.81 24 GLN B CA 1
ATOM 2998 C C . GLN B 1 24 ? -13.133 -2.48 -18.062 1 97.81 24 GLN B C 1
ATOM 3000 O O . GLN B 1 24 ? -12.898 -3.564 -18.609 1 97.81 24 GLN B O 1
ATOM 3005 N N . ILE B 1 25 ? -13.203 -1.408 -18.766 1 97.38 25 ILE B N 1
ATOM 3006 C CA . ILE B 1 25 ? -13.102 -1.354 -20.234 1 97.38 25 ILE B CA 1
ATOM 3007 C C . ILE B 1 25 ? -11.703 -1.781 -20.656 1 97.38 25 ILE B C 1
ATOM 3009 O O . ILE B 1 25 ? -11.555 -2.566 -21.609 1 97.38 25 ILE B O 1
ATOM 3013 N N . PHE B 1 26 ? -10.641 -1.367 -19.969 1 97.69 26 PHE B N 1
ATOM 3014 C CA . PHE B 1 26 ? -9.266 -1.627 -20.375 1 97.69 26 PHE B CA 1
ATOM 3015 C C . PHE B 1 26 ? -8.859 -3.051 -20.016 1 97.69 26 PHE B C 1
ATOM 3017 O O . PHE B 1 26 ? -8.094 -3.684 -20.75 1 97.69 26 PHE B O 1
ATOM 3024 N N . GLU B 1 27 ? -9.391 -3.586 -18.875 1 97.88 27 GLU B N 1
ATOM 3025 C CA . GLU B 1 27 ? -8.719 -4.758 -18.312 1 97.88 27 GLU B CA 1
ATOM 3026 C C . GLU B 1 27 ? -9.609 -5.992 -18.391 1 97.88 27 GLU B C 1
ATOM 3028 O O . GLU B 1 27 ? -9.117 -7.121 -18.359 1 97.88 27 GLU B O 1
ATOM 3033 N N . GLN B 1 28 ? -10.898 -5.855 -18.531 1 96.44 28 GLN B N 1
ATOM 3034 C CA . GLN B 1 28 ? -11.805 -7 -18.469 1 96.44 28 GLN B CA 1
ATOM 3035 C C . GLN B 1 28 ? -11.609 -7.926 -19.672 1 96.44 28 GLN B C 1
ATOM 3037 O O . GLN B 1 28 ? -11.461 -9.141 -19.5 1 96.44 28 GLN B O 1
ATOM 3042 N N . GLN B 1 29 ? -11.609 -7.355 -20.875 1 96.06 29 GLN B N 1
ATOM 3043 C CA . GLN B 1 29 ? -11.516 -8.172 -22.078 1 96.06 29 GLN B CA 1
ATOM 3044 C C . GLN B 1 29 ? -10.164 -8.883 -22.156 1 96.06 29 GLN B C 1
ATOM 3046 O O . GLN B 1 29 ? -10.109 -10.086 -22.391 1 96.06 29 GLN B O 1
ATOM 3051 N N . PRO B 1 30 ? -9.07 -8.172 -21.938 1 96.12 30 PRO B N 1
ATOM 3052 C CA . PRO B 1 30 ? -7.781 -8.875 -21.938 1 96.12 30 PRO B CA 1
ATOM 3053 C C . PRO B 1 30 ? -7.711 -9.992 -20.906 1 96.12 30 PRO B C 1
ATOM 3055 O O . PRO B 1 30 ? -7.098 -11.031 -21.156 1 96.12 30 PRO B O 1
ATOM 3058 N N . TRP B 1 31 ? -8.242 -9.781 -19.766 1 94.75 31 TRP B N 1
ATOM 3059 C CA . TRP B 1 31 ? -8.266 -10.82 -18.734 1 94.75 31 TRP B CA 1
ATOM 3060 C C . TRP B 1 31 ? -9.078 -12.023 -19.219 1 94.75 31 TRP B C 1
ATOM 3062 O O . TRP B 1 31 ? -8.664 -13.172 -19.031 1 94.75 31 TRP B O 1
ATOM 3072 N N . GLN B 1 32 ? -10.227 -11.789 -19.844 1 94.5 32 GLN B N 1
ATOM 3073 C CA . GLN B 1 32 ? -11.055 -12.867 -20.375 1 94.5 32 GLN B CA 1
ATOM 3074 C C . GLN B 1 32 ? -10.32 -13.648 -21.453 1 94.5 32 GLN B C 1
ATOM 3076 O O . GLN B 1 32 ? -10.414 -14.883 -21.516 1 94.5 32 GLN B O 1
ATOM 3081 N N . THR B 1 33 ? -9.617 -12.938 -22.266 1 95.69 33 THR B N 1
ATOM 3082 C CA . THR B 1 33 ? -8.836 -13.586 -23.312 1 95.69 33 THR B CA 1
ATOM 3083 C C . THR B 1 33 ? -7.738 -14.453 -22.719 1 95.69 33 THR B C 1
ATOM 3085 O O . THR B 1 33 ? -7.496 -15.57 -23.172 1 95.69 33 THR B O 1
ATOM 3088 N N . ALA B 1 34 ? -7.098 -13.938 -21.688 1 94.94 34 ALA B N 1
ATOM 3089 C CA . ALA B 1 34 ? -6.062 -14.703 -21 1 94.94 34 ALA B CA 1
ATOM 3090 C C . ALA B 1 34 ? -6.645 -15.953 -20.344 1 94.94 34 ALA B C 1
ATOM 3092 O O . ALA B 1 34 ? -6.02 -17.016 -20.344 1 94.94 34 ALA B O 1
ATOM 3093 N N . ARG B 1 35 ? -7.77 -15.836 -19.797 1 93.69 35 ARG B N 1
ATOM 3094 C CA . ARG B 1 35 ? -8.445 -16.969 -19.172 1 93.69 35 ARG B CA 1
ATOM 3095 C C . ARG B 1 35 ? -8.789 -18.031 -20.188 1 93.69 35 ARG B C 1
ATOM 3097 O O . ARG B 1 35 ? -8.578 -19.234 -19.938 1 93.69 35 ARG B O 1
ATOM 3104 N N . GLU B 1 36 ? -9.328 -17.625 -21.312 1 94.44 36 GLU B N 1
ATOM 3105 C CA . GLU B 1 36 ? -9.656 -18.562 -22.375 1 94.44 36 GLU B CA 1
ATOM 3106 C C . GLU B 1 36 ? -8.406 -19.266 -22.906 1 94.44 36 GLU B C 1
ATOM 3108 O O . GLU B 1 36 ? -8.43 -20.469 -23.172 1 94.44 36 GLU B O 1
ATOM 3113 N N . LYS B 1 37 ? -7.402 -18.484 -23.031 1 95.75 37 LYS B N 1
ATOM 3114 C CA . LYS B 1 37 ? -6.133 -19.062 -23.453 1 95.75 37 LYS B CA 1
ATOM 3115 C C . LYS B 1 37 ? -5.656 -20.125 -22.453 1 95.75 37 LYS B C 1
ATOM 3117 O O . LYS B 1 37 ? -5.191 -21.188 -22.859 1 95.75 37 LYS B O 1
ATOM 3122 N N . TYR B 1 38 ? -5.762 -19.844 -21.188 1 94.88 38 TYR B N 1
ATOM 3123 C CA . TYR B 1 38 ? -5.352 -20.766 -20.141 1 94.88 38 TYR B CA 1
ATOM 3124 C C . TYR B 1 38 ? -6.188 -22.047 -20.172 1 94.88 38 TYR B C 1
ATOM 3126 O O . TYR B 1 38 ? -5.656 -23.156 -20.047 1 94.88 38 TYR B O 1
ATOM 3134 N N . ASP B 1 39 ? -7.48 -21.938 -20.375 1 93.5 39 ASP B N 1
ATOM 3135 C CA . ASP B 1 39 ? -8.367 -23.078 -20.484 1 93.5 39 ASP B CA 1
ATOM 3136 C C . ASP B 1 39 ? -7.992 -23.953 -21.688 1 93.5 39 ASP B C 1
ATOM 3138 O O . ASP B 1 39 ? -7.977 -25.188 -21.578 1 93.5 39 ASP B O 1
ATOM 3142 N N . THR B 1 40 ? -7.699 -23.281 -22.766 1 95.69 40 THR B N 1
ATOM 3143 C CA . THR B 1 40 ? -7.289 -24.016 -23.953 1 95.69 40 THR B CA 1
ATOM 3144 C C . THR B 1 40 ? -5.965 -24.734 -23.719 1 95.69 40 THR B C 1
ATOM 3146 O O . THR B 1 40 ? -5.781 -25.859 -24.172 1 95.69 40 THR B O 1
ATOM 3149 N N . GLN B 1 41 ? -5.078 -24.062 -23.047 1 95.75 41 GLN B N 1
ATOM 3150 C CA . GLN B 1 41 ? -3.787 -24.672 -22.75 1 95.75 41 GLN B CA 1
ATOM 3151 C C . GLN B 1 41 ? -3.951 -25.891 -21.844 1 95.75 41 GLN B C 1
ATOM 3153 O O . GLN B 1 41 ? -3.258 -26.891 -22 1 95.75 41 GLN B O 1
ATOM 3158 N N . LYS B 1 42 ? -4.832 -25.812 -20.875 1 94.5 42 LYS B N 1
ATOM 3159 C CA . LYS B 1 42 ? -5.113 -26.953 -20 1 94.5 42 LYS B CA 1
ATOM 3160 C C . LYS B 1 42 ? -5.609 -28.141 -20.812 1 94.5 42 LYS B C 1
ATOM 3162 O O . LYS B 1 42 ? -5.176 -29.281 -20.578 1 94.5 42 LYS B O 1
ATOM 3167 N N . GLU B 1 43 ? -6.5 -27.828 -21.75 1 94.81 43 GLU B N 1
ATOM 3168 C CA . GLU B 1 43 ? -7.016 -28.891 -22.609 1 94.81 43 GLU B CA 1
ATOM 3169 C C . GLU B 1 43 ? -5.906 -29.5 -23.469 1 94.81 43 GLU B C 1
ATOM 3171 O O . GLU B 1 43 ? -5.859 -30.703 -23.656 1 94.81 43 GLU B O 1
ATOM 3176 N N . ASN B 1 44 ? -5.035 -28.641 -23.969 1 95.69 44 ASN B N 1
ATOM 3177 C CA . ASN B 1 44 ? -3.928 -29.109 -24.797 1 95.69 44 ASN B CA 1
ATOM 3178 C C . ASN B 1 44 ? -2.961 -29.969 -24 1 95.69 44 ASN B C 1
ATOM 3180 O O . ASN B 1 44 ? -2.385 -30.922 -24.531 1 95.69 44 ASN B O 1
ATOM 3184 N N . ILE B 1 45 ? -2.752 -29.641 -22.75 1 95.12 45 ILE B N 1
ATOM 3185 C CA . ILE B 1 45 ? -1.859 -30.406 -21.891 1 95.12 45 ILE B CA 1
ATOM 3186 C C . ILE B 1 45 ? -2.42 -31.812 -21.688 1 95.12 45 ILE B C 1
ATOM 3188 O O . ILE B 1 45 ? -1.687 -32.781 -21.781 1 95.12 45 ILE B O 1
ATOM 3192 N N . VAL B 1 46 ? -3.682 -31.922 -21.406 1 94.38 46 VAL B N 1
ATOM 3193 C CA . VAL B 1 46 ? -4.316 -33.219 -21.188 1 94.38 46 VAL B CA 1
ATOM 3194 C C . VAL B 1 46 ? -4.262 -34.031 -22.484 1 94.38 46 VAL B C 1
ATOM 3196 O O . VAL B 1 46 ? -4.09 -35.25 -22.438 1 94.38 46 VAL B O 1
ATOM 3199 N N . LYS B 1 47 ? -4.359 -33.375 -23.641 1 94.56 47 LYS B N 1
ATOM 3200 C CA . LYS B 1 47 ? -4.293 -34.062 -24.922 1 94.56 47 LYS B CA 1
ATOM 3201 C C . LYS B 1 47 ? -2.871 -34.531 -25.234 1 94.56 47 LYS B C 1
ATOM 3203 O O . LYS B 1 47 ? -2.67 -35.594 -25.812 1 94.56 47 LYS B O 1
ATOM 3208 N N . LYS B 1 48 ? -1.965 -33.688 -24.828 1 93.5 48 LYS B N 1
ATOM 3209 C CA . LYS B 1 48 ? -0.563 -33.969 -25.109 1 93.5 48 LYS B CA 1
ATOM 3210 C C . LYS B 1 48 ? -0.048 -35.125 -24.219 1 93.5 48 LYS B C 1
ATOM 3212 O O . LYS B 1 48 ? 0.702 -35.969 -24.688 1 93.5 48 LYS B O 1
ATOM 3217 N N . PHE B 1 49 ? -0.448 -35.031 -22.953 1 93.44 49 PHE B N 1
ATOM 3218 C CA . PHE B 1 49 ? -0.031 -36.062 -22.016 1 93.44 49 PHE B CA 1
ATOM 3219 C C . PHE B 1 49 ? -1.195 -37 -21.672 1 93.44 49 PHE B C 1
ATOM 3221 O O . PHE B 1 49 ? -1.888 -36.781 -20.672 1 93.44 49 PHE B O 1
ATOM 3228 N N . LYS B 1 50 ? -1.345 -38.125 -22.312 1 88.75 50 LYS B N 1
ATOM 3229 C CA . LYS B 1 50 ? -2.51 -39 -22.266 1 88.75 50 LYS B CA 1
ATOM 3230 C C . LYS B 1 50 ? -2.621 -39.688 -20.906 1 88.75 50 LYS B C 1
ATOM 3232 O O . LYS B 1 50 ? -3.699 -40.156 -20.531 1 88.75 50 LYS B O 1
ATOM 3237 N N . CYS B 1 51 ? -1.534 -39.688 -20.203 1 90.5 51 CYS B N 1
ATOM 3238 C CA . CYS B 1 51 ? -1.573 -40.344 -18.906 1 90.5 51 CYS B CA 1
ATOM 3239 C C . CYS B 1 51 ? -2.23 -39.438 -17.875 1 90.5 51 CYS B C 1
ATOM 3241 O O . CYS B 1 51 ? -2.578 -39.875 -16.766 1 90.5 51 CYS B O 1
ATOM 3243 N N . LEU B 1 52 ? -2.381 -38.188 -18.25 1 92.12 52 LEU B N 1
ATOM 3244 C CA . LEU B 1 52 ? -2.963 -37.188 -17.344 1 92.12 52 LEU B CA 1
ATOM 3245 C C . LEU B 1 52 ? -4.449 -37 -17.625 1 92.12 52 LEU B C 1
ATOM 3247 O O . LEU B 1 52 ? -4.84 -36.719 -18.75 1 92.12 52 LEU B O 1
ATOM 3251 N N . THR B 1 53 ? -5.234 -37.281 -16.641 1 92.81 53 THR B N 1
ATOM 3252 C CA . THR B 1 53 ? -6.645 -36.906 -16.719 1 92.81 53 THR B CA 1
ATOM 3253 C C . THR B 1 53 ? -6.855 -35.469 -16.266 1 92.81 53 THR B C 1
ATOM 3255 O O . THR B 1 53 ? -5.93 -34.844 -15.758 1 92.81 53 THR B O 1
ATOM 3258 N N . LYS B 1 54 ? -8.07 -34.969 -16.484 1 93.19 54 LYS B N 1
ATOM 3259 C CA . LYS B 1 54 ? -8.406 -33.625 -16.016 1 93.19 54 LYS B CA 1
ATOM 3260 C C . LYS B 1 54 ? -8.266 -33.531 -14.508 1 93.19 54 LYS B C 1
ATOM 3262 O O . LYS B 1 54 ? -7.801 -32.5 -13.992 1 93.19 54 LYS B O 1
ATOM 3267 N N . GLU B 1 55 ? -8.633 -34.531 -13.812 1 93.38 55 GLU B N 1
ATOM 3268 C CA . GLU B 1 55 ? -8.531 -34.562 -12.359 1 93.38 55 GLU B CA 1
ATOM 3269 C C . GLU B 1 55 ? -7.078 -34.594 -11.906 1 93.38 55 GLU B C 1
ATOM 3271 O O . GLU B 1 55 ? -6.727 -33.969 -10.898 1 93.38 55 GLU B O 1
ATOM 3276 N N . ASP B 1 56 ? -6.27 -35.281 -12.672 1 94.25 56 ASP B N 1
ATOM 3277 C CA . ASP B 1 56 ? -4.848 -35.344 -12.352 1 94.25 56 ASP B CA 1
ATOM 3278 C C . ASP B 1 56 ? -4.188 -33.969 -12.516 1 94.25 56 ASP B C 1
ATOM 3280 O O . ASP B 1 56 ? -3.373 -33.562 -11.688 1 94.25 56 ASP B O 1
ATOM 3284 N N . LEU B 1 57 ? -4.531 -33.344 -13.633 1 94.56 57 LEU B N 1
ATOM 3285 C CA . LEU B 1 57 ? -4.004 -32 -13.867 1 94.56 57 LEU B CA 1
ATOM 3286 C C . LEU B 1 57 ? -4.434 -31.047 -12.75 1 94.56 57 LEU B C 1
ATOM 3288 O O . LEU B 1 57 ? -3.627 -30.25 -12.273 1 94.56 57 LEU B O 1
ATOM 3292 N N . ASP B 1 58 ? -5.688 -31.141 -12.32 1 93.5 58 ASP B N 1
ATOM 3293 C CA . ASP B 1 58 ? -6.18 -30.312 -11.227 1 93.5 58 ASP B CA 1
ATOM 3294 C C . ASP B 1 58 ? -5.387 -30.547 -9.945 1 93.5 58 ASP B C 1
ATOM 3296 O O . ASP B 1 58 ? -5.148 -29.625 -9.164 1 93.5 58 ASP B O 1
ATOM 3300 N N . GLU B 1 59 ? -5.008 -31.734 -9.703 1 93.69 59 GLU B N 1
ATOM 3301 C CA . GLU B 1 59 ? -4.195 -32.062 -8.531 1 93.69 59 GLU B CA 1
ATOM 3302 C C . GLU B 1 59 ? -2.828 -31.391 -8.609 1 93.69 59 GLU B C 1
ATOM 3304 O O . GLU B 1 59 ? -2.328 -30.875 -7.602 1 93.69 59 GLU B O 1
ATOM 3309 N N . ILE B 1 60 ? -2.252 -31.453 -9.781 1 94.56 60 ILE B N 1
ATOM 3310 C CA . ILE B 1 60 ? -0.968 -30.797 -9.984 1 94.56 60 ILE B CA 1
ATOM 3311 C C . ILE B 1 60 ? -1.117 -29.297 -9.75 1 94.56 60 ILE B C 1
ATOM 3313 O O . ILE B 1 60 ? -0.307 -28.672 -9.055 1 94.56 60 ILE B O 1
ATOM 3317 N N . LEU B 1 61 ? -2.207 -28.719 -10.289 1 94.81 61 LEU B N 1
ATOM 3318 C CA . LEU B 1 61 ? -2.451 -27.281 -10.156 1 94.81 61 LEU B CA 1
ATOM 3319 C C . LEU B 1 61 ? -2.711 -26.906 -8.703 1 94.81 61 LEU B C 1
ATOM 3321 O O . LEU B 1 61 ? -2.322 -25.828 -8.258 1 94.81 61 LEU B O 1
ATOM 3325 N N . GLU B 1 62 ? -3.344 -27.719 -7.949 1 94.19 62 GLU B N 1
ATOM 3326 C CA . GLU B 1 62 ? -3.582 -27.469 -6.527 1 94.19 62 GLU B CA 1
ATOM 3327 C C . GLU B 1 62 ? -2.275 -27.453 -5.742 1 94.19 62 GLU B C 1
ATOM 3329 O O . GLU B 1 62 ? -2.104 -26.656 -4.828 1 94.19 62 GLU B O 1
ATOM 3334 N N . THR B 1 63 ? -1.359 -28.375 -6.09 1 94.69 63 THR B N 1
ATOM 3335 C CA . THR B 1 63 ? -0.047 -28.406 -5.453 1 94.69 63 THR B CA 1
ATOM 3336 C C . THR B 1 63 ? 0.711 -27.109 -5.711 1 94.69 63 THR B C 1
ATOM 3338 O O . THR B 1 63 ? 1.323 -26.547 -4.801 1 94.69 63 THR B O 1
ATOM 3341 N N . VAL B 1 64 ? 0.562 -26.609 -6.98 1 94.44 64 VAL B N 1
ATOM 3342 C CA . VAL B 1 64 ? 1.224 -25.359 -7.359 1 94.44 64 VAL B CA 1
ATOM 3343 C C . VAL B 1 64 ? 0.581 -24.188 -6.621 1 94.44 64 VAL B C 1
ATOM 3345 O O . VAL B 1 64 ? 1.278 -23.297 -6.129 1 94.44 64 VAL B O 1
ATOM 3348 N N . TRP B 1 65 ? -0.702 -24.203 -6.52 1 93.12 65 TRP B N 1
ATOM 3349 C CA . TRP B 1 65 ? -1.44 -23.141 -5.832 1 93.12 65 TRP B CA 1
ATOM 3350 C C . TRP B 1 65 ? -1.044 -23.062 -4.363 1 93.12 65 TRP B C 1
ATOM 3352 O O . TRP B 1 65 ? -0.85 -21.969 -3.82 1 93.12 65 TRP B O 1
ATOM 3362 N N . GLU B 1 66 ? -0.886 -24.172 -3.705 1 93.12 66 GLU B N 1
ATOM 3363 C CA . GLU B 1 66 ? -0.506 -24.219 -2.297 1 93.12 66 GLU B CA 1
ATOM 3364 C C . GLU B 1 66 ? 0.907 -23.688 -2.088 1 93.12 66 GLU B C 1
ATOM 3366 O O . GLU B 1 66 ? 1.152 -22.922 -1.155 1 93.12 66 GLU B O 1
ATOM 3371 N N . ALA B 1 67 ? 1.813 -24.109 -2.957 1 93.12 67 ALA B N 1
ATOM 3372 C CA . ALA B 1 67 ? 3.189 -23.625 -2.863 1 93.12 67 ALA B CA 1
ATOM 3373 C C . ALA B 1 67 ? 3.26 -22.109 -3.098 1 93.12 67 ALA B C 1
ATOM 3375 O O . ALA B 1 67 ? 3.943 -21.406 -2.365 1 93.12 67 ALA B O 1
ATOM 3376 N N . ALA B 1 68 ? 2.518 -21.672 -4.102 1 91.31 68 ALA B N 1
ATOM 3377 C CA . ALA B 1 68 ? 2.471 -20.25 -4.398 1 91.31 68 ALA B CA 1
ATOM 3378 C C . ALA B 1 68 ? 1.905 -19.453 -3.219 1 91.31 68 ALA B C 1
ATOM 3380 O O . ALA B 1 68 ? 2.354 -18.344 -2.936 1 91.31 68 ALA B O 1
ATOM 3381 N N . GLY B 1 69 ? 0.956 -20 -2.535 1 90.06 69 GLY B N 1
ATOM 3382 C CA . GLY B 1 69 ? 0.357 -19.375 -1.369 1 90.06 69 GLY B CA 1
ATOM 3383 C C . GLY B 1 69 ? 1.34 -19.172 -0.232 1 90.06 69 GLY B C 1
ATOM 3384 O O . GLY B 1 69 ? 1.174 -18.25 0.582 1 90.06 69 GLY B O 1
ATOM 3385 N N . GLN B 1 70 ? 2.396 -19.984 -0.231 1 91 70 GLN B N 1
ATOM 3386 C CA . GLN B 1 70 ? 3.422 -19.875 0.8 1 91 70 GLN B CA 1
ATOM 3387 C C . GLN B 1 70 ? 4.57 -18.984 0.335 1 91 70 GLN B C 1
ATOM 3389 O O . GLN B 1 70 ? 5.578 -18.844 1.034 1 91 70 GLN B O 1
ATOM 3394 N N . GLY B 1 71 ? 4.398 -18.453 -0.831 1 88.75 71 GLY B N 1
ATOM 3395 C CA . GLY B 1 71 ? 5.398 -17.531 -1.345 1 88.75 71 GLY B CA 1
ATOM 3396 C C . GLY B 1 71 ? 6.484 -18.219 -2.154 1 88.75 71 GLY B C 1
ATOM 3397 O O . GLY B 1 71 ? 7.504 -17.609 -2.477 1 88.75 71 GLY B O 1
ATOM 3398 N N . VAL B 1 72 ? 6.352 -19.469 -2.416 1 91.12 72 VAL B N 1
ATOM 3399 C CA . VAL B 1 72 ? 7.328 -20.203 -3.213 1 91.12 72 VAL B CA 1
ATOM 3400 C C . VAL B 1 72 ? 7.066 -19.969 -4.699 1 91.12 72 VAL B C 1
ATOM 3402 O O . VAL B 1 72 ? 5.93 -20.078 -5.16 1 91.12 72 VAL B O 1
ATOM 3405 N N . PRO B 1 73 ? 8.078 -19.516 -5.414 1 88.75 73 PRO B N 1
ATOM 3406 C CA . PRO B 1 73 ? 7.883 -19.312 -6.852 1 88.75 73 PRO B CA 1
ATOM 3407 C C . PRO B 1 73 ? 7.445 -20.578 -7.578 1 88.75 73 PRO B C 1
ATOM 3409 O O . PRO B 1 73 ? 7.883 -21.672 -7.227 1 88.75 73 PRO B O 1
ATOM 3412 N N . ILE B 1 74 ? 6.625 -20.344 -8.586 1 88.06 74 ILE B N 1
ATOM 3413 C CA . ILE B 1 74 ? 6.07 -21.453 -9.344 1 88.06 74 ILE B CA 1
ATOM 3414 C C . ILE B 1 74 ? 7.172 -22.141 -10.156 1 88.06 74 ILE B C 1
ATOM 3416 O O . ILE B 1 74 ? 7.293 -23.359 -10.148 1 88.06 74 ILE B O 1
ATOM 3420 N N . THR B 1 75 ? 7.867 -21.156 -10.883 1 84.44 75 THR B N 1
ATOM 3421 C CA . THR B 1 75 ? 8.93 -21.688 -11.734 1 84.44 75 THR B CA 1
ATOM 3422 C C . THR B 1 75 ? 10.297 -21.281 -11.211 1 84.44 75 THR B C 1
ATOM 3424 O O . THR B 1 75 ? 10.414 -20.344 -10.406 1 84.44 75 THR B O 1
ATOM 3427 N N . GLY B 1 76 ? 11.328 -21.984 -11.656 1 69.94 76 GLY B N 1
ATOM 3428 C CA . GLY B 1 76 ? 12.703 -21.531 -11.469 1 69.94 76 GLY B CA 1
ATOM 3429 C C . GLY B 1 76 ? 13.461 -22.359 -10.445 1 69.94 76 GLY B C 1
ATOM 3430 O O . GLY B 1 76 ? 12.859 -22.922 -9.531 1 69.94 76 GLY B O 1
ATOM 3431 N N . ASP B 1 77 ? 14.523 -22.844 -10.883 1 60.97 77 ASP B N 1
ATOM 3432 C CA . ASP B 1 77 ? 15.469 -23.547 -10.023 1 60.97 77 ASP B CA 1
ATOM 3433 C C . ASP B 1 77 ? 16.203 -22.562 -9.109 1 60.97 77 ASP B C 1
ATOM 3435 O O . ASP B 1 77 ? 17.031 -22.984 -8.289 1 60.97 77 ASP B O 1
ATOM 3439 N N . THR B 1 78 ? 15.797 -21.234 -9.469 1 61.19 78 THR B N 1
ATOM 3440 C CA . THR B 1 78 ? 16.688 -20.344 -8.742 1 61.19 78 THR B CA 1
ATOM 3441 C C . THR B 1 78 ? 16.234 -20.188 -7.297 1 61.19 78 THR B C 1
ATOM 3443 O O . THR B 1 78 ? 15.031 -20.156 -7.02 1 61.19 78 THR B O 1
ATOM 3446 N N . HIS B 1 79 ? 17.047 -20.594 -6.344 1 63.56 79 HIS B N 1
ATOM 3447 C CA . HIS B 1 79 ? 16.953 -20.734 -4.895 1 63.56 79 HIS B CA 1
ATOM 3448 C C . HIS B 1 79 ? 17.125 -19.391 -4.191 1 63.56 79 HIS B C 1
ATOM 3450 O O . HIS B 1 79 ? 17.719 -19.328 -3.111 1 63.56 79 HIS B O 1
ATOM 3456 N N . ARG B 1 80 ? 16.703 -18.391 -4.906 1 80.12 80 ARG B N 1
ATOM 3457 C CA . ARG B 1 80 ? 16.969 -17.172 -4.137 1 80.12 80 ARG B CA 1
ATOM 3458 C C . ARG B 1 80 ? 15.906 -16.969 -3.053 1 80.12 80 ARG B C 1
ATOM 3460 O O . ARG B 1 80 ? 14.711 -17.109 -3.312 1 80.12 80 ARG B O 1
ATOM 3467 N N . ASP B 1 81 ? 16.422 -16.734 -1.953 1 89.12 81 ASP B N 1
ATOM 3468 C CA . ASP B 1 81 ? 15.656 -16.594 -0.712 1 89.12 81 ASP B CA 1
ATOM 3469 C C . ASP B 1 81 ? 15.039 -15.211 -0.597 1 89.12 81 ASP B C 1
ATOM 3471 O O . ASP B 1 81 ? 15.758 -14.203 -0.543 1 89.12 81 ASP B O 1
ATOM 3475 N N . PRO B 1 82 ? 13.68 -15.18 -0.637 1 92.12 82 PRO B N 1
ATOM 3476 C CA . PRO B 1 82 ? 13.031 -13.867 -0.508 1 92.12 82 PRO B CA 1
ATOM 3477 C C . PRO B 1 82 ? 13.211 -13.258 0.88 1 92.12 82 PRO B C 1
ATOM 3479 O O . PRO B 1 82 ? 12.883 -12.086 1.088 1 92.12 82 PRO B O 1
ATOM 3482 N N . TRP B 1 83 ? 13.766 -14.086 1.794 1 94.88 83 TRP B N 1
ATOM 3483 C CA . TRP B 1 83 ? 13.906 -13.602 3.164 1 94.88 83 TRP B CA 1
ATOM 3484 C C . TRP B 1 83 ? 15.375 -13.523 3.57 1 94.88 83 TRP B C 1
ATOM 3486 O O . TRP B 1 83 ? 15.695 -13.547 4.762 1 94.88 83 TRP B O 1
ATOM 3496 N N . ASP B 1 84 ? 16.203 -13.422 2.537 1 93.62 84 ASP B N 1
ATOM 3497 C CA . ASP B 1 84 ? 17.578 -13.117 2.898 1 93.62 84 ASP B CA 1
ATOM 3498 C C . ASP B 1 84 ? 17.703 -11.719 3.492 1 93.62 84 ASP B C 1
ATOM 3500 O O . ASP B 1 84 ? 16.703 -10.984 3.566 1 93.62 84 ASP B O 1
ATOM 3504 N N . TRP B 1 85 ? 18.875 -11.344 3.938 1 94.31 85 TRP B N 1
ATOM 3505 C CA . TRP B 1 85 ? 19.047 -10.109 4.684 1 94.31 85 TRP B CA 1
ATOM 3506 C C . TRP B 1 85 ? 18.609 -8.906 3.854 1 94.31 85 TRP B C 1
ATOM 3508 O O . TRP B 1 85 ? 17.797 -8.094 4.297 1 94.31 85 TRP B O 1
ATOM 3518 N N . ALA B 1 86 ? 19.109 -8.75 2.609 1 93.62 86 ALA B N 1
ATOM 3519 C CA . ALA B 1 86 ? 18.812 -7.605 1.754 1 93.62 86 ALA B CA 1
ATOM 3520 C C . ALA B 1 86 ? 17.312 -7.516 1.457 1 93.62 86 ALA B C 1
ATOM 3522 O O . ALA B 1 86 ? 16.719 -6.434 1.533 1 93.62 86 ALA B O 1
ATOM 3523 N N . ASN B 1 87 ? 16.719 -8.664 1.2 1 94.81 87 ASN B N 1
ATOM 3524 C CA . ASN B 1 87 ? 15.289 -8.695 0.901 1 94.81 87 ASN B CA 1
ATOM 3525 C C . ASN B 1 87 ? 14.453 -8.398 2.143 1 94.81 87 ASN B C 1
ATOM 3527 O O . ASN B 1 87 ? 13.391 -7.781 2.049 1 94.81 87 ASN B O 1
ATOM 3531 N N . SER B 1 88 ? 14.938 -8.867 3.301 1 97 88 SER B N 1
ATOM 3532 C CA . SER B 1 88 ? 14.227 -8.594 4.547 1 97 88 SER B CA 1
ATOM 3533 C C . SER B 1 88 ? 14.25 -7.109 4.883 1 97 88 SER B C 1
ATOM 3535 O O . SER B 1 88 ? 13.289 -6.574 5.438 1 97 88 SER B O 1
ATOM 3537 N N . VAL B 1 89 ? 15.328 -6.473 4.547 1 96.62 89 VAL B N 1
ATOM 3538 C CA . VAL B 1 89 ? 15.422 -5.031 4.77 1 96.62 89 VAL B CA 1
ATOM 3539 C C . VAL B 1 89 ? 14.43 -4.309 3.863 1 96.62 89 VAL B C 1
ATOM 3541 O O . VAL B 1 89 ? 13.742 -3.381 4.301 1 96.62 89 VAL B O 1
ATOM 3544 N N . VAL B 1 90 ? 14.391 -4.711 2.621 1 95.75 90 VAL B N 1
ATOM 3545 C CA . VAL B 1 90 ? 13.445 -4.125 1.68 1 95.75 90 VAL B CA 1
ATOM 3546 C C . VAL B 1 90 ? 12.016 -4.32 2.191 1 95.75 90 VAL B C 1
ATOM 3548 O O . VAL B 1 90 ? 11.211 -3.387 2.176 1 95.75 90 VAL B O 1
ATOM 3551 N N . PHE B 1 91 ? 11.75 -5.523 2.754 1 97.5 91 PHE B N 1
ATOM 3552 C CA . PHE B 1 91 ? 10.43 -5.828 3.285 1 97.5 91 PHE B CA 1
ATOM 3553 C C . PHE B 1 91 ? 10.102 -4.934 4.477 1 97.5 91 PHE B C 1
ATOM 3555 O O . PHE B 1 91 ? 9.016 -4.363 4.551 1 97.5 91 PHE B O 1
ATOM 3562 N N . ALA B 1 92 ? 11 -4.809 5.32 1 98.31 92 ALA B N 1
ATOM 3563 C CA . ALA B 1 92 ? 10.812 -3.949 6.488 1 98.31 92 ALA B CA 1
ATOM 3564 C C . ALA B 1 92 ? 10.562 -2.504 6.066 1 98.31 92 ALA B C 1
ATOM 3566 O O . ALA B 1 92 ? 9.711 -1.821 6.645 1 98.31 92 ALA B O 1
ATOM 3567 N N . SER B 1 93 ? 11.25 -2.086 5.07 1 97.81 93 SER B N 1
ATOM 3568 C CA . SER B 1 93 ? 11.109 -0.725 4.562 1 97.81 93 SER B CA 1
ATOM 3569 C C . SER B 1 93 ? 9.719 -0.493 3.979 1 97.81 93 SER B C 1
ATOM 3571 O O . SER B 1 93 ? 9.148 0.59 4.129 1 97.81 93 SER B O 1
ATOM 3573 N N . THR B 1 94 ? 9.125 -1.465 3.324 1 97.44 94 THR B N 1
ATOM 3574 C CA . THR B 1 94 ? 7.82 -1.288 2.697 1 97.44 94 THR B CA 1
ATOM 3575 C C . THR B 1 94 ? 6.727 -1.142 3.754 1 97.44 94 THR B C 1
ATOM 3577 O O . THR B 1 94 ? 5.695 -0.515 3.506 1 97.44 94 THR B O 1
ATOM 3580 N N . ILE B 1 95 ? 6.973 -1.661 4.961 1 98.44 95 ILE B N 1
ATOM 3581 C CA . ILE B 1 95 ? 6.012 -1.539 6.051 1 98.44 95 ILE B CA 1
ATOM 3582 C C . ILE B 1 95 ? 6.027 -0.111 6.59 1 98.44 95 ILE B C 1
ATOM 3584 O O . ILE B 1 95 ? 4.98 0.54 6.668 1 98.44 95 ILE B O 1
ATOM 3588 N N . VAL B 1 96 ? 7.211 0.377 6.883 1 97.88 96 VAL B N 1
ATOM 3589 C CA . VAL B 1 96 ? 7.293 1.657 7.574 1 97.88 96 VAL B CA 1
ATOM 3590 C C . VAL B 1 96 ? 6.953 2.791 6.609 1 97.88 96 VAL B C 1
ATOM 3592 O O . VAL B 1 96 ? 6.461 3.842 7.027 1 97.88 96 VAL B O 1
ATOM 3595 N N . THR B 1 97 ? 7.152 2.582 5.262 1 97.56 97 THR B N 1
ATOM 3596 C CA . THR B 1 97 ? 6.812 3.584 4.258 1 97.56 97 THR B CA 1
ATOM 3597 C C . THR B 1 97 ? 5.367 3.416 3.793 1 97.56 97 THR B C 1
ATOM 3599 O O . THR B 1 97 ? 4.867 4.219 3 1 97.56 97 THR B O 1
ATOM 3602 N N . THR B 1 98 ? 4.676 2.348 4.203 1 97.62 98 THR B N 1
ATOM 3603 C CA . THR B 1 98 ? 3.299 1.977 3.883 1 97.62 98 THR B CA 1
ATOM 3604 C C . THR B 1 98 ? 3.141 1.729 2.387 1 97.62 98 THR B C 1
ATOM 3606 O O . THR B 1 98 ? 2.043 1.87 1.842 1 97.62 98 THR B O 1
ATOM 3609 N N . ILE B 1 99 ? 4.254 1.479 1.648 1 98 99 ILE B N 1
ATOM 3610 C CA . ILE B 1 99 ? 4.18 1.105 0.24 1 98 99 ILE B CA 1
ATOM 3611 C C . ILE B 1 99 ? 3.535 -0.272 0.105 1 98 99 ILE B C 1
ATOM 3613 O O . ILE B 1 99 ? 2.629 -0.463 -0.709 1 98 99 ILE B O 1
ATOM 3617 N N . GLY B 1 100 ? 4.02 -1.273 0.896 1 97.69 100 GLY B N 1
ATOM 3618 C CA . GLY B 1 100 ? 3.375 -2.572 0.992 1 97.69 100 GLY B CA 1
ATOM 3619 C C . GLY B 1 100 ? 3.271 -3.287 -0.342 1 97.69 100 GLY B C 1
ATOM 3620 O O . GLY B 1 100 ? 2.189 -3.73 -0.732 1 97.69 100 GLY B O 1
ATOM 3621 N N . PHE B 1 101 ? 4.305 -3.584 -1.04 1 96.25 101 PHE B N 1
ATOM 3622 C CA . PHE B 1 101 ? 4.285 -4.191 -2.365 1 96.25 101 PHE B CA 1
ATOM 3623 C C . PHE B 1 101 ? 3.461 -5.473 -2.361 1 96.25 101 PHE B C 1
ATOM 3625 O O . PHE B 1 101 ? 2.744 -5.762 -3.322 1 96.25 101 PHE B O 1
ATOM 3632 N N . GLY B 1 102 ? 3.641 -6.328 -1.316 1 94.06 102 GLY B N 1
ATOM 3633 C CA . GLY B 1 102 ? 2.85 -7.543 -1.193 1 94.06 102 GLY B CA 1
ATOM 3634 C C . GLY B 1 102 ? 3.424 -8.711 -1.975 1 94.06 102 GLY B C 1
ATOM 3635 O O . GLY B 1 102 ? 2.822 -9.789 -2.029 1 94.06 102 GLY B O 1
ATOM 3636 N N . ASN B 1 103 ? 4.574 -8.477 -2.711 1 91.56 103 ASN B N 1
ATOM 3637 C CA . ASN B 1 103 ? 5.254 -9.602 -3.35 1 91.56 103 ASN B CA 1
ATOM 3638 C C . ASN B 1 103 ? 5.699 -10.641 -2.328 1 91.56 103 ASN B C 1
ATOM 3640 O O . ASN B 1 103 ? 5.809 -11.82 -2.648 1 91.56 103 ASN B O 1
ATOM 3644 N N . VAL B 1 104 ? 6.016 -10.188 -1.202 1 92.62 104 VAL B N 1
ATOM 3645 C CA . VAL B 1 104 ? 6.262 -11.031 -0.035 1 92.62 104 VAL B CA 1
ATOM 3646 C C . VAL B 1 104 ? 5.418 -10.547 1.14 1 92.62 104 VAL B C 1
ATOM 3648 O O . VAL B 1 104 ? 5.129 -9.352 1.254 1 92.62 104 VAL B O 1
ATOM 3651 N N . ALA B 1 105 ? 4.922 -11.469 1.884 1 96.06 105 ALA B N 1
ATOM 3652 C CA . ALA B 1 105 ? 4.141 -11.156 3.074 1 96.06 105 ALA B CA 1
ATOM 3653 C C . ALA B 1 105 ? 4.344 -12.203 4.164 1 96.06 105 ALA B C 1
ATOM 3655 O O . ALA B 1 105 ? 4.703 -13.344 3.871 1 96.06 105 ALA B O 1
ATOM 3656 N N . PRO B 1 106 ? 4.176 -11.812 5.391 1 97.06 106 PRO B N 1
ATOM 3657 C CA . PRO B 1 106 ? 4.312 -12.797 6.461 1 97.06 106 PRO B CA 1
ATOM 3658 C C . PRO B 1 106 ? 3.279 -13.922 6.367 1 97.06 106 PRO B C 1
ATOM 3660 O O . PRO B 1 106 ? 2.096 -13.656 6.141 1 97.06 106 PRO B O 1
ATOM 3663 N N . LYS B 1 107 ? 3.814 -15.125 6.531 1 96.44 107 LYS B N 1
ATOM 3664 C CA . LYS B 1 107 ? 2.934 -16.281 6.453 1 96.44 107 LYS B CA 1
ATOM 3665 C C . LYS B 1 107 ? 2.785 -16.953 7.816 1 96.44 107 LYS B C 1
ATOM 3667 O O . LYS B 1 107 ? 1.829 -17.703 8.047 1 96.44 107 LYS B O 1
ATOM 3672 N N . THR B 1 108 ? 3.686 -16.656 8.727 1 97.19 108 THR B N 1
ATOM 3673 C CA . THR B 1 108 ? 3.66 -17.25 10.062 1 97.19 108 THR B CA 1
ATOM 3674 C C . THR B 1 108 ? 2.84 -16.391 11.016 1 97.19 108 THR B C 1
ATOM 3676 O O . THR B 1 108 ? 2.68 -15.18 10.797 1 97.19 108 THR B O 1
ATOM 3679 N N . GLU B 1 109 ? 2.273 -17.016 12.102 1 97.38 109 GLU B N 1
ATOM 3680 C CA . GLU B 1 109 ? 1.531 -16.281 13.117 1 97.38 109 GLU B CA 1
ATOM 3681 C C . GLU B 1 109 ? 2.424 -15.25 13.82 1 97.38 109 GLU B C 1
ATOM 3683 O O . GLU B 1 109 ? 2.014 -14.117 14.047 1 97.38 109 GLU B O 1
ATOM 3688 N N . GLY B 1 110 ? 3.619 -15.719 14.102 1 97.75 110 GLY B N 1
ATOM 3689 C CA . GLY B 1 110 ? 4.566 -14.812 14.734 1 97.75 110 GLY B CA 1
ATOM 3690 C C . GLY B 1 110 ? 4.938 -13.641 13.852 1 97.75 110 GLY B C 1
ATOM 3691 O O . GLY B 1 110 ? 5.039 -12.508 14.328 1 97.75 110 GLY B O 1
ATOM 3692 N N . GLY B 1 111 ? 5.16 -13.906 12.547 1 98.25 111 GLY B N 1
ATOM 3693 C CA . GLY B 1 111 ? 5.469 -12.844 11.609 1 98.25 111 GLY B CA 1
ATOM 3694 C C . GLY B 1 111 ? 4.352 -11.82 11.477 1 98.25 111 GLY B C 1
ATOM 3695 O O . GLY B 1 111 ? 4.609 -10.617 11.398 1 98.25 111 GLY B O 1
ATOM 3696 N N . ARG B 1 112 ? 3.088 -12.258 11.5 1 98.38 112 ARG B N 1
ATOM 3697 C CA . ARG B 1 112 ? 1.937 -11.375 11.367 1 98.38 112 ARG B CA 1
ATOM 3698 C C . ARG B 1 112 ? 1.77 -10.508 12.609 1 98.38 112 ARG B C 1
ATOM 3700 O O . ARG B 1 112 ? 1.49 -9.312 12.508 1 98.38 112 ARG B O 1
ATOM 3707 N N . VAL B 1 113 ? 1.941 -11.102 13.797 1 98.38 113 VAL B N 1
ATOM 3708 C CA . VAL B 1 113 ? 1.853 -10.336 15.039 1 98.38 113 VAL B CA 1
ATOM 3709 C C . VAL B 1 113 ? 2.971 -9.297 15.086 1 98.38 113 VAL B C 1
ATOM 3711 O O . VAL B 1 113 ? 2.729 -8.133 15.414 1 98.38 113 VAL B O 1
ATOM 3714 N N . PHE B 1 114 ? 4.156 -9.773 14.75 1 98.56 114 PHE B N 1
ATOM 3715 C CA . PHE B 1 114 ? 5.281 -8.844 14.758 1 98.56 114 PHE B CA 1
ATOM 3716 C C . PHE B 1 114 ? 5.07 -7.727 13.742 1 98.56 114 PHE B C 1
ATOM 3718 O O . PHE B 1 114 ? 5.457 -6.582 13.984 1 98.56 114 PHE B O 1
ATOM 3725 N N . CYS B 1 115 ? 4.523 -8.039 12.57 1 98.56 115 CYS B N 1
ATOM 3726 C CA . CYS B 1 115 ? 4.25 -7.043 11.539 1 98.56 115 CYS B CA 1
ATOM 3727 C C . CYS B 1 115 ? 3.348 -5.938 12.07 1 98.56 115 CYS B C 1
ATOM 3729 O O . CYS B 1 115 ? 3.584 -4.758 11.812 1 98.56 115 CYS B O 1
ATOM 3731 N N . ILE B 1 116 ? 2.33 -6.301 12.844 1 97.94 116 ILE B N 1
ATOM 3732 C CA . ILE B 1 116 ? 1.404 -5.34 13.438 1 97.94 116 ILE B CA 1
ATOM 3733 C C . ILE B 1 116 ? 2.152 -4.434 14.406 1 97.94 116 ILE B C 1
ATOM 3735 O O . ILE B 1 116 ? 2.066 -3.205 14.312 1 97.94 116 ILE B O 1
ATOM 3739 N N . LEU B 1 117 ? 2.938 -5.004 15.281 1 98.06 117 LEU B N 1
ATOM 3740 C CA . LEU B 1 117 ? 3.682 -4.246 16.281 1 98.06 117 LEU B CA 1
ATOM 3741 C C . LEU B 1 117 ? 4.738 -3.369 15.617 1 98.06 117 LEU B C 1
ATOM 3743 O O . LEU B 1 117 ? 4.922 -2.211 16 1 98.06 117 LEU B O 1
ATOM 3747 N N . TYR B 1 118 ? 5.406 -3.99 14.68 1 98.25 118 TYR B N 1
ATOM 3748 C CA . TYR B 1 118 ? 6.453 -3.285 13.945 1 98.25 118 TYR B CA 1
ATOM 3749 C C . TYR B 1 118 ? 5.887 -2.078 13.211 1 98.25 118 TYR B C 1
ATOM 3751 O O . TYR B 1 118 ? 6.488 -1 13.211 1 98.25 118 TYR B O 1
ATOM 3759 N N . GLY B 1 119 ? 4.695 -2.244 12.57 1 97.69 119 GLY B N 1
ATOM 3760 C CA . GLY B 1 119 ? 4.047 -1.148 11.867 1 97.69 119 GLY B CA 1
ATOM 3761 C C . GLY B 1 119 ? 3.533 -0.065 12.797 1 97.69 119 GLY B C 1
ATOM 3762 O O . GLY B 1 119 ? 3.615 1.123 12.484 1 97.69 119 GLY B O 1
ATOM 3763 N N . LEU B 1 120 ? 3.023 -0.448 13.938 1 95.06 120 LEU B N 1
ATOM 3764 C CA . LEU B 1 120 ? 2.453 0.484 14.906 1 95.06 120 LEU B CA 1
ATOM 3765 C C . LEU B 1 120 ? 3.488 1.514 15.344 1 95.06 120 LEU B C 1
ATOM 3767 O O . LEU B 1 120 ? 3.168 2.695 15.5 1 95.06 120 LEU B O 1
ATOM 3771 N N . CYS B 1 121 ? 4.688 1.119 15.438 1 94.56 121 CYS B N 1
ATOM 3772 C CA . CYS B 1 121 ? 5.746 2.01 15.906 1 94.56 121 CYS B CA 1
ATOM 3773 C C . CYS B 1 121 ? 6.523 2.596 14.734 1 94.56 121 CYS B C 1
ATOM 3775 O O . CYS B 1 121 ? 6.891 3.773 14.75 1 94.56 121 CYS B O 1
ATOM 3777 N N . GLY B 1 122 ? 6.719 1.791 13.773 1 97 122 GLY B N 1
ATOM 3778 C CA . GLY B 1 122 ? 7.598 2.172 12.68 1 97 122 GLY B CA 1
ATOM 3779 C C . GLY B 1 122 ? 6.98 3.197 11.75 1 97 122 GLY B C 1
ATOM 3780 O O . GLY B 1 122 ? 7.676 4.086 11.25 1 97 122 GLY B O 1
ATOM 3781 N N . ILE B 1 123 ? 5.676 3.141 11.484 1 95.38 123 ILE B N 1
ATOM 3782 C CA . ILE B 1 123 ? 5.016 4.008 10.516 1 95.38 123 ILE B CA 1
ATOM 3783 C C . ILE B 1 123 ? 5.035 5.449 11.008 1 95.38 123 ILE B C 1
ATOM 3785 O O . ILE B 1 123 ? 5.5 6.352 10.305 1 95.38 123 ILE B O 1
ATOM 3789 N N . PRO B 1 124 ? 4.629 5.73 12.273 1 91.69 124 PRO B N 1
ATOM 3790 C CA . PRO B 1 124 ? 4.738 7.105 12.766 1 91.69 124 PRO B CA 1
ATOM 3791 C C . PRO B 1 124 ? 6.184 7.605 12.789 1 91.69 124 PRO B C 1
ATOM 3793 O O . PRO B 1 124 ? 6.441 8.773 12.477 1 91.69 124 PRO B O 1
ATOM 3796 N N . LEU B 1 125 ? 7.043 6.738 13.141 1 92.69 125 LEU B N 1
ATOM 3797 C CA . LEU B 1 125 ? 8.453 7.109 13.172 1 92.69 125 LEU B CA 1
ATOM 3798 C C . LEU B 1 125 ? 8.938 7.512 11.781 1 92.69 125 LEU B C 1
ATOM 3800 O O . LEU B 1 125 ? 9.641 8.516 11.633 1 92.69 125 LEU B O 1
ATOM 3804 N N . CYS B 1 126 ? 8.594 6.75 10.828 1 94.44 126 CYS B N 1
ATOM 3805 C CA . CYS B 1 126 ? 9.016 7.035 9.469 1 94.44 126 CYS B CA 1
ATOM 3806 C C . CYS B 1 126 ? 8.383 8.328 8.953 1 94.44 126 CYS B C 1
ATOM 3808 O O . CYS B 1 126 ? 9.031 9.102 8.25 1 94.44 126 CYS B O 1
ATOM 3810 N N . LEU B 1 127 ? 7.18 8.539 9.305 1 90.25 127 LEU B N 1
ATOM 3811 C CA . LEU B 1 127 ? 6.488 9.75 8.883 1 90.25 127 LEU B CA 1
ATOM 3812 C C . LEU B 1 127 ? 7.176 11 9.438 1 90.25 127 LEU B C 1
ATOM 3814 O O . LEU B 1 127 ? 7.363 11.977 8.711 1 90.25 127 LEU B O 1
ATOM 3818 N N . VAL B 1 128 ? 7.508 10.938 10.672 1 88.62 128 VAL B N 1
ATOM 3819 C CA . VAL B 1 128 ? 8.211 12.055 11.297 1 88.62 128 VAL B CA 1
ATOM 3820 C C . VAL B 1 128 ? 9.57 12.242 10.625 1 88.62 128 VAL B C 1
ATOM 3822 O O . VAL B 1 128 ? 9.977 13.367 10.336 1 88.62 128 VAL B O 1
ATOM 3825 N N . TRP B 1 129 ? 10.172 11.164 10.391 1 92.31 129 TRP B N 1
ATOM 3826 C CA . TRP B 1 129 ? 11.492 11.211 9.773 1 92.31 129 TRP B CA 1
ATOM 3827 C C . TRP B 1 129 ? 11.406 11.812 8.375 1 92.31 129 TRP B C 1
ATOM 3829 O O . TRP B 1 129 ? 12.219 12.664 8 1 92.31 129 TRP B O 1
ATOM 3839 N N . ILE B 1 130 ? 10.469 11.406 7.602 1 92.31 130 ILE B N 1
ATOM 3840 C CA . ILE B 1 130 ? 10.305 11.898 6.238 1 92.31 130 ILE B CA 1
ATOM 3841 C C . ILE B 1 130 ? 9.977 13.391 6.266 1 92.31 130 ILE B C 1
ATOM 3843 O O . ILE B 1 130 ? 10.477 14.148 5.43 1 92.31 130 ILE B O 1
ATOM 3847 N N . SER B 1 131 ? 9.195 13.766 7.188 1 84.44 131 SER B N 1
ATOM 3848 C CA . SER B 1 131 ? 8.852 15.18 7.336 1 84.44 131 SER B CA 1
ATOM 3849 C C . SER B 1 131 ? 10.086 16.016 7.684 1 84.44 131 SER B C 1
ATOM 3851 O O . SER B 1 131 ? 10.266 17.109 7.16 1 84.44 131 SER B O 1
ATOM 3853 N N . GLU B 1 132 ? 10.844 15.461 8.57 1 86.75 132 GLU B N 1
ATOM 3854 C CA . GLU B 1 132 ? 12.078 16.141 8.945 1 86.75 132 GLU B CA 1
ATOM 3855 C C . GLU B 1 132 ? 13.039 16.234 7.766 1 86.75 132 GLU B C 1
ATOM 3857 O O . GLU B 1 132 ? 13.734 17.234 7.594 1 86.75 132 GLU B O 1
ATOM 3862 N N . LEU B 1 133 ? 13.125 15.227 7.043 1 88.19 133 LEU B N 1
ATOM 3863 C CA . LEU B 1 133 ? 13.969 15.219 5.852 1 88.19 133 LEU B CA 1
ATOM 3864 C C . LEU B 1 133 ? 13.492 16.266 4.844 1 88.19 133 LEU B C 1
ATOM 3866 O O . LEU B 1 133 ? 14.297 16.953 4.223 1 88.19 133 LEU B O 1
ATOM 3870 N N . GLY B 1 134 ? 12.25 16.344 4.676 1 84.06 134 GLY B N 1
ATOM 3871 C CA . GLY B 1 134 ? 11.68 17.375 3.818 1 84.06 134 GLY B CA 1
ATOM 3872 C C . GLY B 1 134 ? 11.992 18.781 4.289 1 84.06 134 GLY B C 1
ATOM 3873 O O . GLY B 1 134 ? 12.367 19.641 3.49 1 84.06 134 GLY B O 1
ATOM 3874 N N . SER B 1 135 ? 11.883 18.984 5.551 1 80.5 135 SER B N 1
ATOM 3875 C CA . SER B 1 135 ? 12.172 20.297 6.133 1 80.5 135 SER B CA 1
ATOM 3876 C C . SER B 1 135 ? 13.641 20.656 5.977 1 80.5 135 SER B C 1
ATOM 3878 O O . SER B 1 135 ? 13.977 21.828 5.777 1 80.5 135 SER B O 1
ATOM 3880 N N . PHE B 1 136 ? 14.398 19.688 6.105 1 83.38 136 PHE B N 1
ATOM 3881 C CA . PHE B 1 136 ? 15.828 19.875 5.91 1 83.38 136 PHE B CA 1
ATOM 3882 C C . PHE B 1 136 ? 16.109 20.406 4.516 1 83.38 136 PHE B C 1
ATOM 3884 O O . PHE B 1 136 ? 16.844 21.391 4.355 1 83.38 136 PHE B O 1
ATOM 3891 N N . PHE B 1 137 ? 15.562 19.766 3.531 1 82.56 137 PHE B N 1
ATOM 3892 C CA . PHE B 1 137 ? 15.758 20.203 2.152 1 82.56 137 PHE B CA 1
ATOM 3893 C C . PHE B 1 137 ? 15.086 21.547 1.898 1 82.56 137 PHE B C 1
ATOM 3895 O O . PHE B 1 137 ? 15.602 22.375 1.148 1 82.56 137 PHE B O 1
ATOM 3902 N N . GLY B 1 138 ? 13.977 21.734 2.479 1 81.25 138 GLY B N 1
ATOM 3903 C CA . GLY B 1 138 ? 13.281 23 2.359 1 81.25 138 GLY B CA 1
ATOM 3904 C C . GLY B 1 138 ? 14.07 24.172 2.916 1 81.25 138 GLY B C 1
ATOM 3905 O O . GLY B 1 138 ? 14.141 25.234 2.291 1 81.25 138 GLY B O 1
ATOM 3906 N N . ASN B 1 139 ? 14.594 23.938 4.023 1 82.06 139 ASN B N 1
ATOM 3907 C CA . ASN B 1 139 ? 15.406 24.984 4.656 1 82.06 139 ASN B CA 1
ATOM 3908 C C . ASN B 1 139 ? 16.641 25.312 3.822 1 82.06 139 ASN B C 1
ATOM 3910 O O . A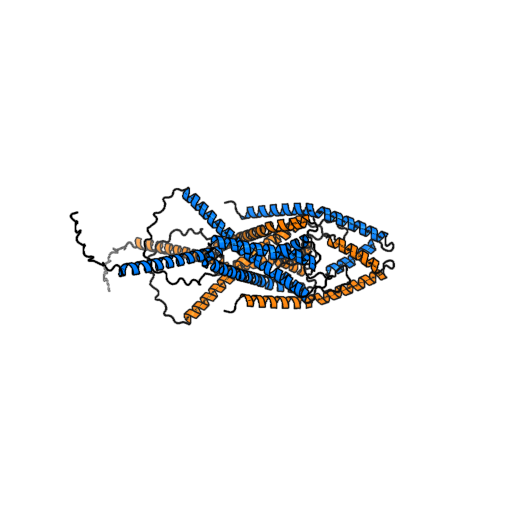SN B 1 139 ? 17.031 26.484 3.738 1 82.06 139 ASN B O 1
ATOM 3914 N N . ARG B 1 140 ? 17.156 24.359 3.275 1 83.06 140 ARG B N 1
ATOM 3915 C CA . ARG B 1 140 ? 18.312 24.594 2.412 1 83.06 140 ARG B CA 1
ATOM 3916 C C . ARG B 1 140 ? 17.906 25.391 1.177 1 83.06 140 ARG B C 1
ATOM 3918 O O . ARG B 1 140 ? 18.672 26.25 0.721 1 83.06 140 ARG B O 1
ATOM 3925 N N . ALA B 1 141 ? 16.797 25.047 0.656 1 82.06 141 ALA B N 1
ATOM 3926 C CA . ALA B 1 141 ? 16.266 25.812 -0.483 1 82.06 141 ALA B CA 1
ATOM 3927 C C . ALA B 1 141 ? 16 27.266 -0.103 1 82.06 141 ALA B C 1
ATOM 3929 O O . ALA B 1 141 ? 16.25 28.172 -0.891 1 82.06 141 ALA B O 1
ATOM 3930 N N . LYS B 1 142 ? 15.562 27.484 1.081 1 80.56 142 LYS B N 1
ATOM 3931 C CA . LYS B 1 142 ? 15.312 28.844 1.581 1 80.56 142 LYS B CA 1
ATOM 3932 C C . LYS B 1 142 ? 16.609 29.625 1.719 1 80.56 142 LYS B C 1
ATOM 3934 O O . LYS B 1 142 ? 16.672 30.812 1.363 1 80.56 142 LYS B O 1
ATOM 3939 N N . ARG B 1 143 ? 17.562 28.953 2.201 1 83.5 143 ARG B N 1
ATOM 3940 C CA . ARG B 1 143 ? 18.859 29.609 2.365 1 83.5 143 ARG B CA 1
ATOM 3941 C C . ARG B 1 143 ? 19.453 30 1.016 1 83.5 143 ARG B C 1
ATOM 3943 O O . ARG B 1 143 ? 20 31.094 0.871 1 83.5 143 ARG B O 1
ATOM 3950 N N . LEU B 1 144 ? 19.359 29.109 0.119 1 84.25 144 LEU B N 1
ATOM 3951 C CA . LEU B 1 144 ? 19.859 29.406 -1.223 1 84.25 144 LEU B CA 1
ATOM 3952 C C . LEU B 1 144 ? 19.078 30.578 -1.842 1 84.25 144 LEU B C 1
ATOM 3954 O O . LEU B 1 144 ? 19.656 31.406 -2.531 1 84.25 144 LEU B O 1
ATOM 3958 N N . SER B 1 145 ? 17.812 30.578 -1.6 1 84.12 145 SER B N 1
ATOM 3959 C CA . SER B 1 145 ? 16.969 31.672 -2.107 1 84.12 145 SER B CA 1
ATOM 3960 C C . SER B 1 145 ? 17.359 33 -1.507 1 84.12 145 SER B C 1
ATOM 3962 O O . SER B 1 145 ? 17.375 34.031 -2.201 1 84.12 145 SER B O 1
ATOM 3964 N N . ALA B 1 146 ? 17.688 32.938 -0.257 1 81.94 146 ALA B N 1
ATOM 3965 C CA . ALA B 1 146 ? 18.125 34.156 0.437 1 81.94 146 ALA B CA 1
ATOM 3966 C C . ALA B 1 146 ? 19.422 34.688 -0.154 1 81.94 146 ALA B C 1
ATOM 3968 O O . ALA B 1 146 ? 19.578 35.906 -0.326 1 81.94 146 ALA B O 1
ATOM 3969 N N . VAL B 1 147 ? 20.266 33.812 -0.487 1 85 147 VAL B N 1
ATOM 3970 C CA . VAL B 1 147 ? 21.547 34.188 -1.074 1 85 147 VAL B CA 1
ATOM 3971 C C . VAL B 1 147 ? 21.312 34.781 -2.455 1 85 147 VAL B C 1
ATOM 3973 O O . VAL B 1 147 ? 21.953 35.781 -2.812 1 85 147 VAL B O 1
ATOM 3976 N N . LEU B 1 148 ? 20.391 34.281 -3.195 1 85.31 148 LEU B N 1
ATOM 3977 C CA . LEU B 1 148 ? 20.109 34.781 -4.543 1 85.31 148 LEU B CA 1
ATOM 3978 C C . LEU B 1 148 ? 19.438 36.125 -4.5 1 85.31 148 LEU B C 1
ATOM 3980 O O . LEU B 1 148 ? 19.719 37 -5.348 1 85.31 148 LEU B O 1
ATOM 3984 N N . ILE B 1 149 ? 18.641 36.344 -3.502 1 83.75 149 ILE B N 1
ATOM 3985 C CA . ILE B 1 149 ? 18 37.625 -3.322 1 83.75 149 ILE B CA 1
ATOM 3986 C C . ILE B 1 149 ? 19.016 38.688 -2.904 1 83.75 149 ILE B C 1
ATOM 3988 O O . ILE B 1 149 ? 18.984 39.812 -3.377 1 83.75 149 ILE B O 1
ATOM 3992 N N . ARG B 1 150 ? 19.922 38.25 -2.133 1 84.88 150 ARG B N 1
ATOM 3993 C CA . ARG B 1 150 ? 20.969 39.156 -1.693 1 84.88 150 ARG B CA 1
ATOM 3994 C C . ARG B 1 150 ? 21.875 39.531 -2.855 1 84.88 150 ARG B C 1
ATOM 3996 O O . ARG B 1 150 ? 22.453 40.625 -2.865 1 84.88 150 ARG B O 1
ATOM 4003 N N . LYS B 1 151 ? 21.906 38.688 -3.854 1 87.62 151 LYS B N 1
ATOM 4004 C CA . LYS B 1 151 ? 22.734 38.969 -5.027 1 87.62 151 LYS B CA 1
ATOM 4005 C C . LYS B 1 151 ? 21.984 39.812 -6.039 1 87.62 151 LYS B C 1
ATOM 4007 O O . LYS B 1 151 ? 22.516 40.125 -7.121 1 87.62 151 LYS B O 1
ATOM 4012 N N . GLY B 1 152 ? 20.766 40.094 -5.789 1 83.06 152 GLY B N 1
ATOM 4013 C CA . GLY B 1 152 ? 20.094 41.094 -6.594 1 83.06 152 GLY B CA 1
ATOM 4014 C C . GLY B 1 152 ? 18.938 40.531 -7.406 1 83.06 152 GLY B C 1
ATOM 4015 O O . GLY B 1 152 ? 18.344 41.25 -8.211 1 83.06 152 GLY B O 1
ATOM 4016 N N . LEU B 1 153 ? 18.688 39.375 -7.285 1 84.88 153 LEU B N 1
ATOM 4017 C CA . LEU B 1 153 ? 17.562 38.812 -8.023 1 84.88 153 LEU B CA 1
ATOM 4018 C C . LEU B 1 153 ? 16.234 39.125 -7.34 1 84.88 153 LEU B C 1
ATOM 4020 O O . LEU B 1 153 ? 16.172 39.219 -6.113 1 84.88 153 LEU B O 1
ATOM 4024 N N . SER B 1 154 ? 15.266 39.406 -8.07 1 83.19 154 SER B N 1
ATOM 4025 C CA . SER B 1 154 ? 13.953 39.719 -7.516 1 83.19 154 SER B CA 1
ATOM 4026 C C . SER B 1 154 ? 13.336 38.5 -6.824 1 83.19 154 SER B C 1
ATOM 4028 O O . SER B 1 154 ? 13.633 37.375 -7.18 1 83.19 154 SER B O 1
ATOM 4030 N N . VAL B 1 155 ? 12.508 38.75 -5.84 1 80.44 155 VAL B N 1
ATOM 4031 C CA . VAL B 1 155 ? 11.852 37.719 -5.047 1 80.44 155 VAL B CA 1
ATOM 4032 C C . VAL B 1 155 ? 11 36.844 -5.949 1 80.44 155 VAL B C 1
ATOM 4034 O O . VAL B 1 155 ? 11.023 35.625 -5.82 1 80.44 155 VAL B O 1
ATOM 4037 N N . LYS B 1 156 ? 10.359 37.438 -6.922 1 82.12 156 LYS B N 1
ATOM 4038 C CA . LYS B 1 156 ? 9.492 36.688 -7.824 1 82.12 156 LYS B CA 1
ATOM 4039 C C . LYS B 1 156 ? 10.297 35.75 -8.703 1 82.12 156 LYS B C 1
ATOM 4041 O O . LYS B 1 156 ? 9.898 34.594 -8.914 1 82.12 156 LYS B O 1
ATOM 4046 N N . LYS B 1 157 ? 11.375 36.25 -9.164 1 85.19 157 LYS B N 1
ATOM 4047 C CA . LYS B 1 157 ? 12.227 35.438 -10.023 1 85.19 157 LYS B CA 1
ATOM 4048 C C . LYS B 1 157 ? 12.828 34.25 -9.25 1 85.19 157 LYS B C 1
ATOM 4050 O O . LYS B 1 157 ? 12.914 33.156 -9.766 1 85.19 157 LYS B O 1
ATOM 4055 N N . VAL B 1 158 ? 13.211 34.5 -8.023 1 84.81 158 VAL B N 1
ATOM 4056 C CA . VAL B 1 158 ? 13.812 33.469 -7.191 1 84.81 158 VAL B CA 1
ATOM 4057 C C . VAL B 1 158 ? 12.773 32.406 -6.848 1 84.81 158 VAL B C 1
ATOM 4059 O O . VAL B 1 158 ? 13.055 31.219 -6.906 1 84.81 158 VAL B O 1
ATOM 4062 N N . GLN B 1 159 ? 11.586 32.844 -6.527 1 81.19 159 GLN B N 1
ATOM 4063 C CA . GLN B 1 159 ? 10.5 31.906 -6.207 1 81.19 159 GLN B CA 1
ATOM 4064 C C . GLN B 1 159 ? 10.164 31.016 -7.402 1 81.19 159 GLN B C 1
ATOM 4066 O O . GLN B 1 159 ? 10.008 29.812 -7.258 1 81.19 159 GLN B O 1
ATOM 4071 N N . LEU B 1 160 ? 10.078 31.641 -8.531 1 84.56 160 LEU B N 1
ATOM 4072 C CA . LEU B 1 160 ? 9.75 30.891 -9.742 1 84.56 160 LEU B CA 1
ATOM 4073 C C . LEU B 1 160 ? 10.852 29.906 -10.094 1 84.56 160 LEU B C 1
ATOM 4075 O O . LEU B 1 160 ? 10.57 28.766 -10.469 1 84.56 160 LEU B O 1
ATOM 4079 N N . THR B 1 161 ? 12.031 30.375 -9.961 1 85.69 161 THR B N 1
ATOM 4080 C CA . THR B 1 161 ? 13.164 29.531 -10.312 1 85.69 161 THR B CA 1
ATOM 4081 C C . THR B 1 161 ? 13.289 28.359 -9.352 1 85.69 161 THR B C 1
ATOM 4083 O O . THR B 1 161 ? 13.516 27.219 -9.773 1 85.69 161 THR B O 1
ATOM 4086 N N . CYS B 1 162 ? 13.109 28.594 -8.062 1 83.5 162 CYS B N 1
ATOM 4087 C CA . CYS B 1 162 ? 13.219 27.547 -7.059 1 83.5 162 CYS B CA 1
ATOM 4088 C C . CYS B 1 162 ? 12.102 26.516 -7.211 1 83.5 162 CYS B C 1
ATOM 4090 O O . CYS B 1 162 ? 12.328 25.312 -7.086 1 83.5 162 CYS B O 1
ATOM 4092 N N . THR B 1 163 ? 10.906 27.031 -7.484 1 84.31 163 THR B N 1
ATOM 4093 C CA . THR B 1 163 ? 9.781 26.125 -7.695 1 84.31 163 THR B CA 1
ATOM 4094 C C . THR B 1 163 ? 9.992 25.281 -8.945 1 84.31 163 THR B C 1
ATOM 4096 O O . THR B 1 163 ? 9.742 24.078 -8.938 1 84.31 163 THR B O 1
ATOM 4099 N N . ALA B 1 164 ? 10.477 25.938 -9.953 1 88.06 164 ALA B N 1
ATOM 4100 C CA . ALA B 1 164 ? 10.727 25.219 -11.195 1 88.06 164 ALA B CA 1
ATOM 4101 C C . ALA B 1 164 ? 11.797 24.141 -11.016 1 88.06 164 ALA B C 1
ATOM 4103 O O . ALA B 1 164 ? 11.656 23.016 -11.5 1 88.06 164 ALA B O 1
ATOM 4104 N N . LEU B 1 165 ? 12.836 24.484 -10.305 1 88.38 165 LEU B N 1
ATOM 4105 C CA . LEU B 1 165 ? 13.922 23.547 -10.055 1 88.38 165 LEU B CA 1
ATOM 4106 C C . LEU B 1 165 ? 13.438 22.375 -9.188 1 88.38 165 LEU B C 1
ATOM 4108 O O . LEU B 1 165 ? 13.828 21.234 -9.406 1 88.38 165 LEU B O 1
ATOM 4112 N N . PHE B 1 166 ? 12.625 22.672 -8.211 1 88.19 166 PHE B N 1
ATOM 4113 C CA . PHE B 1 166 ? 12.047 21.656 -7.348 1 88.19 166 PHE B CA 1
ATOM 4114 C C . PHE B 1 166 ? 11.188 20.688 -8.148 1 88.19 166 PHE B C 1
ATOM 4116 O O . PHE B 1 166 ? 11.312 19.469 -8 1 88.19 166 PHE B O 1
ATOM 4123 N N . LEU B 1 167 ? 10.328 21.203 -8.969 1 89.88 167 LEU B N 1
ATOM 4124 C CA . LEU B 1 167 ? 9.438 20.359 -9.773 1 89.88 167 LEU B CA 1
ATOM 4125 C C . LEU B 1 167 ? 10.227 19.562 -10.805 1 89.88 167 LEU B C 1
ATOM 4127 O O . LEU B 1 167 ? 9.914 18.406 -11.07 1 89.88 167 LEU B O 1
ATOM 4131 N N . LEU B 1 168 ? 11.258 20.219 -11.367 1 92.5 168 LEU B N 1
ATOM 4132 C CA . LEU B 1 168 ? 12.094 19.547 -12.352 1 92.5 168 LEU B CA 1
ATOM 4133 C C . LEU B 1 168 ? 12.867 18.391 -11.719 1 92.5 168 LEU B C 1
ATOM 4135 O O . LEU B 1 168 ? 13.031 17.344 -12.336 1 92.5 168 LEU B O 1
ATOM 4139 N N . TRP B 1 169 ? 13.328 18.578 -10.516 1 91.06 169 TRP B N 1
ATOM 4140 C CA . TRP B 1 169 ? 14.008 17.516 -9.781 1 91.06 169 TRP B CA 1
ATOM 4141 C C . TRP B 1 169 ? 13.086 16.312 -9.586 1 91.06 169 TRP B C 1
ATOM 4143 O O . TRP B 1 169 ? 13.469 15.18 -9.875 1 91.06 169 TRP B O 1
ATOM 4153 N N . GLY B 1 170 ? 11.875 16.594 -9.062 1 92.75 170 GLY B N 1
ATOM 4154 C CA . GLY B 1 170 ? 10.914 15.516 -8.867 1 92.75 170 GLY B CA 1
ATOM 4155 C C . GLY B 1 170 ? 10.57 14.781 -10.156 1 92.75 170 GLY B C 1
ATOM 4156 O O . GLY B 1 170 ? 10.531 13.547 -10.18 1 92.75 170 GLY B O 1
ATOM 4157 N N . LEU B 1 171 ? 10.398 15.508 -11.148 1 93.62 171 LEU B N 1
ATOM 4158 C CA . LEU B 1 171 ? 10.016 14.93 -12.438 1 93.62 171 LEU B CA 1
ATOM 4159 C C . LEU B 1 171 ? 11.156 14.109 -13.023 1 93.62 171 LEU B C 1
ATOM 4161 O O . LEU B 1 171 ? 10.961 12.953 -13.398 1 93.62 171 LEU B O 1
ATOM 4165 N N . LEU B 1 172 ? 12.375 14.617 -13.062 1 96.12 172 LEU B N 1
ATOM 4166 C CA . LEU B 1 172 ? 13.5 13.977 -13.727 1 96.12 172 LEU B CA 1
ATOM 4167 C C . LEU B 1 172 ? 14.078 12.859 -12.859 1 96.12 172 LEU B C 1
ATOM 4169 O O . LEU B 1 172 ? 14.289 11.742 -13.344 1 96.12 172 LEU B O 1
ATOM 4173 N N . VAL B 1 173 ? 14.203 13.133 -11.586 1 95.75 173 VAL B N 1
ATOM 4174 C CA . VAL B 1 173 ? 14.938 12.211 -10.719 1 95.75 173 VAL B CA 1
ATOM 4175 C C . VAL B 1 173 ? 14.008 11.094 -10.25 1 95.75 173 VAL B C 1
ATOM 4177 O O . VAL B 1 173 ? 14.453 9.961 -10.023 1 95.75 173 VAL B O 1
ATOM 4180 N N . HIS B 1 174 ? 12.75 11.367 -10.188 1 96.12 174 HIS B N 1
ATOM 4181 C CA . HIS B 1 174 ? 11.898 10.352 -9.578 1 96.12 174 HIS B CA 1
ATOM 4182 C C . HIS B 1 174 ? 10.914 9.773 -10.586 1 96.12 174 HIS B C 1
ATOM 4184 O O . HIS B 1 174 ? 10.328 8.719 -10.352 1 96.12 174 HIS B O 1
ATOM 4190 N N . LEU B 1 175 ? 10.758 10.414 -11.742 1 96 175 LEU B N 1
ATOM 4191 C CA . LEU B 1 175 ? 9.742 9.867 -12.633 1 96 175 LEU B CA 1
ATOM 4192 C C . LEU B 1 175 ? 10.344 9.547 -14 1 96 175 LEU B C 1
ATOM 4194 O O . LEU B 1 175 ? 10.117 8.461 -14.539 1 96 175 LEU B O 1
ATOM 4198 N N . VAL B 1 176 ? 11.227 10.359 -14.531 1 97.31 176 VAL B N 1
ATOM 4199 C CA . VAL B 1 176 ? 11.617 10.227 -15.93 1 97.31 176 VAL B CA 1
ATOM 4200 C C . VAL B 1 176 ? 12.898 9.422 -16.047 1 97.31 176 VAL B C 1
ATOM 4202 O O . VAL B 1 176 ? 13.023 8.539 -16.906 1 97.31 176 VAL B O 1
ATOM 4205 N N . LEU B 1 177 ? 13.883 9.594 -15.203 1 98 177 LEU B N 1
ATOM 4206 C CA . LEU B 1 177 ? 15.18 8.953 -15.32 1 98 177 LEU B CA 1
ATOM 4207 C C . LEU B 1 177 ? 15.141 7.531 -14.766 1 98 177 LEU B C 1
ATOM 4209 O O . LEU B 1 177 ? 15.719 6.609 -15.352 1 98 177 LEU B O 1
ATOM 4213 N N . PRO B 1 178 ? 14.422 7.273 -13.703 1 98.06 178 PRO B N 1
ATOM 4214 C CA . PRO B 1 178 ? 14.453 5.934 -13.109 1 98.06 178 PRO B CA 1
ATOM 4215 C C . PRO B 1 178 ? 13.984 4.848 -14.07 1 98.06 178 PRO B C 1
ATOM 4217 O O . PRO B 1 178 ? 14.586 3.77 -14.133 1 98.06 178 PRO B O 1
ATOM 4220 N N . PRO B 1 179 ? 12.992 5.078 -14.93 1 98.19 179 PRO B N 1
ATOM 4221 C CA . PRO B 1 179 ? 12.57 4.035 -15.867 1 98.19 179 PRO B CA 1
ATOM 4222 C C . PRO B 1 179 ? 13.695 3.576 -16.781 1 98.19 179 PRO B C 1
ATOM 4224 O O . PRO B 1 179 ? 13.727 2.412 -17.203 1 98.19 179 PRO B O 1
ATOM 4227 N N . VAL B 1 180 ? 14.602 4.457 -17.094 1 98.25 180 VAL B N 1
ATOM 4228 C CA . VAL B 1 180 ? 15.75 4.09 -17.922 1 98.25 180 VAL B CA 1
ATOM 4229 C C . VAL B 1 180 ? 16.641 3.123 -17.141 1 98.25 180 VAL B C 1
ATOM 4231 O O . VAL B 1 180 ? 17.109 2.123 -17.703 1 98.25 180 VAL B O 1
ATOM 4234 N N . VAL B 1 181 ? 16.828 3.363 -15.883 1 97.88 181 VAL B N 1
ATOM 4235 C CA . VAL B 1 181 ? 17.625 2.482 -15.039 1 97.88 181 VAL B CA 1
ATOM 4236 C C . VAL B 1 181 ? 16.953 1.122 -14.922 1 97.88 181 VAL B C 1
ATOM 4238 O O . VAL B 1 181 ? 17.594 0.081 -15.023 1 97.88 181 VAL B O 1
ATOM 4241 N N . PHE B 1 182 ? 15.625 1.11 -14.773 1 98.06 182 PHE B N 1
ATOM 4242 C CA . PHE B 1 182 ? 14.883 -0.134 -14.594 1 98.06 182 PHE B CA 1
ATOM 4243 C C . PHE B 1 182 ? 14.867 -0.944 -15.891 1 98.06 182 PHE B C 1
ATOM 4245 O O . PHE B 1 182 ? 14.844 -2.176 -15.852 1 98.06 182 PHE B O 1
ATOM 4252 N N . MET B 1 183 ? 14.891 -0.237 -17.062 1 97.88 183 MET B N 1
ATOM 4253 C CA . MET B 1 183 ? 15 -0.943 -18.328 1 97.88 183 MET B CA 1
ATOM 4254 C C . MET B 1 183 ? 16.281 -1.771 -18.391 1 97.88 183 MET B C 1
ATOM 4256 O O . MET B 1 183 ? 16.25 -2.924 -18.828 1 97.88 183 MET B O 1
ATOM 4260 N N . TYR B 1 184 ? 17.344 -1.232 -17.844 1 96.75 184 TYR B N 1
ATOM 4261 C CA . TYR B 1 184 ? 18.641 -1.887 -17.922 1 96.75 184 TYR B CA 1
ATOM 4262 C C . TYR B 1 184 ? 18.828 -2.906 -16.812 1 96.75 184 TYR B C 1
ATOM 4264 O O . TYR B 1 184 ? 19.375 -3.99 -17.031 1 96.75 184 TYR B O 1
ATOM 4272 N N . MET B 1 185 ? 18.312 -2.637 -15.625 1 97.19 185 MET B N 1
ATOM 4273 C CA . MET B 1 185 ? 18.594 -3.48 -14.461 1 97.19 185 MET B CA 1
ATOM 4274 C C . MET B 1 185 ? 17.547 -4.566 -14.305 1 97.19 185 MET B C 1
ATOM 4276 O O . MET B 1 185 ? 17.828 -5.66 -13.82 1 97.19 185 MET B O 1
ATOM 4280 N N . GLU B 1 186 ? 16.281 -4.305 -14.742 1 97.12 186 GLU B N 1
ATOM 4281 C CA . GLU B 1 186 ? 15.164 -5.207 -14.461 1 97.12 186 GLU B CA 1
ATOM 4282 C C . GLU B 1 186 ? 14.617 -5.82 -15.742 1 97.12 186 GLU B C 1
ATOM 4284 O O . GLU B 1 186 ? 13.875 -6.809 -15.695 1 97.12 186 GLU B O 1
ATOM 4289 N N . GLY B 1 187 ? 14.891 -5.164 -16.922 1 97.06 187 GLY B N 1
ATOM 4290 C CA . GLY B 1 187 ? 14.344 -5.648 -18.188 1 97.06 187 GLY B CA 1
ATOM 4291 C C . GLY B 1 187 ? 12.922 -5.191 -18.438 1 97.06 187 GLY B C 1
ATOM 4292 O O . GLY B 1 187 ? 12.188 -5.824 -19.188 1 97.06 187 GLY B O 1
ATOM 4293 N N . TRP B 1 188 ? 12.492 -4.16 -17.703 1 97.62 188 TRP B N 1
ATOM 4294 C CA . TRP B 1 188 ? 11.156 -3.613 -17.875 1 97.62 188 TRP B CA 1
ATOM 4295 C C . TRP B 1 188 ? 11.102 -2.676 -19.078 1 97.62 188 TRP B C 1
ATOM 4297 O O . TRP B 1 188 ? 12.141 -2.186 -19.547 1 97.62 188 TRP B O 1
ATOM 4307 N N . SER B 1 189 ? 9.922 -2.438 -19.641 1 98 189 SER B N 1
ATOM 4308 C CA . SER B 1 189 ? 9.742 -1.348 -20.594 1 98 189 SER B CA 1
ATOM 4309 C C . SER B 1 189 ? 9.773 0.007 -19.891 1 98 189 SER B C 1
ATOM 4311 O O . SER B 1 189 ? 9.672 0.081 -18.672 1 98 189 SER B O 1
ATOM 4313 N N . TYR B 1 190 ? 9.984 1.057 -20.656 1 98.19 190 TYR B N 1
ATOM 4314 C CA . TYR B 1 190 ? 10.008 2.4 -20.094 1 98.19 190 TYR B CA 1
ATOM 4315 C C . TYR B 1 190 ? 8.695 2.699 -19.359 1 98.19 190 TYR B C 1
ATOM 4317 O O . TYR B 1 190 ? 8.711 3.242 -18.25 1 98.19 190 TYR B O 1
ATOM 4325 N N . LEU B 1 191 ? 7.562 2.295 -19.938 1 98.12 191 LEU B N 1
ATOM 4326 C CA . LEU B 1 191 ? 6.262 2.551 -19.328 1 98.12 191 LEU B CA 1
ATOM 4327 C C . LEU B 1 191 ? 6.117 1.779 -18.016 1 98.12 191 LEU B C 1
ATOM 4329 O O . LEU B 1 191 ? 5.594 2.309 -17.031 1 98.12 191 LEU B O 1
ATOM 4333 N N . GLU B 1 192 ? 6.59 0.541 -18.031 1 98 192 GLU B N 1
ATOM 4334 C CA . GLU B 1 192 ? 6.527 -0.262 -16.812 1 98 192 GLU B CA 1
ATOM 4335 C C . GLU B 1 192 ? 7.352 0.367 -15.695 1 98 192 GLU B C 1
ATOM 4337 O O . GLU B 1 192 ? 6.934 0.369 -14.539 1 98 192 GLU B O 1
ATOM 4342 N N . GLY B 1 193 ? 8.5 0.857 -16.094 1 98.44 193 GLY B N 1
ATOM 4343 C CA . GLY B 1 193 ? 9.32 1.552 -15.109 1 98.44 193 GLY B CA 1
ATOM 4344 C C . GLY B 1 193 ? 8.672 2.82 -14.594 1 98.44 193 GLY B C 1
ATOM 4345 O O . GLY B 1 193 ? 8.742 3.113 -13.398 1 98.44 193 GLY B O 1
ATOM 4346 N N . PHE B 1 194 ? 8.102 3.602 -15.531 1 98.44 194 PHE B N 1
ATOM 4347 C CA . PHE B 1 194 ? 7.398 4.824 -15.156 1 98.44 194 PHE B CA 1
ATOM 4348 C C . PHE B 1 194 ? 6.215 4.516 -14.25 1 98.44 194 PHE B C 1
ATOM 4350 O O . PHE B 1 194 ? 5.992 5.203 -13.25 1 98.44 194 PHE B O 1
ATOM 4357 N N . TYR B 1 195 ? 5.477 3.475 -14.633 1 98.25 195 TYR B N 1
ATOM 4358 C CA . TYR B 1 195 ? 4.348 2.982 -13.852 1 98.25 195 TYR B CA 1
ATOM 4359 C C . TYR B 1 195 ? 4.793 2.562 -12.453 1 98.25 195 TYR B C 1
ATOM 4361 O O . TYR B 1 195 ? 4.219 3.002 -11.453 1 98.25 195 TYR B O 1
ATOM 4369 N N . TYR B 1 196 ? 5.895 1.872 -12.344 1 98.38 196 TYR B N 1
ATOM 4370 C CA . TYR B 1 196 ? 6.465 1.445 -11.062 1 98.38 196 TYR B CA 1
ATOM 4371 C C . TYR B 1 196 ? 6.84 2.646 -10.203 1 98.38 196 TYR B C 1
ATOM 4373 O O . TYR B 1 196 ? 6.562 2.668 -9.008 1 98.38 196 TYR B O 1
ATOM 4381 N N . SER B 1 197 ? 7.492 3.58 -10.797 1 98.38 197 SER B N 1
ATOM 4382 C CA . SER B 1 197 ? 7.938 4.762 -10.062 1 98.38 197 SER B CA 1
ATOM 4383 C C . SER B 1 197 ? 6.758 5.52 -9.461 1 98.38 197 SER B C 1
ATOM 4385 O O . SER B 1 197 ? 6.781 5.879 -8.281 1 98.38 197 SER B O 1
ATOM 4387 N N . PHE B 1 198 ? 5.75 5.703 -10.273 1 97.69 198 PHE B N 1
ATOM 4388 C CA . PHE B 1 198 ? 4.574 6.418 -9.797 1 97.69 198 PHE B CA 1
ATOM 4389 C C . PHE B 1 198 ? 3.895 5.652 -8.664 1 97.69 198 PHE B C 1
ATOM 4391 O O . PHE B 1 198 ? 3.594 6.227 -7.613 1 97.69 198 PHE B O 1
ATOM 4398 N N . ILE B 1 199 ? 3.654 4.363 -8.828 1 98.31 199 ILE B N 1
ATOM 4399 C CA . ILE B 1 199 ? 2.951 3.508 -7.875 1 98.31 199 ILE B CA 1
ATOM 4400 C C . ILE B 1 199 ? 3.74 3.432 -6.566 1 98.31 199 ILE B C 1
ATOM 4402 O O . ILE B 1 199 ? 3.154 3.434 -5.48 1 98.31 199 ILE B O 1
ATOM 4406 N N . THR B 1 200 ? 5.035 3.412 -6.684 1 98.06 200 THR B N 1
ATOM 4407 C CA . THR B 1 200 ? 5.895 3.305 -5.512 1 98.06 200 THR B CA 1
ATOM 4408 C C . THR B 1 200 ? 5.93 4.625 -4.742 1 98.06 200 THR B C 1
ATOM 4410 O O . THR B 1 200 ? 5.746 4.645 -3.525 1 98.06 200 THR B O 1
ATOM 4413 N N . LEU B 1 201 ? 6.07 5.727 -5.438 1 96.94 201 LEU B N 1
ATOM 4414 C CA . LEU B 1 201 ? 6.254 7.012 -4.777 1 96.94 201 LEU B CA 1
ATOM 4415 C C . LEU B 1 201 ? 4.945 7.512 -4.176 1 96.94 201 LEU B C 1
ATOM 4417 O O . LEU B 1 201 ? 4.949 8.25 -3.188 1 96.94 201 LEU B O 1
ATOM 4421 N N . THR B 1 202 ? 3.809 7.094 -4.711 1 96.38 202 THR B N 1
ATOM 4422 C CA . THR B 1 202 ? 2.518 7.473 -4.152 1 96.38 202 THR B CA 1
ATOM 4423 C C . THR B 1 202 ? 2.09 6.492 -3.064 1 96.38 202 THR B C 1
ATOM 4425 O O . THR B 1 202 ? 0.987 6.598 -2.523 1 96.38 202 THR B O 1
ATOM 4428 N N . THR B 1 203 ? 2.877 5.461 -2.773 1 97.19 203 THR B N 1
ATOM 4429 C CA . THR B 1 203 ? 2.721 4.438 -1.745 1 97.19 203 THR B CA 1
ATOM 4430 C C . THR B 1 203 ? 1.491 3.576 -2.021 1 97.19 203 THR B C 1
ATOM 4432 O O . THR B 1 203 ? 0.92 2.986 -1.102 1 97.19 203 THR B O 1
ATOM 4435 N N . VAL B 1 204 ? 0.982 3.578 -3.299 1 97.75 204 VAL B N 1
ATOM 4436 C CA . VAL B 1 204 ? -0.063 2.637 -3.684 1 97.75 204 VAL B CA 1
ATOM 4437 C C . VAL B 1 204 ? 0.469 1.209 -3.594 1 97.75 204 VAL B C 1
ATOM 4439 O O . VAL B 1 204 ? -0.13 0.356 -2.936 1 97.75 204 VAL B O 1
ATOM 4442 N N . GLY B 1 205 ? 1.593 0.905 -4.238 1 97.56 205 GLY B N 1
ATOM 4443 C CA . GLY B 1 205 ? 2.375 -0.297 -4 1 97.56 205 GLY B CA 1
ATOM 4444 C C . GLY B 1 205 ? 1.645 -1.57 -4.383 1 97.56 205 GLY B C 1
ATOM 4445 O O . GLY B 1 205 ? 1.468 -2.463 -3.551 1 97.56 205 GLY B O 1
ATOM 4446 N N . PHE B 1 206 ? 1.343 -1.843 -5.629 1 96.94 206 PHE B N 1
ATOM 4447 C CA . PHE B 1 206 ? 0.642 -3.041 -6.074 1 96.94 206 PHE B CA 1
ATOM 4448 C C . PHE B 1 206 ? 1.526 -4.273 -5.922 1 96.94 206 PHE B C 1
ATOM 4450 O O . PHE B 1 206 ? 1.026 -5.383 -5.734 1 96.94 206 PHE B O 1
ATOM 4457 N N . GLY B 1 207 ? 2.811 -4.086 -6.137 1 96 207 GLY B N 1
ATOM 4458 C CA . GLY B 1 207 ? 3.75 -5.18 -5.961 1 96 207 GLY B CA 1
ATOM 4459 C C . GLY B 1 207 ? 3.945 -6.008 -7.215 1 96 207 GLY B C 1
ATOM 4460 O O . GLY B 1 207 ? 4.676 -7.004 -7.203 1 96 207 GLY B O 1
ATOM 4461 N N . ASP B 1 208 ? 3.238 -5.668 -8.352 1 94.88 208 ASP B N 1
ATOM 4462 C CA . ASP B 1 208 ? 3.441 -6.387 -9.609 1 94.88 208 ASP B CA 1
ATOM 4463 C C . ASP B 1 208 ? 4.824 -6.098 -10.188 1 94.88 208 ASP B C 1
ATOM 4465 O O . ASP B 1 208 ? 5.395 -6.934 -10.891 1 94.88 208 ASP B O 1
ATOM 4469 N N . TYR B 1 209 ? 5.383 -4.922 -9.906 1 96.25 209 TYR B N 1
ATOM 4470 C CA . TYR B 1 209 ? 6.766 -4.566 -10.188 1 96.25 209 TYR B CA 1
ATOM 4471 C C . TYR B 1 209 ? 7.484 -4.113 -8.922 1 96.25 209 TYR B C 1
ATOM 4473 O O . TYR B 1 209 ? 7.008 -3.215 -8.219 1 96.25 209 TYR B O 1
ATOM 4481 N N . VAL B 1 210 ? 8.508 -4.812 -8.586 1 96 210 VAL B N 1
ATOM 4482 C CA . VAL B 1 210 ? 9.336 -4.449 -7.441 1 96 210 VAL B CA 1
ATOM 4483 C C . VAL B 1 210 ? 10.812 -4.508 -7.824 1 96 210 VAL B C 1
ATOM 4485 O O . VAL B 1 210 ? 11.297 -5.551 -8.266 1 96 210 VAL B O 1
ATOM 4488 N N . ALA B 1 211 ? 11.484 -3.447 -7.684 1 97 211 ALA B N 1
ATOM 4489 C CA . ALA B 1 211 ? 12.883 -3.348 -8.109 1 97 211 ALA B CA 1
ATOM 4490 C C . ALA B 1 211 ? 13.805 -4.086 -7.148 1 97 211 ALA B C 1
ATOM 4492 O O . ALA B 1 211 ? 13.703 -3.924 -5.934 1 97 211 ALA B O 1
ATOM 4493 N N . GLY B 1 212 ? 14.672 -4.973 -7.684 1 94.25 212 GLY B N 1
ATOM 4494 C CA . GLY B 1 212 ? 15.781 -5.523 -6.926 1 94.25 212 GLY B CA 1
ATOM 4495 C C . GLY B 1 212 ? 15.438 -6.812 -6.207 1 94.25 212 GLY B C 1
ATOM 4496 O O . GLY B 1 212 ? 16.188 -7.27 -5.34 1 94.25 212 GLY B O 1
ATOM 4497 N N . VAL B 1 213 ? 14.273 -7.402 -6.543 1 90.75 213 VAL B N 1
ATOM 4498 C CA . VAL B 1 213 ? 13.898 -8.586 -5.77 1 90.75 213 VAL B CA 1
ATOM 4499 C C . VAL B 1 213 ? 13.539 -9.727 -6.715 1 90.75 213 VAL B C 1
ATOM 4501 O O . VAL B 1 213 ? 13.008 -10.758 -6.285 1 90.75 213 VAL B O 1
ATOM 4504 N N . ASN B 1 214 ? 13.719 -9.539 -8.008 1 88.62 214 ASN B N 1
ATOM 4505 C CA . ASN B 1 214 ? 13.484 -10.625 -8.953 1 88.62 214 ASN B CA 1
ATOM 4506 C C . ASN B 1 214 ? 14.414 -11.805 -8.688 1 88.62 214 ASN B C 1
ATOM 4508 O O . ASN B 1 214 ? 15.641 -11.656 -8.711 1 88.62 214 ASN B O 1
ATOM 4512 N N . PRO B 1 215 ? 13.875 -12.93 -8.383 1 84.25 215 PRO B N 1
ATOM 4513 C CA . PRO B 1 215 ? 14.703 -14.078 -8.031 1 84.25 215 PRO B CA 1
ATOM 4514 C C . PRO B 1 215 ? 15.562 -14.57 -9.195 1 84.25 215 PRO B C 1
ATOM 4516 O O . PRO B 1 215 ? 16.531 -15.305 -8.984 1 84.25 215 PRO B O 1
ATOM 4519 N N . ASN B 1 216 ? 15.234 -14.188 -10.414 1 83.88 216 ASN B N 1
ATOM 4520 C CA . ASN B 1 216 ? 15.969 -14.664 -11.578 1 83.88 216 ASN B CA 1
ATOM 4521 C C . ASN B 1 216 ? 17.141 -13.75 -11.922 1 83.88 216 ASN B C 1
ATOM 4523 O O . ASN B 1 216 ? 17.906 -14.039 -12.844 1 83.88 216 ASN B O 1
ATOM 4527 N N . ILE B 1 217 ? 17.281 -12.688 -11.172 1 88.88 217 ILE B N 1
ATOM 4528 C CA . ILE B 1 217 ? 18.344 -11.727 -11.453 1 88.88 217 ILE B CA 1
ATOM 4529 C C . ILE B 1 217 ? 19.266 -11.617 -10.2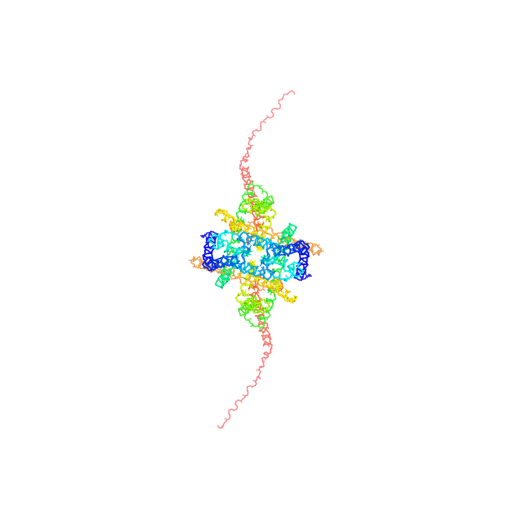5 1 88.88 217 ILE B C 1
ATOM 4531 O O . ILE B 1 217 ? 18.812 -11.547 -9.102 1 88.88 217 ILE B O 1
ATOM 4535 N N . ASN B 1 218 ? 20.562 -11.68 -10.469 1 88.81 218 ASN B N 1
ATOM 4536 C CA . ASN B 1 218 ? 21.562 -11.422 -9.438 1 88.81 218 ASN B CA 1
ATOM 4537 C C . ASN B 1 218 ? 21.906 -9.945 -9.352 1 88.81 218 ASN B C 1
ATOM 4539 O O . ASN B 1 218 ? 22.656 -9.43 -10.18 1 88.81 218 ASN B O 1
ATOM 4543 N N . TYR B 1 219 ? 21.422 -9.336 -8.367 1 92.12 219 TYR B N 1
ATOM 4544 C CA . TYR B 1 219 ? 21.594 -7.895 -8.242 1 92.12 219 TYR B CA 1
ATOM 4545 C C . TYR B 1 219 ? 22.875 -7.57 -7.461 1 92.12 219 TYR B C 1
ATOM 4547 O O . TYR B 1 219 ? 23.234 -8.289 -6.531 1 92.12 219 TYR B O 1
ATOM 4555 N N . HIS B 1 220 ? 23.484 -6.461 -7.902 1 92.5 220 HIS B N 1
ATOM 4556 C CA . HIS B 1 220 ? 24.516 -5.879 -7.051 1 92.5 220 HIS B CA 1
ATOM 4557 C C . HIS B 1 220 ? 23.922 -5.242 -5.809 1 92.5 220 HIS B C 1
ATOM 4559 O O . HIS B 1 220 ? 22.859 -4.613 -5.879 1 92.5 220 HIS B O 1
ATOM 4565 N N . ARG B 1 221 ? 24.594 -5.352 -4.723 1 91.69 221 ARG B N 1
ATOM 4566 C CA . ARG B 1 221 ? 24.109 -4.805 -3.453 1 91.69 221 ARG B CA 1
ATOM 4567 C C . ARG B 1 221 ? 23.875 -3.303 -3.559 1 91.69 221 ARG B C 1
ATOM 4569 O O . ARG B 1 221 ? 22.922 -2.777 -2.979 1 91.69 221 ARG B O 1
ATOM 4576 N N . LEU B 1 222 ? 24.719 -2.672 -4.312 1 94.94 222 LEU B N 1
ATOM 4577 C CA . LEU B 1 222 ? 24.625 -1.224 -4.469 1 94.94 222 LEU B CA 1
ATOM 4578 C C . LEU B 1 222 ? 23.312 -0.827 -5.125 1 94.94 222 LEU B C 1
ATOM 4580 O O . LEU B 1 222 ? 22.719 0.198 -4.773 1 94.94 222 LEU B O 1
ATOM 4584 N N . TYR B 1 223 ? 22.812 -1.643 -6.07 1 96.69 223 TYR B N 1
ATOM 4585 C CA . TYR B 1 223 ? 21.547 -1.363 -6.75 1 96.69 223 TYR B CA 1
ATOM 4586 C C . TYR B 1 223 ? 20.391 -1.395 -5.77 1 96.69 223 TYR B C 1
ATOM 4588 O O . TYR B 1 223 ? 19.516 -0.517 -5.801 1 96.69 223 TYR B O 1
ATOM 4596 N N . LYS B 1 224 ? 20.391 -2.334 -4.871 1 95.19 224 LYS B N 1
ATOM 4597 C CA . LYS B 1 224 ? 19.312 -2.461 -3.887 1 95.19 224 LYS B CA 1
ATOM 4598 C C . LYS B 1 224 ? 19.328 -1.291 -2.908 1 95.19 224 LYS B C 1
ATOM 4600 O O . LYS B 1 224 ? 18.281 -0.744 -2.574 1 95.19 224 LYS B O 1
ATOM 4605 N N . VAL B 1 225 ? 20.484 -0.909 -2.51 1 95.19 225 VAL B N 1
ATOM 4606 C CA . VAL B 1 225 ? 20.625 0.2 -1.572 1 95.19 225 VAL B CA 1
ATOM 4607 C C . VAL B 1 225 ? 20.188 1.502 -2.244 1 95.19 225 VAL B C 1
ATOM 4609 O O . VAL B 1 225 ? 19.453 2.299 -1.655 1 95.19 225 VAL B O 1
ATOM 4612 N N . LEU B 1 226 ? 20.594 1.709 -3.475 1 96.62 226 LEU B N 1
ATOM 4613 C CA . LEU B 1 226 ? 20.25 2.93 -4.199 1 96.62 226 LEU B CA 1
ATOM 4614 C C . LEU B 1 226 ? 18.75 3.004 -4.477 1 96.62 226 LEU B C 1
ATOM 4616 O O . LEU B 1 226 ? 18.172 4.09 -4.465 1 96.62 226 LEU B O 1
ATOM 4620 N N . ALA B 1 227 ? 18.188 1.843 -4.758 1 97.06 227 ALA B N 1
ATOM 4621 C CA . ALA B 1 227 ? 16.734 1.812 -4.969 1 97.06 227 ALA B CA 1
ATOM 4622 C C . ALA B 1 227 ? 15.992 2.238 -3.707 1 97.06 227 ALA B C 1
ATOM 4624 O O . ALA B 1 227 ? 15.023 3.002 -3.781 1 97.06 227 ALA B O 1
ATOM 4625 N N . GLN B 1 228 ? 16.438 1.798 -2.564 1 96.62 228 GLN B N 1
ATOM 4626 C CA . GLN B 1 228 ? 15.812 2.176 -1.304 1 96.62 228 GLN B CA 1
ATOM 4627 C C . GLN B 1 228 ? 16.016 3.66 -1.01 1 96.62 228 GLN B C 1
ATOM 4629 O O . GLN B 1 228 ? 15.086 4.344 -0.576 1 96.62 228 GLN B O 1
ATOM 4634 N N . LEU B 1 229 ? 17.172 4.125 -1.235 1 96.12 229 LEU B N 1
ATOM 4635 C CA . LEU B 1 229 ? 17.453 5.547 -1.038 1 96.12 229 LEU B CA 1
ATOM 4636 C C . LEU B 1 229 ? 16.594 6.402 -1.965 1 96.12 229 LEU B C 1
ATOM 4638 O O . LEU B 1 229 ? 16.078 7.445 -1.556 1 96.12 229 LEU B O 1
ATOM 4642 N N . TRP B 1 230 ? 16.5 5.965 -3.221 1 97.56 230 TRP B N 1
ATOM 4643 C CA . TRP B 1 230 ? 15.664 6.648 -4.195 1 97.56 230 TRP B CA 1
ATOM 4644 C C . TRP B 1 230 ? 14.219 6.742 -3.697 1 97.56 230 TRP B C 1
ATOM 4646 O O . TRP B 1 230 ? 13.578 7.785 -3.834 1 97.56 230 TRP B O 1
ATOM 4656 N N . ILE B 1 231 ? 13.727 5.688 -3.064 1 97.56 231 ILE B N 1
ATOM 4657 C CA . ILE B 1 231 ? 12.359 5.648 -2.549 1 97.56 231 ILE B CA 1
ATOM 4658 C C . ILE B 1 231 ? 12.203 6.66 -1.416 1 97.56 231 ILE B C 1
ATOM 4660 O O . ILE B 1 231 ? 11.281 7.473 -1.422 1 97.56 231 ILE B O 1
ATOM 4664 N N . TYR B 1 232 ? 13.125 6.641 -0.455 1 95.88 232 TYR B N 1
ATOM 4665 C CA . TYR B 1 232 ? 13.039 7.547 0.686 1 95.88 232 TYR B CA 1
ATOM 4666 C C . TYR B 1 232 ? 13.148 9 0.238 1 95.88 232 TYR B C 1
ATOM 4668 O O . TYR B 1 232 ? 12.422 9.859 0.734 1 95.88 232 TYR B O 1
ATOM 4676 N N . MET B 1 233 ? 14.008 9.273 -0.707 1 94.69 233 MET B N 1
ATOM 4677 C CA . MET B 1 233 ? 14.156 10.633 -1.23 1 94.69 233 MET B CA 1
ATOM 4678 C C . MET B 1 233 ? 12.891 11.07 -1.959 1 94.69 233 MET B C 1
ATOM 4680 O O . MET B 1 233 ? 12.508 12.242 -1.89 1 94.69 233 MET B O 1
ATOM 4684 N N . GLY B 1 234 ? 12.359 10.156 -2.688 1 96.38 234 GLY B N 1
ATOM 4685 C CA . GLY B 1 234 ? 11.109 10.469 -3.371 1 96.38 234 GLY B CA 1
ATOM 4686 C C . GLY B 1 234 ? 9.969 10.773 -2.42 1 96.38 234 GLY B C 1
ATOM 4687 O O . GLY B 1 234 ? 9.203 11.711 -2.648 1 96.38 234 GLY B O 1
ATOM 4688 N N . LEU B 1 235 ? 9.859 10.023 -1.355 1 95.56 235 LEU B N 1
ATOM 4689 C CA . LEU B 1 235 ? 8.828 10.258 -0.358 1 95.56 235 LEU B CA 1
ATOM 4690 C C . LEU B 1 235 ? 9.039 11.594 0.347 1 95.56 235 LEU B C 1
ATOM 4692 O O . LEU B 1 235 ? 8.078 12.305 0.646 1 95.56 235 LEU B O 1
ATOM 4696 N N . ALA B 1 236 ? 10.273 11.891 0.61 1 92.88 236 ALA B N 1
ATOM 4697 C CA . ALA B 1 236 ? 10.594 13.188 1.197 1 92.88 236 ALA B CA 1
ATOM 4698 C C . ALA B 1 236 ? 10.219 14.328 0.252 1 92.88 236 ALA B C 1
ATOM 4700 O O . ALA B 1 236 ? 9.664 15.344 0.681 1 92.88 236 ALA B O 1
ATOM 4701 N N . TRP B 1 237 ? 10.562 14.148 -0.989 1 92.81 237 TRP B N 1
ATOM 4702 C CA . TRP B 1 237 ? 10.219 15.133 -2.004 1 92.81 237 TRP B CA 1
ATOM 4703 C C . TRP B 1 237 ? 8.703 15.336 -2.074 1 92.81 237 TRP B C 1
ATOM 4705 O O . TRP B 1 237 ? 8.227 16.469 -2.148 1 92.81 237 TRP B O 1
ATOM 4715 N N . LEU B 1 238 ? 7.965 14.242 -2.051 1 90.62 238 LEU B N 1
ATOM 4716 C CA . LEU B 1 238 ? 6.508 14.328 -2.115 1 90.62 238 LEU B CA 1
ATOM 4717 C C . LEU B 1 238 ? 5.949 15.008 -0.869 1 90.62 238 LEU B C 1
ATOM 4719 O O . LEU B 1 238 ? 4.98 15.766 -0.953 1 90.62 238 LEU B O 1
ATOM 4723 N N . SER B 1 239 ? 6.504 14.688 0.238 1 84.88 239 SER B N 1
ATOM 4724 C CA . SER B 1 239 ? 6.082 15.32 1.481 1 84.88 239 SER B CA 1
ATOM 4725 C C . SER B 1 239 ? 6.277 16.828 1.421 1 84.88 239 SER B C 1
ATOM 4727 O O . SER B 1 239 ? 5.414 17.594 1.868 1 84.88 239 SER B O 1
ATOM 4729 N N . LEU B 1 240 ? 7.379 17.234 0.891 1 84.75 240 LEU B N 1
ATOM 4730 C CA . LEU B 1 240 ? 7.656 18.656 0.725 1 84.75 240 LEU B CA 1
ATOM 4731 C C . LEU B 1 240 ? 6.691 19.297 -0.273 1 84.75 240 LEU B C 1
ATOM 4733 O O . LEU B 1 240 ? 6.238 20.422 -0.076 1 84.75 240 LEU B O 1
ATOM 4737 N N . PHE B 1 241 ? 6.441 18.547 -1.273 1 84.31 241 PHE B N 1
ATOM 4738 C CA . PHE B 1 241 ? 5.512 19.016 -2.295 1 84.31 241 PHE B CA 1
ATOM 4739 C C . PHE B 1 241 ? 4.137 19.281 -1.693 1 84.31 241 PHE B C 1
ATOM 4741 O O . PHE B 1 241 ? 3.533 20.328 -1.957 1 84.31 241 PHE B O 1
ATOM 4748 N N . PHE B 1 242 ? 3.631 18.469 -0.853 1 77 242 PHE B N 1
ATOM 4749 C CA . PHE B 1 242 ? 2.322 18.641 -0.235 1 77 242 PHE B CA 1
ATOM 4750 C C . PHE B 1 242 ? 2.354 19.75 0.815 1 77 242 PHE B C 1
ATOM 4752 O O . PHE B 1 242 ? 1.382 20.484 0.973 1 77 242 PHE B O 1
ATOM 4759 N N . SER B 1 243 ? 3.434 19.766 1.494 1 71.81 243 SER B N 1
ATOM 4760 C CA . SER B 1 243 ? 3.557 20.828 2.496 1 71.81 243 SER B CA 1
ATOM 4761 C C . SER B 1 243 ? 3.533 22.203 1.852 1 71.81 243 SER B C 1
ATOM 4763 O O . SER B 1 243 ? 2.934 23.141 2.391 1 71.81 243 SER B O 1
ATOM 4765 N N . TRP B 1 244 ? 4.156 22.25 0.678 1 70.75 244 TRP B N 1
ATOM 4766 C CA . TRP B 1 244 ? 4.211 23.516 -0.049 1 70.75 244 TRP B CA 1
ATOM 4767 C C . TRP B 1 244 ? 2.865 23.828 -0.692 1 70.75 244 TRP B C 1
ATOM 4769 O O . TRP B 1 244 ? 2.412 24.984 -0.666 1 70.75 244 TRP B O 1
ATOM 4779 N N . ASN B 1 245 ? 2.209 22.828 -1.319 1 62.34 245 ASN B N 1
ATOM 4780 C CA . ASN B 1 245 ? 0.952 23.047 -2.027 1 62.34 245 ASN B CA 1
ATOM 4781 C C . ASN B 1 245 ? -0.2 23.297 -1.06 1 62.34 245 ASN B C 1
ATOM 4783 O O . ASN B 1 245 ? -1.108 24.078 -1.361 1 62.34 245 ASN B O 1
ATOM 4787 N N . VAL B 1 246 ? -0.245 22.531 0.006 1 54.78 246 VAL B N 1
ATOM 4788 C CA . VAL B 1 246 ? -1.298 22.812 0.976 1 54.78 246 VAL B CA 1
ATOM 4789 C C . VAL B 1 246 ? -1.189 24.266 1.452 1 54.78 246 VAL B C 1
ATOM 4791 O O . VAL B 1 246 ? -2.201 24.953 1.588 1 54.78 246 VAL B O 1
ATOM 4794 N N . ASN B 1 247 ? -0.028 24.734 1.492 1 47.56 247 ASN B N 1
ATOM 4795 C CA . ASN B 1 247 ? 0.16 26.109 1.913 1 47.56 247 ASN B CA 1
ATOM 4796 C C . ASN B 1 247 ? -0.2 27.094 0.798 1 47.56 247 ASN B C 1
ATOM 4798 O O . ASN B 1 247 ? -0.771 28.156 1.058 1 47.56 247 ASN B O 1
ATOM 4802 N N . MET B 1 248 ? 0.016 26.688 -0.367 1 48.44 248 MET B N 1
ATOM 4803 C CA . MET B 1 248 ? -0.326 27.531 -1.504 1 48.44 248 MET B CA 1
ATOM 4804 C C . MET B 1 248 ? -1.838 27.625 -1.677 1 48.44 248 MET B C 1
ATOM 4806 O O . MET B 1 248 ? -2.367 28.703 -1.964 1 48.44 248 MET B O 1
ATOM 4810 N N . VAL B 1 249 ? -2.471 26.5 -1.501 1 50.94 249 VAL B N 1
ATOM 4811 C CA . VAL B 1 249 ? -3.924 26.5 -1.631 1 50.94 249 VAL B CA 1
ATOM 4812 C C . VAL B 1 249 ? -4.547 27.328 -0.502 1 50.94 249 VAL B C 1
ATOM 4814 O O . VAL B 1 249 ? -5.484 28.094 -0.728 1 50.94 249 VAL B O 1
ATOM 4817 N N . VAL B 1 250 ? -3.996 27.203 0.66 1 50.72 250 VAL B N 1
ATOM 4818 C CA . VAL B 1 250 ? -4.5 27.953 1.796 1 50.72 250 VAL B CA 1
ATOM 4819 C C . VAL B 1 250 ? -4.242 29.453 1.574 1 50.72 250 VAL B C 1
ATOM 4821 O O . VAL B 1 250 ? -5.121 30.281 1.82 1 50.72 250 VAL B O 1
ATOM 4824 N N . GLU B 1 251 ? -3.164 29.766 1.053 1 51.12 251 GLU B N 1
ATOM 4825 C CA . GLU B 1 251 ? -2.84 31.172 0.784 1 51.12 251 GLU B CA 1
ATOM 4826 C C . GLU B 1 251 ? -3.668 31.703 -0.375 1 51.12 251 GLU B C 1
ATOM 4828 O O . GLU B 1 251 ? -4.141 32.844 -0.326 1 51.12 251 GLU B O 1
ATOM 4833 N N . ALA B 1 252 ? -3.855 30.875 -1.354 1 51.44 252 ALA B N 1
ATOM 4834 C CA . ALA B 1 252 ? -4.691 31.297 -2.479 1 51.44 252 ALA B CA 1
ATOM 4835 C C . ALA B 1 252 ? -6.137 31.516 -2.037 1 51.44 252 ALA B C 1
ATOM 4837 O O . ALA B 1 252 ? -6.797 32.438 -2.49 1 51.44 252 ALA B O 1
ATOM 4838 N N . HIS B 1 253 ? -6.594 30.703 -1.2 1 50.47 253 HIS B N 1
ATOM 4839 C CA . HIS B 1 253 ? -7.938 30.844 -0.648 1 50.47 253 HIS B CA 1
ATOM 4840 C C . HIS B 1 253 ? -8.055 32.094 0.205 1 50.47 253 HIS B C 1
ATOM 4842 O O . HIS B 1 253 ? -9.07 32.781 0.162 1 50.47 253 HIS B O 1
ATOM 4848 N N . LYS B 1 254 ? -7.023 32.438 0.949 1 51.75 254 LYS B N 1
ATOM 4849 C CA . LYS B 1 254 ? -7 33.656 1.75 1 51.75 254 LYS B CA 1
ATOM 4850 C C . LYS B 1 254 ? -7.023 34.875 0.862 1 51.75 254 LYS B C 1
ATOM 4852 O O . LYS B 1 254 ? -7.73 35.844 1.156 1 51.75 254 LYS B O 1
ATOM 4857 N N . VAL B 1 255 ? -6.328 34.781 -0.159 1 53.56 255 VAL B N 1
ATOM 4858 C CA . VAL B 1 255 ? -6.27 35.906 -1.085 1 53.56 255 VAL B CA 1
ATOM 4859 C C . VAL B 1 255 ? -7.613 36.031 -1.8 1 53.56 255 VAL B C 1
ATOM 4861 O O . VAL B 1 255 ? -8.109 37.156 -1.979 1 53.56 255 VAL B O 1
ATOM 4864 N N . LEU B 1 256 ? -8.117 34.938 -2.184 1 52.59 256 LEU B N 1
ATOM 4865 C CA . LEU B 1 256 ? -9.406 34.969 -2.859 1 52.59 256 LEU B CA 1
ATOM 4866 C C . LEU B 1 256 ? -10.5 35.469 -1.914 1 52.59 256 LEU B C 1
ATOM 4868 O O . LEU B 1 256 ? -11.391 36.219 -2.316 1 52.59 256 LEU B O 1
ATOM 4872 N N . LYS B 1 257 ? -10.43 35 -0.70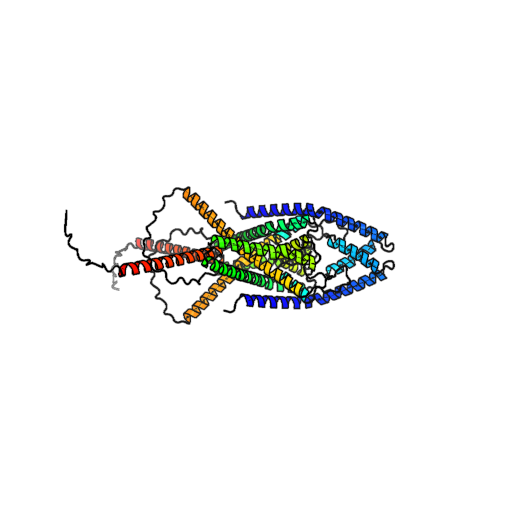8 1 54.59 257 LYS B N 1
ATOM 4873 C CA . LYS B 1 257 ? -11.367 35.5 0.302 1 54.59 257 LYS B CA 1
ATOM 4874 C C . LYS B 1 257 ? -11.195 37 0.545 1 54.59 257 LYS B C 1
ATOM 4876 O O . LYS B 1 257 ? -12.18 37.719 0.677 1 54.59 257 LYS B O 1
ATOM 4881 N N . LYS B 1 258 ? -9.992 37.406 0.632 1 55.69 258 LYS B N 1
ATOM 4882 C CA . LYS B 1 258 ? -9.703 38.844 0.799 1 55.69 258 LYS B CA 1
ATOM 4883 C C . LYS B 1 258 ? -10.203 39.625 -0.396 1 55.69 258 LYS B C 1
ATOM 4885 O O . LYS B 1 258 ? -10.773 40.719 -0.227 1 55.69 258 LYS B O 1
ATOM 4890 N N . ARG B 1 259 ? -10 39.031 -1.506 1 54.97 259 ARG B N 1
ATOM 4891 C CA . ARG B 1 259 ? -10.477 39.688 -2.711 1 54.97 259 ARG B CA 1
ATOM 4892 C C . ARG B 1 259 ? -12 39.75 -2.748 1 54.97 259 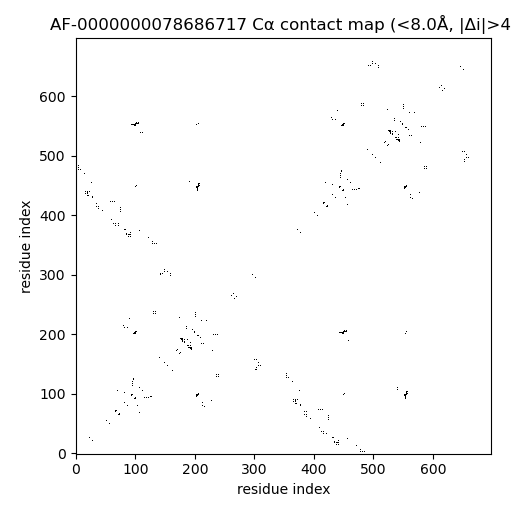ARG B C 1
ATOM 4894 O O . ARG B 1 259 ? -12.586 40.719 -3.18 1 54.97 259 ARG B O 1
ATOM 4901 N N . ARG B 1 260 ? -12.562 38.719 -2.316 1 55.25 260 ARG B N 1
ATOM 4902 C CA . ARG B 1 260 ? -14.016 38.688 -2.264 1 55.25 260 ARG B CA 1
ATOM 4903 C C . ARG B 1 260 ? -14.562 39.656 -1.22 1 55.25 260 ARG B C 1
ATOM 4905 O O . ARG B 1 260 ? -15.57 40.312 -1.452 1 55.25 260 ARG B O 1
ATOM 4912 N N . ARG B 1 261 ? -13.891 39.625 -0.106 1 57.72 261 ARG B N 1
ATOM 4913 C CA . ARG B 1 261 ? -14.273 40.594 0.927 1 57.72 261 ARG B CA 1
ATOM 4914 C C . ARG B 1 261 ? -14.078 42.031 0.441 1 57.72 261 ARG B C 1
ATOM 4916 O O . ARG B 1 261 ? -14.898 42.906 0.728 1 57.72 261 ARG B O 1
ATOM 4923 N N . GLN B 1 262 ? -12.992 42.156 -0.233 1 58.03 262 GLN B N 1
ATOM 4924 C CA . GLN B 1 262 ? -12.75 43.5 -0.782 1 58.03 262 GLN B CA 1
ATOM 4925 C C . GLN B 1 262 ? -13.781 43.844 -1.848 1 58.03 262 GLN B C 1
ATOM 4927 O O . GLN B 1 262 ? -14.25 45 -1.909 1 58.03 262 GLN B O 1
ATOM 4932 N N . ARG B 1 263 ? -14.086 42.844 -2.512 1 55.09 263 ARG B N 1
ATOM 4933 C CA . ARG B 1 263 ? -15.117 43.062 -3.527 1 55.09 263 ARG B CA 1
ATOM 4934 C C . ARG B 1 263 ? -16.469 43.312 -2.885 1 55.09 263 ARG B C 1
ATOM 4936 O O . ARG B 1 263 ? -17.234 44.156 -3.35 1 55.09 263 ARG B O 1
ATOM 4943 N N . TYR B 1 264 ? -16.719 42.562 -1.871 1 56.38 264 TYR B N 1
ATOM 4944 C CA . TYR B 1 264 ? -17.953 42.781 -1.134 1 56.38 264 TYR B CA 1
ATOM 4945 C C . TYR B 1 264 ? -17.922 44.125 -0.414 1 56.38 264 TYR B C 1
ATOM 4947 O O . TYR B 1 264 ? -18.922 44.844 -0.36 1 56.38 264 TYR B O 1
ATOM 4955 N N . ARG B 1 265 ? -16.75 44.375 0.259 1 53.22 265 ARG B N 1
ATOM 4956 C CA . ARG B 1 265 ? -16.625 45.688 0.878 1 53.22 265 ARG B CA 1
ATOM 4957 C C . ARG B 1 265 ? -16.766 46.812 -0.158 1 53.22 265 ARG B C 1
ATOM 4959 O O . ARG B 1 265 ? -17.344 47.844 0.121 1 53.22 265 ARG B O 1
ATOM 4966 N N . ASP B 1 266 ? -16.156 46.5 -1.259 1 53.81 266 ASP B N 1
ATOM 4967 C CA . ASP B 1 266 ? -16.297 47.5 -2.314 1 53.81 266 ASP B CA 1
ATOM 4968 C C . ASP B 1 266 ? -17.75 47.594 -2.787 1 53.81 266 ASP B C 1
ATOM 4970 O O . ASP B 1 266 ? -18.203 48.688 -3.184 1 53.81 266 ASP B O 1
ATOM 4974 N N . PHE B 1 267 ? -18.453 46.5 -2.76 1 50.88 267 PHE B N 1
ATOM 4975 C CA . PHE B 1 267 ? -19.859 46.562 -3.143 1 50.88 267 PHE B CA 1
ATOM 4976 C C . PHE B 1 267 ? -20.672 47.281 -2.08 1 50.88 267 PHE B C 1
ATOM 4978 O O . PHE B 1 267 ? -21.594 48.062 -2.406 1 50.88 267 PHE B O 1
ATOM 4985 N N . TYR B 1 268 ? -20.625 46.875 -0.753 1 47.47 268 TYR B N 1
ATOM 4986 C CA . TYR B 1 268 ? -21.297 47.688 0.272 1 47.47 268 TYR B CA 1
ATOM 4987 C C . TYR B 1 268 ? -20.469 48.906 0.639 1 47.47 268 TYR B C 1
ATOM 4989 O O . TYR B 1 268 ? -19.312 48.781 1.023 1 47.47 268 TYR B O 1
ATOM 4997 N N . GLN B 1 269 ? -20.609 50.031 -0.033 1 44.03 269 GLN B N 1
ATOM 4998 C CA . GLN B 1 269 ? -20.125 51.406 0.02 1 44.03 269 GLN B CA 1
ATOM 4999 C C . GLN B 1 269 ? -19.906 51.844 1.462 1 44.03 269 GLN B C 1
ATOM 5001 O O . GLN B 1 269 ? -20.531 52.844 1.905 1 44.03 269 GLN B O 1
ATOM 5006 N N . VAL B 1 270 ? -19.859 51 2.541 1 44.09 270 VAL B N 1
ATOM 5007 C CA . VAL B 1 270 ? -19.688 51.719 3.789 1 44.09 270 VAL B CA 1
ATOM 5008 C C . VAL B 1 270 ? -18.438 52.625 3.699 1 44.09 270 VAL B C 1
ATOM 5010 O O . VAL B 1 270 ? -17.469 52.25 3.039 1 44.09 270 VAL B O 1
ATOM 5013 N N . GLU B 1 271 ? -18.5 54 4.16 1 39.69 271 GLU B N 1
ATOM 5014 C CA . GLU B 1 271 ? -17.594 55.156 4.207 1 39.69 271 GLU B CA 1
ATOM 5015 C C . GLU B 1 271 ? -16.172 54.719 4.578 1 39.69 271 GLU B C 1
ATOM 5017 O O . GLU B 1 271 ? -15.984 53.844 5.441 1 39.69 271 GLU B O 1
ATOM 5022 N N . PRO B 1 272 ? -15.164 54.906 3.748 1 39.34 272 PRO B N 1
ATOM 5023 C CA . PRO B 1 272 ? -13.75 54.719 4.051 1 39.34 272 PRO B CA 1
ATOM 5024 C C . PRO B 1 272 ? -13.367 55.188 5.449 1 39.34 272 PRO B C 1
ATOM 5026 O O . PRO B 1 272 ? -13.711 56.312 5.844 1 39.34 272 PRO B O 1
ATOM 5029 N N . GLU B 1 273 ? -13.477 54.406 6.5 1 39.97 273 GLU B N 1
ATOM 5030 C CA . GLU B 1 273 ? -13 54.938 7.773 1 39.97 273 GLU B CA 1
ATOM 5031 C C . GLU B 1 273 ? -11.758 55.812 7.582 1 39.97 273 GLU B C 1
ATOM 5033 O O . GLU B 1 273 ? -10.93 55.531 6.715 1 39.97 273 GLU B O 1
ATOM 5038 N N . PRO B 1 274 ? -11.781 57.031 8.062 1 35.75 274 PRO B N 1
ATOM 5039 C CA . PRO B 1 274 ? -10.711 58.031 7.949 1 35.75 274 PRO B CA 1
ATOM 5040 C C . PRO B 1 274 ? -9.336 57.438 8.266 1 35.75 274 PRO B C 1
ATOM 5042 O O . PRO B 1 274 ? -9.211 56.562 9.133 1 35.75 274 PRO B O 1
ATOM 5045 N N . VAL B 1 275 ? -8.445 57.406 7.348 1 37.72 275 VAL B N 1
ATOM 5046 C CA . VAL B 1 275 ? -7.02 57.125 7.473 1 37.72 275 VAL B CA 1
ATOM 5047 C C . VAL B 1 275 ? -6.441 57.906 8.641 1 37.72 275 VAL B C 1
ATOM 5049 O O . VAL B 1 275 ? -6.41 59.156 8.609 1 37.72 275 VAL B O 1
ATOM 5052 N N . GLU B 1 276 ? -6.793 57.719 9.914 1 33.66 276 GLU B N 1
ATOM 5053 C CA . GLU B 1 276 ? -6.02 58.375 10.969 1 33.66 276 GLU B CA 1
ATOM 5054 C C . GLU B 1 276 ? -4.527 58.344 10.648 1 33.66 276 GLU B C 1
ATOM 5056 O O . GLU B 1 276 ? -3.99 57.344 10.219 1 33.66 276 GLU B O 1
ATOM 5061 N N . ASP B 1 277 ? -3.926 59.531 10.438 1 31.33 277 ASP B N 1
ATOM 5062 C CA . ASP B 1 277 ? -2.562 60 10.219 1 31.33 277 ASP B CA 1
ATOM 5063 C C . ASP B 1 277 ? -1.606 59.406 11.258 1 31.33 277 ASP B C 1
ATOM 5065 O O . ASP B 1 277 ? -1.657 59.781 12.438 1 31.33 277 ASP B O 1
ATOM 5069 N N . LYS B 1 278 ? -1.324 58.125 11.297 1 36.03 278 LYS B N 1
ATOM 5070 C CA . LYS B 1 278 ? -0.276 57.562 12.133 1 36.03 278 LYS B CA 1
ATOM 5071 C C . LYS B 1 278 ? 1.054 58.281 11.914 1 36.03 278 LYS B C 1
ATOM 5073 O O . LYS B 1 278 ? 1.809 57.938 11.008 1 36.03 278 LYS B O 1
ATOM 5078 N N . ASP B 1 279 ? 1.152 59.625 11.969 1 30.61 279 ASP B N 1
ATOM 5079 C CA . ASP B 1 279 ? 2.471 60.25 12 1 30.61 279 ASP B CA 1
ATOM 5080 C C . ASP B 1 279 ? 3.285 59.75 13.188 1 30.61 279 ASP B C 1
ATOM 5082 O O . ASP B 1 279 ? 4.184 60.438 13.672 1 30.61 279 ASP B O 1
ATOM 5086 N N . LYS B 1 280 ? 2.824 58.875 14.055 1 33.5 280 LYS B N 1
ATOM 5087 C CA . LYS B 1 280 ? 3.717 58.812 15.211 1 33.5 280 LYS B CA 1
ATOM 5088 C C . LYS B 1 280 ? 5.129 58.406 14.781 1 33.5 280 LYS B C 1
ATOM 5090 O O . LYS B 1 280 ? 5.316 57.719 13.781 1 33.5 280 LYS B O 1
ATOM 5095 N N . GLN B 1 281 ? 6.199 59.062 15.383 1 30.7 281 GLN B N 1
ATOM 5096 C CA . GLN B 1 281 ? 7.656 59.125 15.461 1 30.7 281 GLN B CA 1
ATOM 5097 C C . GLN B 1 281 ? 8.281 57.75 15.477 1 30.7 281 GLN B C 1
ATOM 5099 O O . GLN B 1 281 ? 7.727 56.812 16.062 1 30.7 281 GLN B O 1
ATOM 5104 N N . GLY B 1 282 ? 9.352 57.594 14.672 1 30.47 282 GLY B N 1
ATOM 5105 C CA . GLY B 1 282 ? 10.234 56.531 14.219 1 30.47 282 GLY B CA 1
ATOM 5106 C C . GLY B 1 282 ? 10.891 55.75 15.359 1 30.47 282 GLY B C 1
ATOM 5107 O O . GLY B 1 282 ? 11.977 56.125 15.812 1 30.47 282 GLY B O 1
ATOM 5108 N N . GLU B 1 283 ? 10.219 55.438 16.484 1 30.56 283 GLU B N 1
ATOM 5109 C CA . GLU B 1 283 ? 11.062 54.688 17.391 1 30.56 283 GLU B CA 1
ATOM 5110 C C . GLU B 1 283 ? 11.812 53.562 16.656 1 30.56 283 GLU B C 1
ATOM 5112 O O . GLU B 1 283 ? 11.242 52.875 15.805 1 30.56 283 GLU B O 1
ATOM 5117 N N . LYS B 1 284 ? 13.133 53.688 16.688 1 35.28 284 LYS B N 1
ATOM 5118 C CA . LYS B 1 284 ? 14.164 52.812 16.125 1 35.28 284 LYS B CA 1
ATOM 5119 C C . LYS B 1 284 ? 13.891 51.344 16.422 1 35.28 284 LYS B C 1
ATOM 5121 O O . LYS B 1 284 ? 13.758 50.969 17.578 1 35.28 284 LYS B O 1
ATOM 5126 N N . PRO B 1 285 ? 13.086 50.844 15.578 1 31.17 285 PRO B N 1
ATOM 5127 C CA . PRO B 1 285 ? 12.875 49.438 15.938 1 31.17 285 PRO B CA 1
ATOM 5128 C C . PRO B 1 285 ? 14.18 48.688 16.156 1 31.17 285 PRO B C 1
ATOM 5130 O O . PRO B 1 285 ? 15.203 49 15.555 1 31.17 285 PRO B O 1
ATOM 5133 N N . ASN B 1 286 ? 14.445 48.281 17.453 1 28.33 286 ASN B N 1
ATOM 5134 C CA . ASN B 1 286 ? 15.5 47.375 17.906 1 28.33 286 ASN B CA 1
ATOM 5135 C C . ASN B 1 286 ? 15.812 46.312 16.859 1 28.33 286 ASN B C 1
ATOM 5137 O O . ASN B 1 286 ? 15 46.062 15.969 1 28.33 286 ASN B O 1
ATOM 5141 N N . VAL B 1 287 ? 17.109 45.781 16.969 1 31.19 287 VAL B N 1
ATOM 5142 C CA . VAL B 1 287 ? 17.828 44.75 16.219 1 31.19 287 VAL B CA 1
ATOM 5143 C C . VAL B 1 287 ? 16.922 43.562 15.984 1 31.19 287 VAL B C 1
ATOM 5145 O O . VAL B 1 287 ? 16.453 42.938 16.953 1 31.19 287 VAL B O 1
ATOM 5148 N N . VAL B 1 288 ? 16.141 43.656 15.039 1 30.53 288 VAL B N 1
ATOM 5149 C CA . VAL B 1 288 ? 15.297 42.562 14.648 1 30.53 288 VAL B CA 1
ATOM 5150 C C . VAL B 1 288 ? 16.141 41.281 14.516 1 30.53 288 VAL B C 1
ATOM 5152 O O . VAL B 1 288 ? 17.094 41.25 13.742 1 30.53 288 VAL B O 1
ATOM 5155 N N . ASP B 1 289 ? 16.266 40.656 15.734 1 28.42 289 ASP B N 1
ATOM 5156 C CA . ASP B 1 289 ? 16.828 39.312 15.711 1 28.42 289 ASP B CA 1
ATOM 5157 C C . ASP B 1 289 ? 16.344 38.531 14.484 1 28.42 289 ASP B C 1
ATOM 5159 O O . ASP B 1 289 ? 15.141 38.281 14.336 1 28.42 289 ASP B O 1
ATOM 5163 N N . ILE B 1 290 ? 17.016 38.781 13.367 1 30.03 290 ILE B N 1
ATOM 5164 C CA . ILE B 1 290 ? 16.859 38.156 12.062 1 30.03 290 ILE B CA 1
ATOM 5165 C C . ILE B 1 290 ? 16.578 36.656 12.234 1 30.03 290 ILE B C 1
ATOM 5167 O O . ILE B 1 290 ? 16.125 36 11.305 1 30.03 290 ILE B O 1
ATOM 5171 N N . PHE B 1 291 ? 17.219 36.125 13.266 1 31.06 291 PHE B N 1
ATOM 5172 C CA . PHE B 1 291 ? 17.234 34.656 13.297 1 31.06 291 PHE B CA 1
ATOM 5173 C C . PHE B 1 291 ? 15.93 34.094 13.844 1 31.06 291 PHE B C 1
ATOM 5175 O O . PHE B 1 291 ? 15.781 32.906 14.016 1 31.06 291 PHE B O 1
ATOM 5182 N N . ASP B 1 292 ? 15.18 34.938 14.516 1 28.7 292 ASP B N 1
ATOM 5183 C CA . ASP B 1 292 ? 14.047 34.312 15.188 1 28.7 292 ASP B CA 1
ATOM 5184 C C . ASP B 1 292 ? 12.938 33.969 14.195 1 28.7 292 ASP B C 1
ATOM 5186 O O . ASP B 1 292 ? 11.953 34.719 14.078 1 28.7 292 ASP B O 1
ATOM 5190 N N . PHE B 1 293 ? 13.328 33.531 13.055 1 30.61 293 PHE B N 1
ATOM 5191 C CA . PHE B 1 293 ? 12.203 33.188 12.195 1 30.61 293 PHE B CA 1
ATOM 5192 C C . PHE B 1 293 ? 11.43 32 12.789 1 30.61 293 PHE B C 1
ATOM 5194 O O . PHE B 1 293 ? 12.016 31 13.18 1 30.61 293 PHE B O 1
ATOM 5201 N N . PRO B 1 294 ? 10.242 32.25 13.273 1 31.73 294 PRO B N 1
ATOM 5202 C CA . PRO B 1 294 ? 9.484 31.078 13.75 1 31.73 294 PRO B CA 1
ATOM 5203 C C . PRO B 1 294 ? 9.445 29.938 12.734 1 31.73 294 PRO B C 1
ATOM 5205 O O . PRO B 1 294 ? 9.391 30.188 11.531 1 31.73 294 PRO B O 1
ATOM 5208 N N . LYS B 1 295 ? 9.938 28.844 13.109 1 40 295 LYS B N 1
ATOM 5209 C CA . LYS B 1 295 ? 10.055 27.594 12.367 1 40 295 LYS B CA 1
ATOM 5210 C C . LYS B 1 295 ? 8.812 27.344 11.516 1 40 295 LYS B C 1
ATOM 5212 O O . LYS B 1 295 ? 8.867 26.562 10.555 1 40 295 LYS B O 1
ATOM 5217 N N . GLU B 1 296 ? 7.727 27.766 11.891 1 38.84 296 GLU B N 1
ATOM 5218 C CA . GLU B 1 296 ? 6.52 27.281 11.227 1 38.84 296 GLU B CA 1
ATOM 5219 C C . GLU B 1 296 ? 6.168 28.156 10.023 1 38.84 296 GLU B C 1
ATOM 5221 O O . GLU B 1 296 ? 5.078 28.031 9.461 1 38.84 296 GLU B O 1
ATOM 5226 N N . ASP B 1 297 ? 7.07 29.188 9.602 1 42.88 297 ASP B N 1
ATOM 5227 C CA . ASP B 1 297 ? 6.543 30.078 8.57 1 42.88 297 ASP B CA 1
ATOM 5228 C C . ASP B 1 297 ? 6.789 29.516 7.172 1 42.88 297 ASP B C 1
ATOM 5230 O O . ASP B 1 297 ? 7.785 28.828 6.941 1 42.88 297 ASP B O 1
ATOM 5234 N N . ASP B 1 298 ? 5.789 29.562 6.301 1 46.25 298 ASP B N 1
ATOM 5235 C CA . ASP B 1 298 ? 5.672 29.188 4.898 1 46.25 298 ASP B CA 1
ATOM 5236 C C . ASP B 1 298 ? 6.797 29.797 4.066 1 46.25 298 ASP B C 1
ATOM 5238 O O . ASP B 1 298 ? 7.305 30.875 4.391 1 46.25 298 ASP B O 1
ATOM 5242 N N . TYR B 1 299 ? 7.367 29.016 3.279 1 47.94 299 TYR B N 1
ATOM 5243 C CA . TYR B 1 299 ? 8.461 29.422 2.408 1 47.94 299 TYR B CA 1
ATOM 5244 C C . TYR B 1 299 ? 8.156 30.766 1.743 1 47.94 299 TYR B C 1
ATOM 5246 O O . TYR B 1 299 ? 9.016 31.641 1.695 1 47.94 299 TYR B O 1
ATOM 5254 N N . SER B 1 300 ? 6.992 30.828 1.268 1 51.34 300 SER B N 1
ATOM 5255 C CA . SER B 1 300 ? 6.652 32.031 0.531 1 51.34 300 SER B CA 1
ATOM 5256 C C . SER B 1 300 ? 6.684 33.25 1.438 1 51.34 300 SER B C 1
ATOM 5258 O O . SER B 1 300 ? 7.172 34.312 1.042 1 51.34 300 SER B O 1
ATOM 5260 N N . THR B 1 301 ? 6.117 33.031 2.625 1 52.09 301 THR B N 1
ATOM 5261 C CA . THR B 1 301 ? 6.102 34.156 3.578 1 52.09 301 THR B CA 1
ATOM 5262 C C . THR B 1 301 ? 7.523 34.5 3.998 1 52.09 301 THR B C 1
ATOM 5264 O O . THR B 1 301 ? 7.863 35.688 4.082 1 52.09 301 THR B O 1
ATOM 5267 N N . ILE B 1 302 ? 8.25 33.469 3.99 1 52.31 302 ILE B N 1
ATOM 5268 C CA . ILE B 1 302 ? 9.617 33.688 4.445 1 52.31 302 ILE B CA 1
ATOM 5269 C C . ILE B 1 302 ? 10.414 34.406 3.355 1 52.31 302 ILE B C 1
ATOM 5271 O O . ILE B 1 302 ? 11.156 35.344 3.637 1 52.31 302 ILE B O 1
ATOM 5275 N N . ILE B 1 303 ? 10.125 34 2.232 1 55.66 303 ILE B N 1
ATOM 5276 C CA . ILE B 1 303 ? 10.867 34.594 1.131 1 55.66 303 ILE B CA 1
ATOM 5277 C C . ILE B 1 303 ? 10.469 36.062 0.967 1 55.66 303 ILE B C 1
ATOM 5279 O O . ILE B 1 303 ? 11.312 36.938 0.692 1 55.66 303 ILE B O 1
ATOM 5283 N N . LYS B 1 304 ? 9.195 36.344 1.149 1 57.62 304 LYS B N 1
ATOM 5284 C CA . LYS B 1 304 ? 8.711 37.719 1.084 1 57.62 304 LYS B CA 1
ATOM 5285 C C . LYS B 1 304 ? 9.305 38.562 2.211 1 57.62 304 LYS B C 1
ATOM 5287 O O . LYS B 1 304 ? 9.68 39.719 1.999 1 57.62 304 LYS B O 1
ATOM 5292 N N . GLN B 1 305 ? 9.383 37.875 3.297 1 55.88 305 GLN B N 1
ATOM 5293 C CA . GLN B 1 305 ? 9.945 38.562 4.449 1 55.88 305 GLN B CA 1
ATOM 5294 C C . GLN B 1 305 ? 11.438 38.844 4.254 1 55.88 305 GLN B C 1
ATOM 5296 O O . GLN B 1 305 ? 11.922 39.938 4.59 1 55.88 305 GLN B O 1
ATOM 5301 N N . ILE B 1 306 ? 12.023 37.938 3.635 1 56.84 306 ILE B N 1
ATOM 5302 C CA . ILE B 1 306 ? 13.438 38.125 3.34 1 56.84 306 ILE B CA 1
ATOM 5303 C C . ILE B 1 306 ? 13.625 39.219 2.297 1 56.84 306 ILE B C 1
ATOM 5305 O O . ILE B 1 306 ? 14.516 40.062 2.428 1 56.84 306 ILE B O 1
ATOM 5309 N N . GLY B 1 307 ? 12.789 39.156 1.334 1 57.41 307 GLY B N 1
ATOM 5310 C CA . GLY B 1 307 ? 12.805 40.219 0.334 1 57.41 307 GLY B CA 1
ATOM 5311 C C . GLY B 1 307 ? 12.531 41.594 0.914 1 57.41 307 GLY B C 1
ATOM 5312 O O . GLY B 1 307 ? 13.211 42.562 0.569 1 57.41 307 GLY B O 1
ATOM 5313 N N . ALA B 1 308 ? 11.57 41.625 1.786 1 56.53 308 ALA B N 1
ATOM 5314 C CA . ALA B 1 308 ? 11.219 42.906 2.434 1 56.53 308 ALA B CA 1
ATOM 5315 C C . ALA B 1 308 ? 12.367 43.406 3.293 1 56.53 308 ALA B C 1
ATOM 5317 O O . ALA B 1 308 ? 12.672 44.594 3.291 1 56.53 308 ALA B O 1
ATOM 5318 N N . ARG B 1 309 ? 12.953 42.469 3.816 1 55.59 309 ARG B N 1
ATOM 5319 C CA . ARG B 1 309 ? 14.086 42.812 4.664 1 55.59 309 ARG B CA 1
ATOM 5320 C C . ARG B 1 309 ? 15.266 43.312 3.826 1 55.59 309 ARG B C 1
ATOM 5322 O O . ARG B 1 309 ? 15.961 44.25 4.203 1 55.59 309 ARG B O 1
ATOM 5329 N N . ALA B 1 310 ? 15.414 42.656 2.818 1 58.25 310 ALA B N 1
ATOM 5330 C CA . ALA B 1 310 ? 16.5 43.031 1.906 1 58.25 310 ALA B CA 1
ATOM 5331 C C . ALA B 1 310 ? 16.25 44.406 1.315 1 58.25 310 ALA B C 1
ATOM 5333 O O . ALA B 1 310 ? 17.203 45.188 1.161 1 58.25 310 ALA B O 1
ATOM 5334 N N . GLN B 1 311 ? 15.07 44.656 1.068 1 57.31 311 GLN B N 1
ATOM 5335 C CA . GLN B 1 311 ? 14.711 46 0.567 1 57.31 311 GLN B CA 1
ATOM 5336 C C . GLN B 1 311 ? 14.906 47.062 1.642 1 57.31 311 GLN B C 1
ATOM 5338 O O . GLN B 1 311 ? 15.328 48.188 1.346 1 57.31 311 GLN B O 1
ATOM 5343 N N . GLU B 1 312 ? 14.625 46.688 2.836 1 55.56 312 GLU B N 1
ATOM 5344 C CA . GLU B 1 312 ? 14.805 47.625 3.947 1 55.56 312 GLU B CA 1
ATOM 5345 C C . GLU B 1 312 ? 16.281 47.906 4.184 1 55.56 312 GLU B C 1
ATOM 5347 O O . GLU B 1 312 ? 16.656 49.062 4.441 1 55.56 312 GLU B O 1
ATOM 5352 N N . ILE B 1 313 ? 17 46.969 3.998 1 55.59 313 ILE B N 1
ATOM 5353 C CA . ILE B 1 313 ? 18.438 47.156 4.191 1 55.59 313 ILE B CA 1
ATOM 5354 C C . ILE B 1 313 ? 19 48 3.055 1 55.59 313 ILE B C 1
ATOM 5356 O O . ILE B 1 313 ? 19.812 48.906 3.287 1 55.59 313 ILE B O 1
ATOM 5360 N N . LYS B 1 314 ? 18.531 47.75 1.952 1 56.19 314 LYS B N 1
ATOM 5361 C CA . LYS B 1 314 ? 18.984 48.562 0.817 1 56.19 314 LYS B CA 1
ATOM 5362 C C . LYS B 1 314 ? 18.531 50 0.958 1 56.19 314 LYS B C 1
ATOM 5364 O O . LYS B 1 314 ? 19.281 50.938 0.633 1 56.19 314 LYS B O 1
ATOM 5369 N N . SER B 1 315 ? 17.359 50.125 1.409 1 54.5 315 SER B N 1
ATOM 5370 C CA . SER B 1 315 ? 16.859 51.5 1.61 1 54.5 315 SER B CA 1
ATOM 5371 C C . SER B 1 315 ? 17.625 52.219 2.707 1 54.5 315 SER B C 1
ATOM 5373 O O . SER B 1 315 ? 17.922 53.406 2.584 1 54.5 315 SER B O 1
ATOM 5375 N N . LYS B 1 316 ? 18.078 51.5 3.646 1 55.12 316 LYS B N 1
ATOM 5376 C CA . LYS B 1 316 ? 18.859 52.062 4.73 1 55.12 316 LYS B CA 1
ATOM 5377 C C . LYS B 1 316 ? 20.281 52.375 4.27 1 55.12 316 LYS B C 1
ATOM 5379 O O . LYS B 1 316 ? 20.859 53.406 4.652 1 55.12 316 LYS B O 1
ATOM 5384 N N . ASP B 1 317 ? 20.75 51.562 3.447 1 53.09 317 ASP B N 1
ATOM 5385 C CA . ASP B 1 317 ? 22.094 51.812 2.912 1 53.09 317 ASP B CA 1
ATOM 5386 C C . ASP B 1 317 ? 22.094 53 1.955 1 53.09 317 ASP B C 1
ATOM 5388 O O . ASP B 1 317 ? 23.047 53.781 1.918 1 53.09 317 ASP B O 1
ATOM 5392 N N . ASN B 1 318 ? 21.047 53.125 1.232 1 52.41 318 ASN B N 1
ATOM 5393 C CA . ASN B 1 318 ? 20.906 54.312 0.367 1 52.41 318 ASN B CA 1
ATOM 5394 C C . ASN B 1 318 ? 20.719 55.594 1.178 1 52.41 318 ASN B C 1
ATOM 5396 O O . ASN B 1 318 ? 21.203 56.656 0.79 1 52.41 318 ASN B O 1
ATOM 5400 N N . MET B 1 319 ? 20.109 55.406 2.336 1 48.25 319 MET B N 1
ATOM 5401 C CA . MET B 1 319 ? 19.938 56.594 3.201 1 48.25 319 MET B CA 1
ATOM 5402 C C . MET B 1 319 ? 21.25 56.938 3.883 1 48.25 319 MET B C 1
ATOM 5404 O O . MET B 1 319 ? 21.562 58.125 4.055 1 48.25 319 MET B O 1
ATOM 5408 N N . ASN B 1 320 ? 21.969 55.938 4.211 1 49.84 320 ASN B N 1
ATOM 5409 C CA . ASN B 1 320 ? 23.266 56.219 4.832 1 49.84 320 ASN B CA 1
ATOM 5410 C C . ASN B 1 320 ? 24.266 56.781 3.822 1 49.84 320 ASN B C 1
ATOM 5412 O O . ASN B 1 320 ? 25.141 57.562 4.18 1 49.84 320 ASN B O 1
ATOM 5416 N N . ARG B 1 321 ? 24.031 56.406 2.572 1 47.53 321 ARG B N 1
ATOM 5417 C CA . ARG B 1 321 ? 24.875 57 1.529 1 47.53 321 ARG B CA 1
ATOM 5418 C C . ARG B 1 321 ? 24.469 58.438 1.258 1 47.53 321 ARG B C 1
ATOM 5420 O O . ARG B 1 321 ? 25.312 59.281 0.961 1 47.53 321 ARG B O 1
ATOM 5427 N N . SER B 1 322 ? 23.172 58.688 1.429 1 48.12 322 SER B N 1
ATOM 5428 C CA . SER B 1 322 ? 22.719 60.062 1.184 1 48.12 322 SER B CA 1
ATOM 5429 C C . SER B 1 322 ? 23.094 61 2.336 1 48.12 322 SER B C 1
ATOM 5431 O O . SER B 1 322 ? 23.344 62.188 2.127 1 48.12 322 SER B O 1
ATOM 5433 N N . LYS B 1 323 ? 23.219 60.438 3.541 1 45.62 323 LYS B N 1
ATOM 5434 C CA . LYS B 1 323 ? 23.594 61.281 4.656 1 45.62 323 LYS B CA 1
ATOM 5435 C C . LYS B 1 323 ? 25.094 61.625 4.617 1 45.62 323 LYS B C 1
ATOM 5437 O O . LYS B 1 323 ? 25.516 62.656 5.082 1 45.62 323 LYS B O 1
ATOM 5442 N N . SER B 1 324 ? 25.859 60.656 4.047 1 44.78 324 SER B N 1
ATOM 5443 C CA . SER B 1 324 ? 27.297 60.938 4.008 1 44.78 324 SER B CA 1
ATOM 5444 C C . SER B 1 324 ? 27.609 62.031 3.006 1 44.78 324 SER B C 1
ATOM 5446 O O . SER B 1 324 ? 28.516 62.844 3.223 1 44.78 324 SER B O 1
ATOM 5448 N N . CYS B 1 325 ? 26.797 62.094 1.979 1 43.38 325 CYS B N 1
ATOM 5449 C CA . CYS B 1 325 ? 27.062 63.156 1.011 1 43.38 325 CYS B CA 1
ATOM 5450 C C . CYS B 1 325 ? 26.609 64.5 1.536 1 43.38 325 CYS B C 1
ATOM 5452 O O . CYS B 1 325 ? 27.188 65.562 1.183 1 43.38 325 CYS B O 1
ATOM 5454 N N . SER B 1 326 ? 25.5 64.5 2.33 1 40.72 326 SER B N 1
ATOM 5455 C CA . SER B 1 326 ? 25.031 65.75 2.779 1 40.72 326 SER B CA 1
ATOM 5456 C C . SER B 1 326 ? 25.938 66.375 3.852 1 40.72 326 SER B C 1
ATOM 5458 O O . SER B 1 326 ? 26.062 67.562 3.98 1 40.72 326 SER B O 1
ATOM 5460 N N . ASP B 1 327 ? 26.531 65.5 4.691 1 40.16 327 ASP B N 1
ATOM 5461 C CA . ASP B 1 327 ? 27.406 66 5.734 1 40.16 327 ASP B CA 1
ATOM 5462 C C . ASP B 1 327 ? 28.719 66.5 5.141 1 40.16 327 ASP B C 1
ATOM 5464 O O . ASP B 1 327 ? 29.375 67.375 5.738 1 40.16 327 ASP B O 1
ATOM 5468 N N . ILE B 1 328 ? 29.125 65.875 4.027 1 39.25 328 ILE B N 1
ATOM 5469 C CA . ILE B 1 328 ? 30.375 66.312 3.445 1 39.25 328 ILE B CA 1
ATOM 5470 C C . ILE B 1 328 ? 30.172 67.688 2.76 1 39.25 328 ILE B C 1
ATOM 5472 O O . ILE B 1 328 ? 31.078 68.5 2.723 1 39.25 328 ILE B O 1
ATOM 5476 N N . LEU B 1 329 ? 28.906 67.812 2.205 1 36.66 329 LEU B N 1
ATOM 5477 C CA . LEU B 1 329 ? 28.719 69.062 1.467 1 36.66 329 LEU B CA 1
ATOM 5478 C C . LEU B 1 329 ? 28.656 70.25 2.416 1 36.66 329 LEU B C 1
ATOM 5480 O O . LEU B 1 329 ? 29.078 71.375 2.061 1 36.66 329 LEU B O 1
ATOM 5484 N N . SER B 1 330 ? 28.094 70 3.627 1 38.22 330 SER B N 1
ATOM 5485 C CA . SER B 1 330 ? 27.875 71.188 4.441 1 38.22 330 SER B CA 1
ATOM 5486 C C . SER B 1 330 ? 29.188 71.75 4.949 1 38.22 330 SER B C 1
ATOM 5488 O O . SER B 1 330 ? 29.266 72.938 5.344 1 38.22 330 SER B O 1
ATOM 5490 N N . THR B 1 331 ? 30.141 70.812 5.184 1 34 331 THR B N 1
ATOM 5491 C CA . THR B 1 331 ? 31.266 71.375 5.902 1 34 331 THR B CA 1
ATOM 5492 C C . THR B 1 331 ? 32.062 72.312 4.992 1 34 331 THR B C 1
ATOM 5494 O O . THR B 1 331 ? 32.656 73.312 5.457 1 34 331 THR B O 1
ATOM 5497 N N . ASN B 1 332 ? 32.312 71.812 3.758 1 31.66 332 ASN B N 1
ATOM 5498 C CA . ASN B 1 332 ? 33.406 72.438 3.086 1 31.66 332 ASN B CA 1
ATOM 5499 C C . ASN B 1 332 ? 32.969 73.812 2.482 1 31.66 332 ASN B C 1
ATOM 5501 O O . ASN B 1 332 ? 33.688 74.375 1.651 1 31.66 332 ASN B O 1
ATOM 5505 N N . ILE B 1 333 ? 31.656 74 2.488 1 32.22 333 ILE B N 1
ATOM 5506 C CA . ILE B 1 333 ? 31.359 75.25 1.741 1 32.22 333 ILE B CA 1
ATOM 5507 C C . ILE B 1 333 ? 31.953 76.438 2.475 1 32.22 333 ILE B C 1
ATOM 5509 O O . ILE B 1 333 ? 31.406 76.938 3.475 1 32.22 333 ILE B O 1
ATOM 5513 N N . LEU B 1 334 ? 33.219 76.312 2.922 1 30.19 334 LEU B N 1
ATOM 5514 C CA . LEU B 1 334 ? 33.875 77.5 3.434 1 30.19 334 LEU B CA 1
ATOM 5515 C C . LEU B 1 334 ? 33.688 78.688 2.475 1 30.19 334 LEU B C 1
ATOM 5517 O O . LEU B 1 334 ? 33.969 78.562 1.28 1 30.19 334 LEU B O 1
ATOM 5521 N N . THR B 1 335 ? 32.656 79.5 2.725 1 29.09 335 THR B N 1
ATOM 5522 C CA . THR B 1 335 ? 32.281 80.688 2.018 1 29.09 335 THR B CA 1
ATOM 5523 C C . THR B 1 335 ? 33.531 81.562 1.694 1 29.09 335 THR B C 1
ATOM 5525 O O . THR B 1 335 ? 34.219 82 2.6 1 29.09 335 THR B O 1
ATOM 5528 N N . LEU B 1 336 ? 34.438 81.062 0.775 1 29.14 336 LEU B N 1
ATOM 5529 C CA . LEU B 1 336 ? 35.594 81.812 0.305 1 29.14 336 LEU B CA 1
ATOM 5530 C C . LEU B 1 336 ? 35.125 83.25 -0.093 1 29.14 336 LEU B C 1
ATOM 5532 O O . LEU B 1 336 ? 34.375 83.375 -1.061 1 29.14 336 LEU B O 1
ATOM 5536 N N . ASP B 1 337 ? 34.812 84.125 0.897 1 25.73 337 ASP B N 1
ATOM 5537 C CA . ASP B 1 337 ? 34.312 85.5 0.854 1 25.73 337 ASP B CA 1
ATOM 5538 C C . ASP B 1 337 ? 35.094 86.312 -0.152 1 25.73 337 ASP B C 1
ATOM 5540 O O . ASP B 1 337 ? 34.531 87.062 -0.933 1 25.73 337 ASP B O 1
ATOM 5544 N N . GLN B 1 338 ? 36.406 86.625 0.125 1 27.64 338 GLN B N 1
ATOM 5545 C CA . GLN B 1 338 ? 36.875 88 0.034 1 27.64 338 GLN B CA 1
ATOM 5546 C C . GLN B 1 338 ? 37.312 88.312 -1.383 1 27.64 338 GLN B C 1
ATOM 5548 O O . GLN B 1 338 ? 38.5 88.25 -1.689 1 27.64 338 GLN B O 1
ATOM 5553 N N . SER B 1 339 ? 36.938 87.812 -2.475 1 27.47 339 SER B N 1
ATOM 5554 C CA . SER B 1 339 ? 37.719 88.125 -3.654 1 27.47 339 SER B CA 1
ATOM 5555 C C . SER B 1 339 ? 37.656 89.625 -3.932 1 27.47 339 SER B C 1
ATOM 5557 O O . SER B 1 339 ? 36.625 90.25 -3.797 1 27.47 339 SER B O 1
ATOM 5559 N N . PRO B 1 340 ? 38.844 90.438 -3.951 1 32 340 PRO B N 1
ATOM 5560 C CA . PRO B 1 340 ? 39.031 91.875 -4.082 1 32 340 PRO B CA 1
ATOM 5561 C C . PRO B 1 340 ? 38.438 92.438 -5.371 1 32 340 PRO B C 1
ATOM 5563 O O . PRO B 1 340 ? 38.312 91.688 -6.363 1 32 340 PRO B O 1
ATOM 5566 N N . GLN B 1 341 ? 37.531 93.438 -5.312 1 26.53 341 GLN B N 1
ATOM 5567 C CA . GLN B 1 341 ? 36.781 94.25 -6.277 1 26.53 341 GLN B CA 1
ATOM 5568 C C . GLN B 1 341 ? 37.719 94.938 -7.234 1 26.53 341 GLN B C 1
ATOM 5570 O O . GLN B 1 341 ? 38.469 95.812 -6.82 1 26.53 341 GLN B O 1
ATOM 5575 N N . HIS B 1 342 ? 38.562 94.312 -8.07 1 27 342 HIS B N 1
ATOM 5576 C CA . HIS B 1 342 ? 39.375 95.125 -8.984 1 27 342 HIS B CA 1
ATOM 5577 C C . HIS B 1 342 ? 38.562 96.125 -9.742 1 27 342 HIS B C 1
ATOM 5579 O O . HIS B 1 342 ? 37.438 95.875 -10.125 1 27 342 HIS B O 1
ATOM 5585 N N . ARG B 1 343 ? 39.094 97.5 -9.703 1 28.23 343 ARG B N 1
ATOM 5586 C CA . ARG B 1 343 ? 38.812 98.812 -10.234 1 28.23 343 ARG B CA 1
ATOM 5587 C C . ARG B 1 343 ? 38.688 98.812 -11.758 1 28.23 343 ARG B C 1
ATOM 5589 O O . ARG B 1 343 ? 39.531 98.188 -12.438 1 28.23 343 ARG B O 1
ATOM 5596 N N . ARG B 1 344 ? 37.531 99 -12.266 1 24.8 344 ARG B N 1
ATOM 5597 C CA . ARG B 1 344 ? 37.094 99.125 -13.656 1 24.8 344 ARG B CA 1
ATOM 5598 C C . ARG B 1 344 ? 37.812 100.188 -14.391 1 24.8 344 ARG B C 1
ATOM 5600 O O . ARG B 1 344 ? 37.562 101.375 -14.125 1 24.8 344 ARG B O 1
ATOM 5607 N N . LEU B 1 345 ? 39.219 100.312 -14.438 1 27.47 345 LEU B N 1
ATOM 5608 C CA . LEU B 1 345 ? 39.688 101.438 -15.195 1 27.47 345 LEU B CA 1
ATOM 5609 C C . LEU B 1 345 ? 38.969 101.562 -16.547 1 27.47 345 LEU B C 1
ATOM 5611 O O . LEU B 1 345 ? 38.844 100.562 -17.25 1 27.47 345 LEU B O 1
ATOM 5615 N N . ILE B 1 346 ? 38.062 102.5 -16.594 1 28.2 346 ILE B N 1
ATOM 5616 C CA . ILE B 1 346 ? 37.344 103 -17.75 1 28.2 346 ILE B CA 1
ATOM 5617 C C . ILE B 1 346 ? 38.312 103.5 -18.812 1 28.2 346 ILE B C 1
ATOM 5619 O O . ILE B 1 346 ? 38.969 104.5 -18.625 1 28.2 346 ILE B O 1
ATOM 5623 N N . SER B 1 347 ? 39.469 102.812 -19.203 1 22.28 347 SER B N 1
ATOM 5624 C CA . SER B 1 347 ? 40.312 103.5 -20.156 1 22.28 347 SER B CA 1
ATOM 5625 C C . SER B 1 347 ? 39.5 104.188 -21.25 1 22.28 347 SER B C 1
ATOM 5627 O O . SER B 1 347 ? 39.625 105.375 -21.469 1 22.28 347 SER B O 1
ATOM 5629 N N . ILE B 1 348 ? 39.875 103.875 -22.516 1 24.89 348 ILE B N 1
ATOM 5630 C CA . ILE B 1 348 ? 40.469 104.562 -23.641 1 24.89 348 ILE B CA 1
ATOM 5631 C C . ILE B 1 348 ? 39.406 105.375 -24.391 1 24.89 348 ILE B C 1
ATOM 5633 O O . ILE B 1 348 ? 39.562 106.562 -24.609 1 24.89 348 ILE B O 1
ATOM 5637 N N . SER B 1 349 ? 39.25 105 -25.797 1 25.59 349 SER B N 1
ATOM 5638 C CA . SER B 1 349 ? 39.031 105.625 -27.109 1 25.59 349 SER B CA 1
ATOM 5639 C C . SER B 1 349 ? 37.562 105.938 -27.359 1 25.59 349 SER B C 1
ATOM 5641 O O . SER B 1 349 ? 36.688 105.188 -26.891 1 25.59 349 SER B O 1
#

Foldseek 3Di:
DPPPVVVVVVVVVVVVVVVVVVCCVVPVVVVVVVVVVVVVVLVVVCVVPVVDDNVNVVVVVVVLVVCVVQLHDSDDPQPDDCCPPLNVVVVLLLLLCLLCQVNDDDDDPVRVVVSVVSSVPRNVVLVVVLQVLLLVVVVVLLVVLLVVVLVPDDLVVSVVVSVVVLVVCLCCLQAQPQLVVCCVQVVDHSVVRNVVSVSLLVSVNNNPDDPPRPSVHDDDSVRSVVVSVSNSVSNSSVSNVCVQVVVVVVVVVVVVVVVVVVVVCVVVPDDPPPPPPPPPDCPPPPDPPLPPPPSVDHSSVSSVVSNVVSVVVVVVVVVVVVVVVVVVVVPPPPCPDDDDPPDPPPDPD/DPPPVVVVVVVVVVVVVVVVVVCCVVPVVVVVVVVVVVVVVLVVVCVVPVVDDNVNVVVVVVVLVVCVVQLHDSDDPQPDDCCPPLNVVVVLLLLLCLLCQVNDDDDDPVRVVVSVVSSVPRNVVLVVVLQVVLLVVVVVLLVVLLVVVLVPDDLVVSVVVSVVVLVVCLCCLQAQPQLVVCCVQVVDHSVVRNVVSVSLLVSVNNNPDDPPRPSVHDDDSVRSVVVSVSNSVSNSSVSNVCVQVVVVVVVVVVVVVVVVVVVVCVVVPDDPPDPPPPPPDDPPPPDPPPPPPPSVDHSSVSSVVSNVVSVVVVVVVVVVVVVVVVVVVVPPPPVPPDDDPPDPPPDDD

Sequence (698 aa):
MAEKGPFLTSCIIFYLSIGAAIFQIFEQQPWQTAREKYDTQKENIVKKFKCLTKEDLDEILETVWEAAGQGVPITGDTHRDPWDWANSVVFASTIVTTIGFGNVAPKTEGGRVFCILYGLCGIPLCLVWISELGSFFGNRAKRLSAVLIRKGLSVKKVQLTCTALFLLWGLLVHLVLPPVVFMYMEGWSYLEGFYYSFITLTTVGFGDYVAGVNPNINYHRLYKVLAQLWIYMGLAWLSLFFSWNVNMVVEAHKVLKKRRRQRYRDFYQVEPEPVEDKDKQGEKPNVVDIFDFPKEDDYSTIIKQIGARAQEIKSKDNMNRSKSCSDILSTNILTLDQSPQHRRLISISMAEKGPFLTSCIIFYLSIGAAIFQIFEQQPWQTAREKYDTQKENIVKKFKCLTKEDLDEILETVWEAAGQGVPITGDTHRDPWDWANSVVFASTIVTTIGFGNVAPKTEGGRVFCILYGLCGIPLCLVWISELGSFFGNRAKRLSAVLIRKGLSVKKVQLTCTALFLLWGLLVHLVLPPVVFMYMEGWSYLEGFYYSFITLTTVGFGDYVAGVNPNINYHRLYKVLAQLWIYMGLAWLSLFFSWNVNMVVEAHKVLKKRRRQRYRDFYQVEPEPVEDKDKQGEKPNVVDIFDFPKEDDYSTIIKQIGARAQEIKSKDNMNRSKSCSDILSTNILTLDQSPQHRRLISIS

InterPro domains:
  IPR003092 Two pore domain potassium channel, TASK family [PR01095] (8-30)
  IPR003092 Two pore domain potassium channel, TASK family [PR01095] (127-143)
  IPR003092 Two pore domain potassium channel, TASK family [PR01095] (226-240)
  IPR003280 Two pore domain potassium channel [PR01333] (94-122)
  IPR003280 Two pore domain potassium channel [PR01333] (202-211)
  IPR003280 Two pore domain potassium channel [PTHR11003] (8-301)
  IPR013099 Potassium channel domain [PF07885] (78-137)
  IPR013099 Potassium channel domain [PF07885] (171-249)

Secondary structure (DSSP, 8-state):
---HHHHHHHHHHHHHHHHHHHHHHHHHHHHHHHHHHHHHHHHHHHHH-TT--HHHHHHHHHHHHHHHHTT--SS-S----TTSHHHHHHHHHHHHTT----SS---SHHHHHHHHHHHHHHHHHHHHHHHHHHHHHHHHHHHHHHHHHHTT--HHHHHHHHHHHHHHHHHIIIIISHHHHHHHHH---HHHHHHHHHHHHTT---SSS-TT--TTS---HHHHHHHHHHHHHHHHHHHHHHHHHHHHHHHHHHHHHHHHHHHHHHHTT--------------------TT---TT--HHHHHHHHHHHHHHHHHHHHHHHHHHHHHHHHHS-----------------/---HHHHHHHHHHHHHHHHHHHHHHHHHHHHHHHHHHHHHHHHHHHHH-TT--HHHHHHHHHHHHHHHHTT--SS-S----TTSHHHHHHHHHHHHTT----SS---SHHHHHHHHHHHHHHHHHHHHHHHHHHHHHHHHHHHHHHHHHHTT--HHHHHHHHHHHHHHHHHIIIIISHHHHHHHHH---HHHHHHHHHHHHTT---SSS-TT--TTS---HHHHHHHHHHHHHHHHHHHHHHHHHHHHHHHHHHHHHHHHHHHHHHHTT--------------------TT---TT--HHHHHHHHHHHHHHHHHHHHHHHHHHHHHHHHHS-----------------

Radius of gyration: 37.26 Å; Cα contacts (8 Å, |Δi|>4): 594; chains: 2; bounding box: 86×147×123 Å

Organism: Tetraodon nigroviridis (NCBI:txid99883)

Nearest PDB structures (foldseek):
  6wm0-assembly1_A  TM=9.612E-01  e=2.801E-22  Mus musculus
  4xdj-assembly1_A  TM=8.958E-01  e=6.612E-16  Homo sapiens
  8qz2-assembly1_B  TM=9.180E-01  e=2.687E-15  Homo sapiens
  4bw5-assembly1_B  TM=8.423E-01  e=2.030E-15  Homo sapiens
  6v3i-assembly1_B  TM=8.204E-01  e=2.913E-14  Mus musculus

Solvent-accessible surface area (backbone atoms only — not comparable to full-atom values): 38356 Å² total; per-residue (Å²): 129,80,65,67,59,63,52,45,48,51,49,49,53,52,50,33,51,51,44,14,53,51,47,25,66,50,44,32,60,59,42,52,50,49,44,51,52,47,54,51,48,53,53,50,48,37,66,71,38,75,83,40,46,75,69,52,50,50,51,53,37,48,54,49,46,55,33,41,74,64,66,35,73,77,60,73,89,62,79,59,61,75,39,36,70,72,43,16,34,52,52,34,46,26,46,31,65,16,18,14,32,34,74,68,72,71,84,40,73,67,32,39,54,47,48,53,57,49,36,68,55,34,27,61,51,40,52,52,42,36,49,48,52,19,49,53,54,48,50,51,52,49,50,53,46,52,53,44,42,72,71,65,46,53,62,66,58,48,52,51,49,52,51,50,51,53,52,47,46,51,44,42,65,51,40,58,48,46,9,57,53,34,32,73,75,70,65,41,50,57,65,55,24,33,46,39,34,51,34,49,60,63,17,17,12,38,30,88,65,60,90,82,67,53,59,91,54,90,72,58,70,64,57,47,52,48,52,51,51,51,48,56,52,38,42,15,50,50,49,39,49,49,57,52,46,56,48,47,52,52,49,49,48,50,48,50,48,48,50,48,47,47,50,46,47,63,65,50,72,71,74,76,73,78,79,74,80,77,68,79,76,82,71,73,76,68,83,69,68,77,77,69,58,66,85,83,62,52,66,67,59,46,47,48,49,48,43,52,48,51,48,50,50,50,53,48,50,53,48,54,53,52,49,54,52,53,60,56,57,66,64,68,67,63,78,83,71,81,75,79,80,79,80,78,76,77,78,82,123,127,80,63,67,60,62,54,44,50,52,49,49,54,51,52,35,51,52,43,15,53,52,47,24,67,52,44,32,60,60,41,51,51,48,44,51,50,47,54,51,48,51,53,49,49,37,67,72,39,74,84,39,47,75,67,53,50,50,52,54,35,48,55,50,46,55,35,42,74,64,67,35,70,78,61,74,88,63,79,59,60,76,40,36,70,71,43,16,35,54,52,34,47,25,44,31,65,16,17,14,32,35,72,67,70,71,84,40,73,66,33,39,54,46,48,52,56,49,36,67,55,35,29,61,50,40,50,53,41,35,50,48,51,19,50,51,53,48,51,51,51,48,51,53,47,52,54,45,41,74,73,65,45,52,62,67,57,48,52,52,49,52,50,50,50,51,53,47,44,51,45,42,67,51,40,58,48,46,9,58,52,34,32,72,77,70,68,42,51,57,65,54,23,34,44,39,36,52,34,48,59,64,16,17,12,38,29,87,67,62,90,80,66,54,61,90,55,89,72,57,69,65,57,47,53,48,53,51,50,51,49,55,50,41,42,15,50,50,50,39,49,48,59,51,46,57,48,46,51,52,49,50,50,50,49,50,48,48,49,46,48,46,48,46,47,62,65,52,72,71,76,79,73,77,80,76,80,76,71,80,78,81,72,74,77,69,84,68,66,76,77,69,59,66,83,82,62,50,65,66,59,46,47,50,49,48,44,51,47,52,50,49,49,50,52,49,50,52,47,54,52,51,50,53,52,52,58,55,53,64,64,66,63,62,77,84,71,79,76,82,81,78,80,78,77,80,73,87,131

pLDDT: mean 76.98, std 24.37, range [22.28, 98.56]